Protein AF-A0A2G9NHM1-F1 (afdb_monomer_lite)

Radius of gyration: 34.68 Å; chains: 1; bounding box: 97×62×87 Å

Foldseek 3Di:
DKWKKKKADDPPDDDFADVLLLQVLQLLLADDHWLWDDDDRMIITIRDHQFFQNPFDTPQDAFPVRQKTKDKDWAQLCLVVLVVVLVVVVGDDPTRDSGNSVRSLCVVPNPCSLVVTQDQTMWMWMAGNVVRKIKTAAGQQQLFWKKWFAFPNRMIMITRDLLSQLVTPRQQAMETDAHQWMDIPNRIDHNDDQDPAADPDDLVRLLVQLLVLLLVLLLSQLPGPFQEEQAFQLALQSLVSVLSNVVRDVRYEYEYFADCPFQSNVNRVVSCVVVVHHYDYDYFDDLVQLLVCQLVLCVLLLALQLLLSSLLSRVLVRLVVCLVVPHAHYEYRPDLCLLLVQDPVLQVDPDQVSSLVSSVLCSNCCSNGVSSSQCRSNSSSNHHYDYSCSRVSNSSNSSSHGSCQQWDQDPNGIDGNNSVLVSCVVSDDPCRSVDRDDRSCSSNPADDPDPAPGSLCVVQLVVADPVRLVVCCVVPVLLCQPGSSSVSSVVSSVVSSSVSHVVNSPPRPVSPPCVPVCVLVVLLVVLLCLLLVQPFFPNVLCVDPVLSVLSSVLSSVCVSVVHAAEEEEEFAADFQEDDPLLVVVLVSVLVSQVSSCVSRVRYAYEYAYALVVCVLLVHDPNSSVNHVVVSCVSCVVSVHHYDYVVVLCVVVVHDLVVLQVDDDDCPQPCLVVLLVVLVPRRPDPDSVSSSSSSRSVLVSSQVSCCVVPPSHEYEDCDDPSCCSRNVNHRYTHTHDDDDVDSSDSHDDDD

pLDDT: mean 87.34, std 12.66, range [27.97, 98.69]

Secondary structure (DSSP, 8-state):
--EEEEEESS----TT--HHHHHHTTGGG-SEEEEEEEETTEEEEEEE---SSTTT--SSEE-TTS-EEEEEEE--TTHHHHHHHHHTTT---SS--TTHHHHHHHHHHGGGGGGG---SSEEEEEEETTTTEEEEEE-TT--S--EEEE-TTS-EEEESSHHHHHT-TT----EEPPTTEEEETTEEEE------SPP---HHHHHHHHHHHHHHHHHHHS-SSS-EEEE--SSHHHHHHHHHHHHH-S-EEEEEES-TTSHHHHHHHHHHHHTT--EEEEPPPPHHHHHHHHHHHHHHHT---HHHHHHHHHHHHHHHHHHHTT--EEE---SHHHHTT-SGGGGT--SHHHHHHHHHHHHHHGGGTHHHHHHHHHHTTT-EEE-GGG-HHHHHHHHHS-HHHHSEEETTEEESSHHHHHHHTTTS-HHHHTPPP--HHHHTT-----TTTSHHHHHHGGGS-HHHHHHHHHHTGGG---SHHHHHHHHHHHHTTGGG-GGGSS--GGG---TTHHHHHHHHHHHHHHHHTSTTB-HHHHTSHHHHHHHHHHHHHHHHTT--EEEEEEE---SSS--HHHHHHHHHHHHHHHHHHTT-S-EEEEEEE-HHHHHHTT--HHHHHHHHHHHHHHHHHTT-EEEEHHHHHHHTT--HHHHTT----TT-TTHHHHHHHHHHH--SS-HHHHHHHHHHHHHHHHHHHHHHSTT-EEEESS-GGGGGTSTTS-EEEB---STT----TT----

Sequence (750 aa):
MCGIGAIFGNKIEEKDFSIKRSLEVIEHRGYSRYEIKSVDNAVLGTNRLQIVDRQNAMQPVENEDSTIFAILNGEIFNHKEIKKSLTKKGHNFKTDSDTETLVHLWEEYGESMFNKLDSEMFAFVIYDTKKNKVVIARDPYGVKPLYYSQDELGNYHFASEIKQLSQFKAINDVKAFPPGHYMVNWKLKKYHHVPIKKTKDSKSQMVIRIRHLFDEAVKKRVDTDLPVGVFLSGGIDSTAILATAIKYHSKIVAISAGKPDAPDMVVSKRYCEENNIRLVTIEPPTESEMINLIPELVKITESYEPNMIRQSAVYYYLCRFAQENGLKVILCGEGPDELFAGYPEFRKALDDEEIESKISQFIQDLPRTQFQRVDRVSMNFTLEVRVPFFDTKLADYALTIPAKYKVKSVNGKKVTKWILREALKDRLPEYVYNRPKVVLSEGAGYKGNQSIGGLFYDILRKKVSDKEFEQLSVEFADWNLTNKEVAYYFKLFKKYLYTKARFNSIRPTSNSVSSLNDELESKVEILTDAIINFKFCDKKSTQKDEGLSDIKITLANAIKENSSLNFVGYWGVEKANIDEKDIFALSNLRDLKKGLQKIYPNVRVTLVLTDVHGQINKLDKDLIKNYYSTIKGLSYEYGFKTVFLSKLWKSDNIKMSDLKKRKIDLRDKRYSFLKRSSSKHYNGLNKNKGLEIYLAASEADNLVIERNYPNSLFLTYNSDSWSDFLPKLPKIFLWSVAVGSRVKPWHKVN

Structure (mmCIF, N/CA/C/O backbone):
data_AF-A0A2G9NHM1-F1
#
_entry.id   AF-A0A2G9NHM1-F1
#
loop_
_atom_site.group_PDB
_atom_site.id
_atom_site.type_symbol
_atom_site.label_atom_id
_atom_site.label_alt_id
_atom_site.label_comp_id
_atom_site.label_asym_id
_atom_site.label_entity_id
_atom_site.label_seq_id
_atom_site.pdbx_PDB_ins_code
_atom_site.Cartn_x
_atom_site.Cartn_y
_atom_site.Cartn_z
_atom_site.occupancy
_atom_site.B_iso_or_equiv
_atom_site.auth_seq_id
_atom_site.auth_comp_id
_atom_site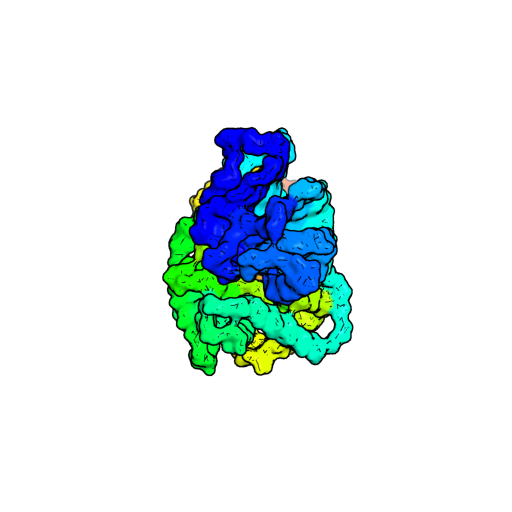.auth_asym_id
_atom_site.auth_atom_id
_atom_site.pdbx_PDB_model_num
ATOM 1 N N . MET A 1 1 ? -17.659 -0.973 7.121 1.00 75.44 1 MET A N 1
ATOM 2 C CA . MET A 1 1 ? -16.557 0.014 7.031 1.00 75.44 1 MET A CA 1
ATOM 3 C C . MET A 1 1 ? -17.037 1.439 7.192 1.00 75.44 1 MET A C 1
ATOM 5 O O . MET A 1 1 ? -17.896 1.856 6.449 1.00 75.44 1 MET A O 1
ATOM 9 N N . CYS A 1 2 ? -16.495 2.225 8.110 1.00 91.38 2 CYS A N 1
ATOM 10 C CA . CYS A 1 2 ? -17.101 3.510 8.471 1.00 91.38 2 CYS A CA 1
ATOM 11 C C . CYS A 1 2 ? -16.083 4.654 8.435 1.00 91.38 2 CYS A C 1
ATOM 13 O O . CYS A 1 2 ? -14.879 4.466 8.246 1.00 91.38 2 CYS A O 1
ATOM 15 N N . GLY A 1 3 ? -16.566 5.871 8.623 1.00 95.81 3 GLY A N 1
ATOM 16 C CA . GLY A 1 3 ? -15.746 7.006 9.011 1.00 95.81 3 GLY A CA 1
ATOM 17 C C . GLY A 1 3 ? -15.943 7.302 10.487 1.00 95.81 3 GLY A C 1
ATOM 18 O O . GLY A 1 3 ? -17.022 7.741 10.844 1.00 95.81 3 GLY A O 1
ATOM 19 N N . ILE A 1 4 ? -14.948 7.064 11.336 1.00 97.38 4 ILE A N 1
ATOM 20 C CA . ILE A 1 4 ? -15.034 7.338 12.779 1.00 97.38 4 ILE A CA 1
ATOM 21 C C . ILE A 1 4 ? -14.278 8.609 13.175 1.00 97.38 4 ILE A C 1
ATOM 23 O O . ILE A 1 4 ? -13.257 8.954 12.565 1.00 97.38 4 ILE A O 1
ATOM 27 N N . GLY A 1 5 ? -14.755 9.263 14.232 1.00 96.31 5 GLY A N 1
ATOM 28 C CA . GLY A 1 5 ? -14.038 10.307 14.954 1.00 96.31 5 GLY A CA 1
ATOM 29 C C . GLY A 1 5 ? -14.399 10.324 16.441 1.00 96.31 5 GLY A C 1
ATOM 30 O O . GLY A 1 5 ? -15.513 9.961 16.817 1.00 96.31 5 GLY A O 1
ATOM 31 N N . ALA A 1 6 ? -13.463 10.753 17.286 1.00 95.75 6 ALA A N 1
ATOM 32 C CA . ALA A 1 6 ? -13.709 10.921 18.717 1.00 95.75 6 ALA A CA 1
ATOM 33 C C . ALA A 1 6 ? -12.885 12.068 19.316 1.00 95.75 6 ALA A C 1
ATOM 35 O O . ALA A 1 6 ? -11.776 12.340 18.853 1.00 95.75 6 ALA A O 1
ATOM 36 N N . ILE A 1 7 ? -13.426 12.708 20.353 1.00 93.94 7 ILE A N 1
ATOM 37 C CA . ILE A 1 7 ? -12.792 13.778 21.132 1.00 93.94 7 ILE A CA 1
ATOM 38 C C . ILE A 1 7 ? -12.887 13.408 22.613 1.00 93.94 7 ILE A C 1
ATOM 40 O O . ILE A 1 7 ? -13.964 13.030 23.068 1.00 93.94 7 ILE A O 1
ATOM 44 N N . PHE A 1 8 ? -11.790 13.546 23.358 1.00 92.75 8 PHE A N 1
ATOM 45 C CA . PHE A 1 8 ? -11.736 13.319 24.806 1.00 92.75 8 PHE A CA 1
ATOM 46 C C . PHE A 1 8 ? -11.022 14.474 25.517 1.00 92.75 8 PHE A C 1
ATOM 48 O O . PHE A 1 8 ? -9.876 14.778 25.174 1.00 92.75 8 PHE A O 1
ATOM 55 N N . GLY A 1 9 ? -11.647 15.065 26.539 1.00 86.50 9 GLY A N 1
ATOM 56 C CA . GLY A 1 9 ? -11.013 16.067 27.405 1.00 86.50 9 GLY A CA 1
ATOM 57 C C . GLY A 1 9 ? -11.990 16.954 28.189 1.00 86.50 9 GLY A C 1
ATOM 58 O O . GLY A 1 9 ? -13.195 16.909 27.984 1.00 86.50 9 GLY A O 1
ATOM 59 N N . ASN A 1 10 ? -11.465 17.746 29.131 1.00 69.38 10 ASN A N 1
ATOM 60 C CA . ASN A 1 10 ? -12.256 18.445 30.163 1.00 69.38 10 ASN A CA 1
ATOM 61 C C . ASN A 1 10 ? -12.919 19.753 29.690 1.00 69.38 10 ASN A C 1
ATOM 63 O O . ASN A 1 10 ? -13.693 20.349 30.435 1.00 69.38 10 ASN A O 1
ATOM 67 N N . LYS A 1 11 ? -12.584 20.230 28.487 1.00 64.38 11 LYS A N 1
ATOM 68 C CA . LYS A 1 11 ? -13.153 21.429 27.860 1.00 64.38 11 LYS A CA 1
ATOM 69 C C . LYS A 1 11 ? -13.560 21.079 26.430 1.00 64.38 11 LYS A C 1
ATOM 71 O O . LYS A 1 11 ? -12.806 21.326 25.494 1.00 64.38 11 LYS A O 1
ATOM 76 N N . ILE A 1 12 ? -14.724 20.440 26.280 1.00 61.31 12 ILE A N 1
ATOM 77 C CA . ILE A 1 12 ? -15.317 20.153 24.957 1.00 61.31 12 ILE A CA 1
ATOM 78 C C . ILE A 1 12 ? -16.173 21.327 24.449 1.00 61.31 12 ILE A C 1
ATOM 80 O O . ILE A 1 12 ? -16.706 21.298 23.341 1.00 61.31 12 ILE A O 1
ATOM 84 N N . GLU A 1 13 ? -16.305 22.392 25.235 1.00 53.41 13 GLU A N 1
ATOM 85 C CA . GLU A 1 13 ? -16.777 23.657 24.691 1.00 53.41 13 GLU A CA 1
ATOM 86 C C . GLU A 1 13 ? -15.646 24.273 23.865 1.00 53.41 13 GLU A C 1
ATOM 88 O O . GLU A 1 13 ? -14.621 24.612 24.445 1.00 53.41 13 GLU A O 1
ATOM 93 N N . GLU A 1 14 ? -15.813 24.410 22.539 1.00 56.59 14 GLU A N 1
ATOM 94 C CA . GLU A 1 14 ? -15.555 25.682 21.839 1.00 56.59 14 GLU A CA 1
ATOM 95 C C . GLU A 1 14 ? -15.782 25.679 20.312 1.00 56.59 14 GLU A C 1
ATOM 97 O O . GLU A 1 14 ? -15.787 24.668 19.614 1.00 56.59 14 GLU A O 1
ATOM 102 N N . LYS A 1 15 ? -15.979 26.905 19.814 1.00 50.81 15 LYS A N 1
ATOM 103 C CA . LYS A 1 15 ? -16.595 27.353 18.554 1.00 50.81 15 LYS A CA 1
ATOM 104 C C . LYS A 1 15 ? -15.891 26.948 17.239 1.00 50.81 15 LYS A C 1
ATOM 106 O O . LYS A 1 15 ? -16.474 27.180 16.182 1.00 50.81 15 LYS A O 1
ATOM 111 N N . ASP A 1 16 ? -14.703 26.329 17.276 1.00 53.44 16 ASP A N 1
ATOM 112 C CA . ASP A 1 16 ? -13.854 26.096 16.085 1.00 53.44 16 ASP A CA 1
ATOM 113 C C . ASP A 1 16 ? -13.638 24.617 15.687 1.00 53.44 16 ASP A C 1
ATOM 115 O O . ASP A 1 16 ? -13.373 24.342 14.509 1.00 53.44 16 ASP A O 1
ATOM 119 N N . PHE A 1 17 ? -13.797 23.654 16.607 1.00 67.62 17 PHE A N 1
ATOM 120 C CA . PHE A 1 17 ? -13.692 22.210 16.336 1.00 67.62 17 PHE A CA 1
ATOM 121 C C . PHE A 1 17 ? -14.930 21.484 16.868 1.00 67.62 17 PHE A C 1
ATOM 123 O O . PHE A 1 17 ? -15.097 21.333 18.072 1.00 67.62 17 PHE A O 1
ATOM 130 N N . SER A 1 18 ? -15.786 20.981 15.975 1.00 79.44 18 SER A N 1
ATOM 131 C CA . SER A 1 18 ? -16.881 20.080 16.347 1.00 79.44 18 SER A CA 1
ATOM 132 C C . SER A 1 18 ? -16.664 18.707 15.723 1.00 79.44 18 SER A C 1
ATOM 134 O O . SER A 1 18 ? -16.221 18.598 14.573 1.00 79.44 18 SER A O 1
ATOM 136 N N . ILE A 1 19 ? -17.025 17.642 16.451 1.00 88.94 19 ILE A N 1
ATOM 137 C CA . ILE A 1 19 ? -17.002 16.279 15.897 1.00 88.94 19 ILE A CA 1
ATOM 138 C C . ILE A 1 19 ? -17.811 16.202 14.595 1.00 88.94 19 ILE A C 1
ATOM 140 O O . ILE A 1 19 ? -17.430 15.506 13.661 1.00 88.94 19 ILE A O 1
ATOM 144 N N . LYS A 1 20 ? -18.887 16.991 14.495 1.00 90.19 20 LYS A N 1
ATOM 145 C CA . LYS A 1 20 ? -19.725 17.092 13.305 1.00 90.19 20 LYS A CA 1
ATOM 146 C C . LYS A 1 20 ? -18.924 17.593 12.101 1.00 90.19 20 LYS A C 1
ATOM 148 O O . LYS A 1 20 ? -18.916 16.919 11.082 1.00 90.19 20 LYS A O 1
ATOM 153 N N . ARG A 1 21 ? -18.172 18.693 12.235 1.00 89.50 21 ARG A N 1
ATOM 154 C CA . ARG A 1 21 ? -17.308 19.225 11.163 1.00 89.50 21 ARG A CA 1
ATOM 155 C C . ARG A 1 21 ? -16.175 18.265 10.783 1.00 89.50 21 ARG A C 1
ATOM 157 O O . ARG A 1 21 ? -15.770 18.195 9.624 1.00 89.50 21 ARG A O 1
ATOM 164 N N . SER A 1 22 ? -15.665 17.510 11.757 1.00 92.06 22 SER A N 1
ATOM 165 C CA . SER A 1 22 ? -14.714 16.421 11.508 1.00 92.06 22 SER A CA 1
ATOM 166 C C . SER A 1 22 ? -15.342 15.305 10.665 1.00 92.06 22 SER A C 1
ATOM 168 O O . SER A 1 22 ? -14.723 14.829 9.720 1.00 92.06 22 SER A O 1
ATOM 170 N N . LEU A 1 23 ? -16.580 14.908 10.956 1.00 94.12 23 LEU A N 1
ATOM 171 C CA . LEU A 1 23 ? -17.301 13.902 10.175 1.00 94.12 23 LEU A CA 1
ATOM 172 C C . LEU A 1 23 ? -17.776 14.443 8.813 1.00 94.12 23 LEU A C 1
ATOM 174 O O . LEU A 1 23 ? -17.851 13.674 7.861 1.00 94.12 23 LEU A O 1
ATOM 178 N N . GLU A 1 24 ? -18.058 15.744 8.682 1.00 93.44 24 GLU A N 1
ATOM 179 C CA . GLU A 1 24 ? -18.535 16.366 7.431 1.00 93.44 24 GLU A CA 1
ATOM 180 C C . GLU A 1 24 ? -17.513 16.209 6.303 1.00 93.44 24 GLU A C 1
ATOM 182 O O . GLU A 1 24 ? -17.858 15.836 5.184 1.00 93.44 24 GLU A O 1
ATOM 187 N N . VAL A 1 25 ? -16.226 16.399 6.603 1.00 93.81 25 VAL A N 1
ATOM 188 C CA . VAL A 1 25 ? -15.154 16.274 5.598 1.00 93.81 25 VAL A CA 1
ATOM 189 C C . VAL A 1 25 ? -14.861 14.838 5.164 1.00 93.81 25 VAL A C 1
ATOM 191 O O . VAL A 1 25 ? -14.061 14.630 4.251 1.00 93.81 25 VAL A O 1
ATOM 194 N N . ILE A 1 26 ? -15.486 13.856 5.817 1.00 95.31 26 ILE A N 1
ATOM 195 C CA . ILE A 1 26 ? -15.399 12.438 5.472 1.00 95.31 26 ILE A CA 1
ATOM 196 C C . ILE A 1 26 ? -16.777 11.799 5.272 1.00 95.31 26 ILE A C 1
ATOM 198 O O . ILE A 1 26 ? -16.944 10.596 5.504 1.00 95.31 26 ILE A O 1
ATOM 202 N N . GLU A 1 27 ? -17.782 12.581 4.860 1.00 94.94 27 GLU A N 1
ATOM 203 C CA . GLU A 1 27 ? -19.129 12.061 4.578 1.00 94.94 27 GLU A CA 1
ATOM 204 C C . GLU A 1 27 ? -19.121 10.946 3.526 1.00 94.94 27 GLU A C 1
ATOM 206 O O . GLU A 1 27 ? -19.952 10.047 3.585 1.00 94.94 27 GLU A O 1
ATOM 211 N N . HIS A 1 28 ? -18.122 10.924 2.636 1.00 94.56 28 HIS A N 1
ATOM 212 C CA . HIS A 1 28 ? -17.931 9.866 1.642 1.00 94.56 28 HIS A CA 1
ATOM 213 C C . HIS A 1 28 ? -17.790 8.467 2.253 1.00 94.56 28 HIS A C 1
ATOM 215 O O . HIS A 1 28 ? -18.129 7.477 1.608 1.00 94.56 28 HIS A O 1
ATOM 221 N N . ARG A 1 29 ? -17.331 8.356 3.507 1.00 95.00 29 ARG A N 1
ATOM 222 C CA . ARG A 1 29 ? -17.060 7.064 4.154 1.00 95.00 29 ARG A CA 1
ATOM 223 C C . ARG A 1 29 ? -18.307 6.308 4.635 1.00 95.00 29 ARG A C 1
ATOM 225 O O . ARG A 1 29 ? -18.161 5.207 5.162 1.00 95.00 29 ARG A O 1
ATOM 232 N N . GLY A 1 30 ? -19.513 6.856 4.496 1.00 91.12 30 GLY A N 1
ATOM 233 C CA . GLY A 1 30 ? -20.738 6.194 4.949 1.00 91.12 30 GLY A CA 1
ATOM 234 C C . GLY A 1 30 ? -22.008 6.770 4.327 1.00 91.12 30 GLY A C 1
ATOM 235 O O . GLY A 1 30 ? -22.006 7.873 3.797 1.00 91.12 30 GLY A O 1
ATOM 236 N N . TYR A 1 31 ? -23.107 6.016 4.401 1.00 82.75 31 TYR A N 1
ATOM 237 C CA . TYR A 1 31 ? -24.423 6.481 3.942 1.00 82.75 31 TYR A CA 1
ATOM 238 C C . TYR A 1 31 ? -25.189 7.210 5.049 1.00 82.75 31 TYR A C 1
ATOM 240 O O . TYR A 1 31 ? -25.841 8.217 4.776 1.00 82.75 31 TYR A O 1
ATOM 248 N N . SER A 1 32 ? -25.097 6.727 6.295 1.00 76.12 32 SER A N 1
ATOM 249 C CA . SER A 1 32 ? -25.616 7.465 7.449 1.00 76.12 32 SER A CA 1
ATOM 250 C C . SER A 1 32 ? -24.705 8.652 7.731 1.00 76.12 32 SER A C 1
ATOM 252 O O . SER A 1 32 ? -23.492 8.478 7.884 1.00 76.12 32 SER A O 1
ATOM 254 N N . ARG A 1 33 ? -25.290 9.843 7.850 1.00 74.75 33 ARG A N 1
ATOM 255 C CA . ARG A 1 33 ? -24.560 11.068 8.180 1.00 74.75 33 ARG A CA 1
ATOM 256 C C . ARG A 1 33 ? -24.697 11.377 9.674 1.00 74.75 33 ARG A C 1
ATOM 258 O O . ARG A 1 33 ? -25.815 11.532 10.156 1.00 74.75 33 ARG A O 1
ATOM 265 N N . TYR A 1 34 ? -23.564 11.539 10.362 1.00 80.44 34 TYR A N 1
ATOM 266 C CA . TYR A 1 34 ? -23.467 12.132 11.708 1.00 80.44 34 TYR A CA 1
ATOM 267 C C . TYR A 1 34 ? -24.160 11.375 12.851 1.00 80.44 34 TYR A C 1
ATOM 269 O O . TYR A 1 34 ? -24.793 11.998 13.705 1.00 80.44 34 TYR A O 1
ATOM 277 N N . GLU A 1 35 ? -24.002 10.054 12.934 1.00 91.69 35 GLU A N 1
ATOM 278 C CA . GLU A 1 35 ? -24.384 9.329 14.153 1.00 91.69 35 GLU A CA 1
ATOM 279 C C . GLU A 1 35 ? -23.394 9.728 15.273 1.00 91.69 35 GLU A C 1
ATOM 281 O O . GLU A 1 35 ? -22.212 9.390 15.210 1.00 91.69 35 GLU A O 1
ATOM 286 N N . ILE A 1 36 ? -23.832 10.542 16.246 1.00 93.19 36 ILE A N 1
ATOM 287 C CA . ILE A 1 36 ? -22.980 11.171 17.277 1.00 93.19 36 ILE A CA 1
ATOM 288 C C . ILE A 1 36 ? -23.558 10.912 18.672 1.00 93.19 36 ILE A C 1
ATOM 290 O O . ILE A 1 36 ? -24.763 11.037 18.888 1.00 93.19 36 ILE A O 1
ATOM 294 N N . LYS A 1 37 ? -22.681 10.633 19.641 1.00 93.00 37 LYS A N 1
ATOM 295 C CA . LYS A 1 37 ? -23.011 10.558 21.068 1.00 93.00 37 LYS A CA 1
ATOM 296 C C . LYS A 1 37 ? -22.026 11.399 21.876 1.00 93.00 37 LYS A C 1
ATOM 298 O O . LYS A 1 37 ? -20.815 11.201 21.773 1.00 93.00 37 LYS A O 1
ATOM 303 N N . SER A 1 38 ? -22.560 12.290 22.704 1.00 92.31 38 SER A N 1
ATOM 304 C CA . SER A 1 38 ? -21.811 12.974 23.762 1.00 92.31 38 SER A CA 1
ATOM 305 C C . SER A 1 38 ? -22.083 12.281 25.093 1.00 92.31 38 SER A C 1
ATOM 307 O O . SER A 1 38 ? -23.241 11.993 25.406 1.00 92.31 38 SER A O 1
ATOM 309 N N . VAL A 1 39 ? -21.030 11.997 25.852 1.00 90.38 39 VAL A N 1
ATOM 310 C CA . VAL A 1 39 ? -21.106 11.356 27.169 1.00 90.38 39 VAL A CA 1
ATOM 311 C C . VAL A 1 39 ? -19.920 11.811 28.019 1.00 90.38 39 VAL A C 1
ATOM 313 O O . VAL A 1 39 ? -18.777 11.729 27.578 1.00 90.38 39 VAL A O 1
ATOM 316 N N . ASP A 1 40 ? -20.194 12.313 29.224 1.00 87.94 40 ASP A N 1
ATOM 317 C CA . ASP A 1 40 ? -19.205 12.921 30.122 1.00 87.94 40 ASP A CA 1
ATOM 318 C C . ASP A 1 40 ? -18.290 13.926 29.389 1.00 87.94 40 ASP A C 1
ATOM 320 O O . ASP A 1 40 ? -18.757 14.879 28.765 1.00 87.94 40 ASP A O 1
ATOM 324 N N . ASN A 1 41 ? -16.981 13.675 29.430 1.00 84.88 41 ASN A N 1
ATOM 325 C CA . ASN A 1 41 ? -15.931 14.462 28.792 1.00 84.88 41 ASN A CA 1
ATOM 326 C C . ASN A 1 41 ? -15.501 13.866 27.436 1.00 84.88 41 ASN A C 1
ATOM 328 O O . ASN A 1 41 ? -14.350 14.024 27.014 1.00 84.88 41 ASN A O 1
ATOM 332 N N . ALA A 1 42 ? -16.406 13.152 26.757 1.00 91.38 42 ALA A N 1
ATOM 333 C CA . ALA A 1 42 ? -16.160 12.508 25.475 1.00 91.38 42 ALA A CA 1
ATOM 334 C C . ALA A 1 42 ? -17.262 12.786 24.442 1.00 91.38 42 ALA A C 1
ATOM 336 O O . ALA A 1 42 ? -18.454 12.849 24.749 1.00 91.38 42 ALA A O 1
ATOM 337 N N . VAL A 1 43 ? -16.858 12.876 23.175 1.00 94.12 43 VAL A N 1
ATOM 338 C CA . VAL A 1 43 ? -17.777 12.884 22.034 1.00 94.12 43 VAL A CA 1
ATOM 339 C C . VAL A 1 43 ? -17.290 11.879 21.005 1.00 94.12 43 VAL A C 1
ATOM 341 O O . VAL A 1 43 ? -16.157 11.966 20.538 1.00 94.12 43 VAL A O 1
ATOM 344 N N . LEU A 1 44 ? -18.146 10.932 20.641 1.00 95.38 44 LEU A N 1
ATOM 345 C CA . LEU A 1 44 ? -17.872 9.885 19.662 1.00 95.38 44 LEU A CA 1
ATOM 346 C C . LEU A 1 44 ? -18.822 10.052 18.479 1.00 95.38 44 LEU A C 1
ATOM 348 O O . LEU A 1 44 ? -19.988 10.405 18.667 1.00 95.38 44 LEU A O 1
ATOM 352 N N . GLY A 1 45 ? -18.365 9.764 17.264 1.00 95.19 45 GLY A N 1
ATOM 353 C CA . GLY A 1 45 ? -19.267 9.768 16.123 1.00 95.19 45 GLY A CA 1
ATOM 354 C C . GLY A 1 45 ? -18.771 9.022 14.896 1.00 95.19 45 GLY A C 1
ATOM 355 O O . GLY A 1 45 ? -17.580 8.729 14.752 1.00 95.19 45 GLY A O 1
ATOM 356 N N . THR A 1 46 ? -19.726 8.709 14.021 1.00 95.88 46 THR A N 1
ATOM 357 C CA . THR A 1 46 ? -19.532 7.821 12.877 1.00 95.88 46 THR A CA 1
ATOM 358 C C . THR A 1 46 ? -20.335 8.273 11.650 1.00 95.88 46 THR A C 1
ATOM 360 O O . THR A 1 46 ? -21.500 8.650 11.753 1.00 95.88 46 THR A O 1
ATOM 363 N N . ASN A 1 47 ? -19.730 8.162 10.466 1.00 95.75 47 ASN A N 1
ATOM 364 C CA . ASN A 1 47 ? -20.424 8.038 9.183 1.00 95.75 47 ASN A CA 1
ATOM 365 C C . ASN A 1 47 ? -20.477 6.551 8.823 1.00 95.75 47 ASN A C 1
ATOM 367 O O . ASN A 1 47 ? -19.446 5.945 8.508 1.00 95.75 47 ASN A O 1
ATOM 371 N N . ARG A 1 48 ? -21.657 5.937 8.932 1.00 93.06 48 ARG A N 1
ATOM 372 C CA . ARG A 1 48 ? -21.809 4.476 8.881 1.00 93.06 48 ARG A CA 1
ATOM 373 C C . ARG A 1 48 ? -22.040 3.979 7.452 1.00 93.06 48 ARG A C 1
ATOM 375 O O . ARG A 1 48 ? -22.989 4.398 6.787 1.00 93.06 48 ARG A O 1
ATOM 382 N N . LEU A 1 49 ? -21.228 3.023 6.992 1.00 91.06 49 LEU A N 1
ATOM 383 C CA . LEU A 1 49 ? -21.591 2.145 5.872 1.00 91.06 49 LEU A CA 1
ATOM 384 C C . LEU A 1 49 ? -22.292 0.911 6.422 1.00 91.06 49 LEU A C 1
ATOM 386 O O . LEU A 1 49 ? -21.711 0.101 7.146 1.00 91.06 49 LEU A O 1
ATOM 390 N N . GLN A 1 50 ? -23.551 0.762 6.050 1.00 90.50 50 GLN A N 1
ATOM 391 C CA . GLN A 1 50 ? -24.403 -0.306 6.540 1.00 90.50 50 GLN A CA 1
ATOM 392 C C . GLN A 1 50 ? -24.107 -1.606 5.764 1.00 90.50 50 GLN A C 1
ATOM 394 O O . GLN A 1 50 ? -24.649 -1.810 4.671 1.00 90.50 50 GLN A O 1
ATOM 399 N N . ILE A 1 51 ? -23.241 -2.466 6.321 1.00 89.31 51 ILE A N 1
ATOM 400 C CA . ILE A 1 51 ? -22.915 -3.814 5.804 1.00 89.31 51 ILE A CA 1
ATOM 401 C C . ILE A 1 51 ? -23.572 -4.901 6.666 1.00 89.31 51 ILE A C 1
ATOM 403 O O . ILE A 1 51 ? -24.454 -5.609 6.174 1.00 89.31 51 ILE A O 1
ATOM 407 N N . VAL A 1 52 ? -23.177 -4.983 7.942 1.00 86.81 52 VAL A N 1
ATOM 408 C CA . VAL A 1 52 ? -23.713 -5.901 8.963 1.00 86.81 52 VAL A CA 1
ATOM 409 C C . VAL A 1 52 ? -24.847 -5.216 9.725 1.00 86.81 52 VAL A C 1
ATOM 411 O O . VAL A 1 52 ? -24.746 -4.023 10.019 1.00 86.81 52 VAL A O 1
ATOM 414 N N . ASP A 1 53 ? -25.931 -5.955 9.989 1.00 87.56 53 ASP A N 1
ATOM 415 C CA . ASP A 1 53 ? -27.169 -5.479 10.630 1.00 87.56 53 ASP A CA 1
ATOM 416 C C . ASP A 1 53 ? -27.612 -4.094 10.126 1.00 87.56 53 ASP A C 1
ATOM 418 O O . ASP A 1 53 ? -27.574 -3.067 10.813 1.00 87.56 53 ASP A O 1
ATOM 422 N N . ARG A 1 54 ? -27.933 -4.039 8.831 1.00 88.94 54 ARG A N 1
ATOM 423 C CA . ARG A 1 54 ? -28.084 -2.772 8.106 1.00 88.94 54 ARG A CA 1
ATOM 424 C C . ARG A 1 54 ? -29.195 -1.892 8.662 1.00 88.94 54 ARG A C 1
ATOM 426 O O . ARG A 1 54 ? -29.014 -0.681 8.701 1.00 88.94 54 ARG A O 1
ATOM 433 N N . GLN A 1 55 ? -30.298 -2.507 9.080 1.00 85.81 55 GLN A N 1
ATOM 434 C CA . GLN A 1 55 ? -31.517 -1.809 9.478 1.00 85.81 55 GLN A CA 1
ATOM 435 C C . GLN A 1 55 ? -31.480 -1.324 10.929 1.00 85.81 55 GLN A C 1
ATOM 437 O O . GLN A 1 55 ? -31.986 -0.238 11.190 1.00 85.81 55 GLN A O 1
ATOM 442 N N . ASN A 1 56 ? -30.880 -2.090 11.848 1.00 87.75 56 ASN A N 1
ATOM 443 C CA . ASN A 1 56 ? -31.059 -1.839 13.282 1.00 87.75 56 ASN A CA 1
ATOM 444 C C . ASN A 1 56 ? -29.825 -1.242 13.956 1.00 87.75 56 ASN A C 1
ATOM 446 O O . ASN A 1 56 ? -29.954 -0.495 14.924 1.00 87.75 56 ASN A O 1
ATOM 450 N N . ALA A 1 57 ? -28.623 -1.554 13.470 1.00 89.56 57 ALA A N 1
ATOM 451 C CA . ALA A 1 57 ? -27.418 -1.119 14.159 1.00 89.56 57 ALA A CA 1
ATOM 452 C C . ALA A 1 57 ? -27.125 0.377 13.958 1.00 89.56 57 ALA A C 1
ATOM 454 O O . ALA A 1 57 ? -27.299 0.933 12.874 1.00 89.56 57 ALA A O 1
ATOM 455 N N . MET A 1 58 ? -26.604 1.023 14.996 1.00 91.25 58 MET A N 1
ATOM 456 C CA . MET A 1 58 ? -26.109 2.402 14.964 1.00 91.25 58 MET A CA 1
ATOM 457 C C . MET A 1 58 ? -24.767 2.482 15.691 1.00 91.25 58 MET A C 1
ATOM 459 O O . MET A 1 58 ? -24.436 1.608 16.495 1.00 91.25 58 MET A O 1
ATOM 463 N N . GLN A 1 59 ? -23.975 3.510 15.390 1.00 93.31 59 GLN A N 1
ATOM 464 C CA . GLN A 1 59 ? -22.699 3.782 16.042 1.00 93.31 59 GLN A CA 1
ATOM 465 C C . GLN A 1 59 ? -22.579 5.272 16.386 1.00 93.31 59 GLN A C 1
ATOM 467 O O . GLN A 1 59 ? -22.611 6.085 15.471 1.00 93.31 59 GLN A O 1
ATOM 472 N N . PRO A 1 60 ? -22.334 5.672 17.645 1.00 95.31 60 PRO A N 1
ATOM 473 C CA . PRO A 1 60 ? -21.805 4.845 18.731 1.00 95.31 60 PRO A CA 1
ATOM 474 C C . PRO A 1 60 ? -22.806 3.833 19.299 1.00 95.31 60 PRO A C 1
ATOM 476 O O . PRO A 1 60 ? -23.955 4.178 19.557 1.00 95.31 60 PRO A O 1
ATOM 479 N N . VAL A 1 61 ? -22.358 2.588 19.474 1.00 96.25 61 VAL A N 1
ATOM 480 C CA . VAL A 1 61 ? -23.137 1.523 20.125 1.00 96.25 61 VAL A CA 1
ATOM 481 C C . VAL A 1 61 ? -22.850 1.528 21.620 1.00 96.25 61 VAL A C 1
ATOM 483 O O . VAL A 1 61 ? -21.759 1.920 22.028 1.00 96.25 61 VAL A O 1
ATOM 486 N N . GLU A 1 62 ? -23.811 1.089 22.421 1.00 96.62 62 GLU A N 1
ATOM 487 C CA . GLU A 1 62 ? -23.731 1.018 23.880 1.00 96.62 62 GLU A CA 1
ATOM 488 C C . GLU A 1 62 ? -23.960 -0.417 24.369 1.00 96.62 62 GLU A C 1
ATOM 490 O O . GLU A 1 62 ? -24.668 -1.178 23.708 1.00 96.62 62 GLU A O 1
ATOM 495 N N . ASN A 1 63 ? -23.388 -0.779 25.519 1.00 96.56 63 ASN A N 1
ATOM 496 C CA . ASN A 1 63 ? -23.742 -2.021 26.212 1.00 96.56 63 ASN A CA 1
ATOM 497 C C . ASN A 1 63 ? -25.149 -1.923 26.853 1.00 96.56 63 ASN A C 1
ATOM 499 O O . ASN A 1 63 ? -25.867 -0.925 26.704 1.00 96.56 63 ASN A O 1
ATOM 503 N N . GLU A 1 64 ? -25.583 -2.974 27.546 1.00 94.94 64 GLU A N 1
ATOM 504 C CA . GLU A 1 64 ? -26.940 -3.115 28.086 1.00 94.94 64 GLU A CA 1
ATOM 505 C C . GLU A 1 64 ? -27.323 -2.027 29.095 1.00 94.94 64 GLU A C 1
ATOM 507 O O . GLU A 1 64 ? -28.486 -1.628 29.137 1.00 94.94 64 GLU A O 1
ATOM 512 N N . ASP A 1 65 ? -26.357 -1.520 29.862 1.00 95.44 65 ASP A N 1
ATOM 513 C CA . ASP A 1 65 ? -26.563 -0.515 30.907 1.00 95.44 65 ASP A CA 1
ATOM 514 C C . ASP A 1 65 ? -26.038 0.883 30.541 1.00 95.44 65 ASP A C 1
ATOM 516 O O . ASP A 1 65 ? -25.957 1.763 31.400 1.00 95.44 65 ASP A O 1
ATOM 520 N N . SER A 1 66 ? -25.706 1.092 29.261 1.00 95.94 66 SER A N 1
ATOM 521 C CA . SER A 1 66 ? -25.259 2.374 28.704 1.00 95.94 66 SER A CA 1
ATOM 522 C C . SER A 1 66 ? -24.041 2.973 29.418 1.00 95.94 66 SER A C 1
ATOM 524 O O . SER A 1 66 ? -23.946 4.192 29.585 1.00 95.94 66 SER A O 1
ATOM 526 N N . THR A 1 67 ? -23.089 2.132 29.832 1.00 96.75 67 THR A N 1
ATOM 527 C CA . THR A 1 67 ? -21.841 2.576 30.478 1.00 96.75 67 THR A CA 1
ATOM 528 C C . THR A 1 67 ? -20.580 2.350 29.653 1.00 96.75 67 THR A C 1
ATOM 530 O O . THR A 1 67 ? -19.529 2.921 29.953 1.00 96.75 67 THR A O 1
ATOM 533 N N . ILE A 1 68 ? -20.670 1.572 28.577 1.00 97.81 68 ILE A N 1
ATOM 534 C CA . ILE A 1 68 ? -19.576 1.341 27.636 1.00 97.81 68 ILE A CA 1
ATOM 535 C C . ILE A 1 68 ? -20.068 1.675 26.233 1.00 97.81 68 ILE A C 1
ATOM 537 O O . ILE A 1 68 ? -21.073 1.135 25.781 1.00 97.81 68 ILE A O 1
ATOM 541 N N . PHE A 1 69 ? -19.333 2.538 25.534 1.00 97.88 69 PHE A N 1
ATOM 542 C CA . PHE A 1 69 ? -19.659 3.014 24.190 1.00 97.88 69 PHE A CA 1
ATOM 543 C C . PHE A 1 69 ? -18.568 2.628 23.200 1.00 97.88 69 PHE A C 1
ATOM 545 O O . PHE A 1 69 ? -17.392 2.734 23.542 1.00 97.88 69 PHE A O 1
ATOM 552 N N . ALA A 1 70 ? -18.919 2.247 21.970 1.00 98.06 70 ALA A N 1
ATOM 553 C CA . ALA A 1 70 ? -17.941 1.938 20.927 1.00 98.06 70 ALA A CA 1
ATOM 554 C C . ALA A 1 70 ? -18.301 2.498 19.544 1.00 98.06 70 ALA A C 1
ATOM 556 O O . ALA A 1 70 ? -19.465 2.538 19.143 1.00 98.06 70 ALA A O 1
ATOM 557 N N . ILE A 1 71 ? -17.269 2.868 18.786 1.00 97.81 71 ILE A N 1
ATOM 558 C CA . ILE A 1 71 ? -17.324 3.152 17.343 1.00 97.81 71 ILE A CA 1
ATOM 559 C C . ILE A 1 71 ? -16.264 2.320 16.623 1.00 97.81 71 ILE A C 1
ATOM 561 O O . ILE A 1 71 ? -15.158 2.147 17.133 1.00 97.81 71 ILE A O 1
ATOM 565 N N . LEU A 1 72 ? -16.585 1.831 15.428 1.00 97.81 72 LEU A N 1
ATOM 566 C CA . LEU A 1 72 ? -15.765 0.923 14.631 1.00 97.81 72 LEU A CA 1
ATOM 567 C C . LEU A 1 72 ? -15.779 1.338 13.158 1.00 97.81 72 LEU A C 1
ATOM 569 O O . LEU A 1 72 ? -16.810 1.344 12.485 1.00 97.81 72 LEU A O 1
ATOM 573 N N . ASN A 1 73 ? -14.589 1.588 12.623 1.00 97.56 73 ASN A N 1
ATOM 574 C CA . ASN A 1 73 ? -14.323 1.514 11.197 1.00 97.56 73 ASN A CA 1
ATOM 575 C C . ASN A 1 73 ? -13.667 0.167 10.890 1.00 97.56 73 ASN A C 1
ATOM 577 O O . ASN A 1 73 ? -12.462 0.010 11.080 1.00 97.56 73 ASN A O 1
ATOM 581 N N . GLY A 1 74 ? -14.442 -0.797 10.405 1.00 95.62 74 GLY A N 1
ATOM 582 C CA . GLY A 1 74 ? -13.905 -2.110 10.081 1.00 95.62 74 GLY A CA 1
ATOM 583 C C . GLY A 1 74 ? -14.963 -3.188 10.012 1.00 95.62 74 GLY A C 1
ATOM 584 O O . GLY A 1 74 ? -16.135 -2.875 9.804 1.00 95.62 74 GLY A O 1
ATOM 585 N N . GLU A 1 75 ? -14.499 -4.420 10.193 1.00 95.56 75 GLU A N 1
ATOM 586 C CA . GLU A 1 75 ? -15.322 -5.614 10.357 1.00 95.56 75 GLU A CA 1
ATOM 587 C C . GLU A 1 75 ? -14.667 -6.569 11.361 1.00 95.56 75 GLU A C 1
ATOM 589 O O . GLU A 1 75 ? -13.462 -6.817 11.273 1.00 95.56 75 GLU A O 1
ATOM 594 N N . ILE A 1 76 ? -15.432 -7.123 12.303 1.00 96.81 76 ILE A N 1
ATOM 595 C CA . ILE A 1 76 ? -14.970 -8.214 13.180 1.00 96.81 76 ILE A CA 1
ATOM 596 C C . ILE A 1 76 ? -15.528 -9.543 12.655 1.00 96.81 76 ILE A C 1
ATOM 598 O O . ILE A 1 76 ? -16.694 -9.867 12.875 1.00 96.81 76 ILE A O 1
ATOM 602 N N . PHE A 1 77 ? -14.714 -10.344 11.960 1.00 96.06 77 PHE A N 1
ATOM 603 C CA . PHE A 1 77 ? -15.219 -11.513 11.220 1.00 96.06 77 PHE A CA 1
ATOM 604 C C . PHE A 1 77 ? -15.775 -12.617 12.122 1.00 96.06 77 PHE A C 1
ATOM 606 O O . PHE A 1 77 ? -16.728 -13.293 11.746 1.00 96.06 77 PHE A O 1
ATOM 613 N N . ASN A 1 78 ? -15.233 -12.786 13.331 1.00 96.44 78 ASN A N 1
ATOM 614 C CA . ASN A 1 78 ? -15.728 -13.775 14.290 1.00 96.44 78 ASN A CA 1
ATOM 615 C C . ASN A 1 78 ? -16.808 -13.237 15.252 1.00 96.44 78 ASN A C 1
ATOM 617 O O . ASN A 1 78 ? -17.101 -13.892 16.253 1.00 96.44 78 ASN A O 1
ATOM 621 N N . HIS A 1 79 ? -17.437 -12.085 14.971 1.00 96.50 79 HIS A N 1
ATOM 622 C CA . HIS A 1 79 ? -18.443 -11.480 15.861 1.00 96.50 79 HIS A CA 1
ATOM 623 C C . HIS A 1 79 ? -19.592 -12.436 16.221 1.00 96.50 79 HIS A C 1
ATOM 625 O O . HIS A 1 79 ? -19.988 -12.492 17.382 1.00 96.50 79 HIS A O 1
ATOM 631 N N . LYS A 1 80 ? -20.080 -13.259 15.278 1.00 96.12 80 LYS A N 1
ATOM 632 C CA . LYS A 1 80 ? -21.146 -14.252 15.535 1.00 96.12 80 LYS A CA 1
ATOM 633 C C . LYS A 1 80 ? -20.739 -15.273 16.608 1.00 96.12 80 LYS A C 1
ATOM 635 O O . LYS A 1 80 ? -21.539 -15.627 17.476 1.00 96.12 80 LYS A O 1
ATOM 640 N N . GLU A 1 81 ? -19.489 -15.738 16.571 1.00 96.75 81 GLU A N 1
ATOM 641 C CA . GLU A 1 81 ? -18.946 -16.685 17.555 1.00 96.75 81 GLU A CA 1
ATOM 642 C C . GLU A 1 81 ? -18.780 -16.026 18.925 1.00 96.75 81 GLU A C 1
ATOM 644 O O . GLU A 1 81 ? -19.158 -16.603 19.950 1.00 96.75 81 GLU A O 1
ATOM 649 N N . ILE A 1 82 ? -18.259 -14.797 18.937 1.00 97.50 82 ILE A N 1
ATOM 650 C CA . ILE A 1 82 ? -18.061 -14.027 20.163 1.00 97.50 82 ILE A CA 1
ATOM 651 C C . ILE A 1 82 ? -19.408 -13.707 20.816 1.00 97.50 82 ILE A C 1
ATOM 653 O O . ILE A 1 82 ? -19.566 -13.976 22.006 1.00 97.50 82 ILE A O 1
ATOM 657 N N . LYS A 1 83 ? -20.393 -13.226 20.047 1.00 97.19 83 LYS A N 1
ATOM 658 C CA . LYS A 1 83 ? -21.763 -12.971 20.510 1.00 97.19 83 LYS A CA 1
ATOM 659 C C . LYS A 1 83 ? -22.347 -14.210 21.179 1.00 97.19 83 LYS A C 1
ATOM 661 O O . LYS A 1 83 ? -22.721 -14.154 22.345 1.00 97.19 83 LYS A O 1
ATOM 666 N N . LYS A 1 84 ? -22.305 -15.371 20.512 1.00 97.44 84 LYS A N 1
ATOM 667 C CA . LYS A 1 84 ? -22.771 -16.645 21.093 1.00 97.44 84 LYS A CA 1
ATOM 668 C C . LYS A 1 84 ? -22.072 -16.981 22.415 1.00 97.44 84 LYS A C 1
ATOM 670 O O . LYS A 1 84 ? -22.710 -17.503 23.328 1.00 97.44 84 LYS A O 1
ATOM 675 N N . SER A 1 85 ? -20.767 -16.724 22.524 1.00 97.56 85 SER A N 1
ATOM 676 C CA . SER A 1 85 ? -20.014 -16.963 23.759 1.00 97.56 85 SER A CA 1
ATOM 677 C C . SER A 1 85 ? -20.369 -15.980 24.876 1.00 97.56 85 SER A C 1
ATOM 679 O O . SER A 1 85 ? -20.397 -16.396 26.030 1.00 97.56 85 SER A O 1
ATOM 681 N N . LEU A 1 86 ? -20.584 -14.703 24.562 1.00 97.81 86 LEU A N 1
ATOM 682 C CA . LEU A 1 86 ? -20.892 -13.656 25.539 1.00 97.81 86 LEU A CA 1
ATOM 683 C C . LEU A 1 86 ? -22.345 -13.744 26.018 1.00 97.81 86 LEU A C 1
ATOM 685 O O . LEU A 1 86 ? -22.585 -13.653 27.217 1.00 97.81 86 LEU A O 1
ATOM 689 N N . THR A 1 87 ? -23.298 -14.069 25.142 1.00 97.50 87 THR A N 1
ATOM 690 C CA . THR A 1 87 ? -24.689 -14.333 25.549 1.00 97.50 87 THR A CA 1
ATOM 691 C C . THR A 1 87 ? -24.780 -15.484 26.551 1.00 97.50 87 THR A C 1
ATOM 693 O O . THR A 1 87 ? -25.498 -15.393 27.539 1.00 97.50 87 THR A O 1
ATOM 696 N N . LYS A 1 88 ? -23.980 -16.549 26.380 1.00 97.62 88 LYS A N 1
ATOM 697 C CA . LYS A 1 88 ? -23.890 -17.642 27.370 1.00 97.62 88 LYS A CA 1
ATOM 698 C C . LYS A 1 88 ? -23.342 -17.204 28.732 1.00 97.62 88 LYS A C 1
ATOM 700 O O . LYS A 1 88 ? -23.545 -17.914 29.710 1.00 97.62 88 LYS A O 1
ATOM 705 N N . LYS A 1 89 ? -22.626 -16.082 28.784 1.00 97.31 89 LYS A N 1
ATOM 706 C CA . LYS A 1 89 ? -22.097 -15.477 30.010 1.00 97.31 89 LYS A CA 1
ATOM 707 C C . LYS A 1 89 ? -23.036 -14.429 30.617 1.00 97.31 89 LYS A C 1
ATOM 709 O O . LYS A 1 89 ? -22.704 -13.878 31.656 1.00 97.31 89 LYS A O 1
ATOM 714 N N . GLY A 1 90 ? -24.196 -14.185 30.001 1.00 97.19 90 GLY A N 1
ATOM 715 C CA . GLY A 1 90 ? -25.222 -13.268 30.504 1.00 97.19 90 GLY A CA 1
ATOM 716 C C . GLY A 1 90 ? -25.279 -11.902 29.815 1.00 97.19 90 GLY A C 1
ATOM 717 O O . GLY A 1 90 ? -26.136 -11.108 30.182 1.00 97.19 90 GLY A O 1
ATOM 718 N N . HIS A 1 91 ? -24.426 -11.637 28.817 1.00 97.56 91 HIS A N 1
ATOM 719 C CA . HIS A 1 91 ? -24.436 -10.372 28.064 1.00 97.56 91 HIS A CA 1
ATOM 720 C C . HIS A 1 91 ? -25.648 -10.290 27.128 1.00 97.56 91 HIS A C 1
ATOM 722 O O . HIS A 1 91 ? -25.895 -11.216 26.341 1.00 97.56 91 HIS A O 1
ATOM 728 N N . ASN A 1 92 ? -26.369 -9.169 27.166 1.00 96.25 92 ASN A N 1
ATOM 729 C CA . ASN A 1 92 ? -27.587 -8.961 26.376 1.00 96.25 92 ASN A CA 1
ATOM 730 C C . ASN A 1 92 ? -27.329 -8.061 25.163 1.00 96.25 92 ASN A C 1
ATOM 732 O O . ASN A 1 92 ? -27.199 -6.851 25.304 1.00 96.25 92 ASN A O 1
ATOM 736 N N . PHE A 1 93 ? -27.339 -8.655 23.967 1.00 96.31 93 PHE A N 1
ATOM 737 C CA . PHE A 1 93 ? -27.156 -7.933 22.706 1.00 96.31 93 PHE A CA 1
ATOM 738 C C . PHE A 1 93 ? -28.485 -7.376 22.179 1.00 96.31 93 PHE A C 1
ATOM 740 O O . PHE A 1 93 ? -29.464 -8.117 22.054 1.00 96.31 93 PHE A O 1
ATOM 747 N N . LYS A 1 94 ? -28.492 -6.101 21.790 1.00 94.69 94 LYS A N 1
ATOM 748 C CA . LYS A 1 94 ? -29.593 -5.383 21.132 1.00 94.69 94 LYS A CA 1
ATOM 749 C C . LYS A 1 94 ? -29.605 -5.595 19.613 1.00 94.69 94 LYS A C 1
ATOM 751 O O . LYS A 1 94 ? -30.666 -5.526 18.999 1.00 94.69 94 LYS A O 1
ATOM 756 N N . THR A 1 95 ? -28.446 -5.837 19.004 1.00 93.56 95 THR A N 1
ATOM 757 C CA . THR A 1 95 ? -28.247 -5.883 17.546 1.00 93.56 95 THR A CA 1
ATOM 758 C C . THR A 1 95 ? -27.401 -7.095 17.131 1.00 93.56 95 THR A C 1
ATOM 760 O O . THR A 1 95 ? -26.796 -7.784 17.959 1.00 93.56 95 THR A O 1
ATOM 763 N N . ASP A 1 96 ? -27.353 -7.393 15.833 1.00 91.62 96 ASP A N 1
ATOM 764 C CA . ASP A 1 96 ? -26.413 -8.362 15.237 1.00 91.62 96 ASP A CA 1
ATOM 765 C C . ASP A 1 96 ? -25.125 -7.684 14.733 1.00 91.62 96 ASP A C 1
ATOM 767 O O . ASP A 1 96 ? -24.330 -8.291 14.016 1.00 91.62 96 ASP A O 1
ATOM 771 N N . SER A 1 97 ? -24.909 -6.421 15.114 1.00 91.69 97 SER A N 1
ATOM 772 C CA . SER A 1 97 ? -23.731 -5.640 14.753 1.00 91.69 97 SER A CA 1
ATOM 773 C C . SER A 1 97 ? -22.449 -6.250 15.308 1.00 91.69 97 SER A C 1
ATOM 775 O O . SER A 1 97 ? -22.336 -6.597 16.487 1.00 91.69 97 SER A O 1
ATOM 777 N N . ASP A 1 98 ? -21.418 -6.272 14.479 1.00 93.50 98 ASP A N 1
ATOM 778 C CA . ASP A 1 98 ? -20.068 -6.606 14.901 1.00 93.50 98 ASP A CA 1
ATOM 779 C C . ASP A 1 98 ? -19.472 -5.538 15.837 1.00 93.50 98 ASP A C 1
ATOM 781 O O . ASP A 1 98 ? -18.693 -5.874 16.729 1.00 93.50 98 ASP A O 1
ATOM 785 N N . THR A 1 99 ? -19.902 -4.276 15.736 1.00 95.69 99 THR A N 1
ATOM 786 C CA . THR A 1 99 ? -19.486 -3.212 16.667 1.00 95.69 99 THR A CA 1
ATOM 787 C C . THR A 1 99 ? -19.963 -3.462 18.097 1.00 95.69 99 THR A C 1
ATOM 789 O O . THR A 1 99 ? -19.214 -3.203 19.035 1.00 95.69 99 THR A O 1
ATOM 792 N N . GLU A 1 100 ? -21.179 -3.983 18.293 1.00 97.00 100 GLU A N 1
ATOM 793 C CA . GLU A 1 100 ? -21.720 -4.256 19.638 1.00 97.00 100 GLU A CA 1
ATOM 794 C C . GLU A 1 100 ? -20.910 -5.331 20.367 1.00 97.00 100 GLU A C 1
ATOM 796 O O . GLU A 1 100 ? -20.743 -5.315 21.583 1.00 97.00 100 GLU A O 1
ATOM 801 N N . THR A 1 101 ? -20.282 -6.225 19.607 1.00 96.75 101 THR A N 1
ATOM 802 C CA . THR A 1 101 ? -19.367 -7.215 20.174 1.00 96.75 101 THR A CA 1
ATOM 803 C C . THR A 1 101 ? -18.216 -6.555 20.944 1.00 96.75 101 THR A C 1
ATOM 805 O O . THR A 1 101 ? -17.727 -7.131 21.914 1.00 96.75 101 THR A O 1
ATOM 808 N N . LEU A 1 102 ? -17.790 -5.343 20.565 1.00 97.94 102 LEU A N 1
ATOM 809 C CA . LEU A 1 102 ? -16.682 -4.639 21.213 1.00 97.94 102 LEU A CA 1
ATOM 810 C C . LEU A 1 102 ? -17.013 -4.181 22.637 1.00 97.94 102 LEU A C 1
ATOM 812 O O . LEU A 1 102 ? -16.152 -4.308 23.509 1.00 97.94 102 LEU A O 1
ATOM 816 N N . VAL A 1 103 ? -18.229 -3.677 22.881 1.00 98.12 103 VAL A N 1
ATOM 817 C CA . VAL A 1 103 ? -18.606 -3.162 24.209 1.00 98.12 103 VAL A CA 1
ATOM 818 C C . VAL A 1 103 ? -18.662 -4.298 25.232 1.00 98.12 103 VAL A C 1
ATOM 820 O O . VAL A 1 103 ? -18.004 -4.210 26.268 1.00 98.12 103 VAL A O 1
ATOM 823 N N . HIS A 1 104 ? -19.292 -5.421 24.879 1.00 98.25 104 HIS A N 1
ATOM 824 C CA . HIS A 1 104 ? -19.385 -6.598 25.750 1.00 98.25 104 HIS A CA 1
ATOM 825 C C . HIS A 1 104 ? -18.049 -7.351 25.885 1.00 98.25 104 HIS A C 1
ATOM 827 O O . HIS A 1 104 ? -17.731 -7.900 26.940 1.00 98.25 104 HIS A O 1
ATOM 833 N N . LEU A 1 105 ? -17.208 -7.373 24.841 1.00 97.94 105 LEU A N 1
ATOM 834 C CA . LEU A 1 105 ? -15.854 -7.931 24.955 1.00 97.94 105 LEU A CA 1
ATOM 835 C C . LEU A 1 105 ? -15.002 -7.156 25.959 1.00 97.94 105 LEU A C 1
ATOM 837 O O . LEU A 1 105 ? -14.270 -7.773 26.736 1.00 97.94 105 LEU A O 1
ATOM 841 N N . TRP A 1 106 ? -15.052 -5.822 25.905 1.00 98.06 106 TRP A N 1
ATOM 842 C CA . TRP A 1 106 ? -14.315 -4.973 26.835 1.00 98.06 106 TRP A CA 1
ATOM 843 C C . TRP A 1 106 ? -14.847 -5.116 28.260 1.00 98.06 106 TRP A C 1
ATOM 845 O O . TRP A 1 106 ? -14.055 -5.228 29.198 1.00 98.06 106 TRP A O 1
ATOM 855 N N . GLU A 1 107 ? -16.169 -5.162 28.414 1.00 97.56 107 GLU A N 1
ATOM 856 C CA . GLU A 1 107 ? -16.837 -5.394 29.692 1.00 97.56 107 GLU A CA 1
ATOM 857 C C . GLU A 1 107 ? -16.354 -6.680 30.370 1.00 97.56 107 GLU A C 1
ATOM 859 O O . GLU A 1 107 ? -15.924 -6.650 31.523 1.00 97.56 107 GLU A O 1
ATOM 864 N N . GLU A 1 108 ? -16.349 -7.785 29.623 1.00 97.94 108 GLU A N 1
ATOM 865 C CA . GLU A 1 108 ? -16.007 -9.117 30.122 1.00 97.94 108 GLU A CA 1
ATOM 866 C C . GLU A 1 108 ? -14.499 -9.326 30.325 1.00 97.94 108 GLU A C 1
ATOM 868 O O . GLU A 1 108 ? -14.073 -9.944 31.300 1.00 97.94 108 GLU A O 1
ATOM 873 N N . TYR A 1 109 ? -13.668 -8.874 29.379 1.00 97.62 109 TYR A N 1
ATOM 874 C CA . TYR A 1 109 ? -12.258 -9.283 29.304 1.00 97.62 109 TYR A CA 1
ATOM 875 C C . TYR A 1 109 ? -11.252 -8.142 29.479 1.00 97.62 109 TYR A C 1
ATOM 877 O O . TYR A 1 109 ? -10.049 -8.409 29.597 1.00 97.62 109 TYR A O 1
ATOM 885 N N . GLY A 1 110 ? -11.696 -6.882 29.467 1.00 97.06 110 GLY A N 1
ATOM 886 C CA . GLY A 1 110 ? -10.808 -5.722 29.452 1.00 97.06 110 GLY A CA 1
ATOM 887 C C . GLY A 1 110 ? -9.746 -5.834 28.353 1.00 97.06 110 GLY A C 1
ATOM 888 O O . GLY A 1 110 ? -10.029 -6.214 27.219 1.00 97.06 110 GLY A O 1
ATOM 889 N N . GLU A 1 111 ? -8.482 -5.572 28.695 1.00 96.69 111 GLU A N 1
ATOM 890 C CA . GLU A 1 111 ? -7.362 -5.627 27.741 1.00 96.69 111 GLU A CA 1
ATOM 891 C C . GLU A 1 111 ? -7.136 -7.022 27.126 1.00 96.69 111 GLU A C 1
ATOM 893 O O . GLU A 1 111 ? -6.562 -7.130 26.047 1.00 96.69 111 GLU A O 1
ATOM 898 N N . SER A 1 112 ? -7.629 -8.104 27.741 1.00 97.12 112 SER A N 1
ATOM 899 C CA . SER A 1 112 ? -7.511 -9.446 27.148 1.00 97.12 112 SER A CA 1
ATOM 900 C C . SER A 1 112 ? -8.417 -9.645 25.924 1.00 97.12 112 SER A C 1
ATOM 902 O O . SER A 1 112 ? -8.304 -10.671 25.247 1.00 97.12 112 SER A O 1
ATOM 904 N N . MET A 1 113 ? -9.293 -8.679 25.604 1.00 97.31 113 MET A N 1
ATOM 905 C CA . MET A 1 113 ? -10.161 -8.732 24.424 1.00 97.31 113 MET A CA 1
ATOM 906 C C . MET A 1 113 ? -9.382 -8.847 23.108 1.00 97.31 113 MET A C 1
ATOM 908 O O . MET A 1 113 ? -9.847 -9.516 22.189 1.00 97.31 113 MET A O 1
ATOM 912 N N . PHE A 1 114 ? -8.183 -8.258 23.015 1.00 96.38 114 PHE A N 1
ATOM 913 C CA . PHE A 1 114 ? -7.395 -8.247 21.775 1.00 96.38 114 PHE A CA 1
ATOM 914 C C . PHE A 1 114 ? -6.978 -9.651 21.320 1.00 96.38 114 PHE A C 1
ATOM 916 O O . PHE A 1 114 ? -6.833 -9.887 20.127 1.00 96.38 114 PHE A O 1
ATOM 923 N N . ASN A 1 115 ? -6.884 -10.609 22.247 1.00 94.88 115 ASN A N 1
ATOM 924 C CA . ASN A 1 115 ? -6.587 -12.011 21.938 1.00 94.88 115 ASN A CA 1
ATOM 925 C C . ASN A 1 115 ? -7.784 -12.772 21.342 1.00 94.88 115 ASN A C 1
ATOM 927 O O . ASN A 1 115 ? -7.653 -13.942 20.988 1.00 94.88 115 ASN A O 1
ATOM 931 N N . LYS A 1 116 ? -8.969 -12.151 21.296 1.00 96.50 116 LYS A N 1
ATOM 932 C CA . LYS A 1 116 ? -10.224 -12.775 20.850 1.00 96.50 116 LYS A CA 1
ATOM 933 C C . LYS A 1 116 ? -10.713 -12.253 19.504 1.00 96.50 116 LYS A C 1
ATOM 935 O O . LYS A 1 116 ? -11.635 -12.841 18.947 1.00 96.50 116 LYS A O 1
ATOM 940 N N . LEU A 1 117 ? -10.126 -11.175 18.993 1.00 96.31 117 LEU A N 1
ATOM 941 C CA . LEU A 1 117 ? -10.524 -10.573 17.726 1.00 96.31 117 LEU A CA 1
ATOM 942 C C . LEU A 1 117 ? -9.918 -11.358 16.554 1.00 96.31 117 LEU A C 1
ATOM 944 O O . LEU A 1 117 ? -8.698 -11.470 16.451 1.00 96.31 117 LEU A O 1
ATOM 948 N N . ASP A 1 118 ? -10.760 -11.864 15.651 1.00 95.94 118 ASP A N 1
ATOM 949 C CA . ASP A 1 118 ? -10.337 -12.332 14.325 1.00 95.94 118 ASP A CA 1
ATOM 950 C C . ASP A 1 118 ? -10.700 -11.255 13.301 1.00 95.94 118 ASP A C 1
ATOM 952 O O . ASP A 1 118 ? -11.816 -11.203 12.778 1.00 95.94 118 ASP A O 1
ATOM 956 N N . SER A 1 119 ? -9.761 -10.340 13.073 1.00 94.94 119 SER A N 1
ATOM 957 C CA . SER A 1 119 ? -9.877 -9.332 12.029 1.00 94.94 119 SER A CA 1
ATOM 958 C C . SER A 1 119 ? -8.530 -8.725 11.678 1.00 94.94 119 SER A C 1
ATOM 960 O O . SER A 1 119 ? -7.724 -8.386 12.544 1.00 94.94 119 SER A O 1
ATOM 962 N N . GLU A 1 120 ? -8.317 -8.561 10.381 1.00 93.06 120 GLU A N 1
ATOM 963 C CA . GLU A 1 120 ? -7.231 -7.779 9.812 1.00 93.06 120 GLU A CA 1
ATOM 964 C C . GLU A 1 120 ? -7.648 -6.353 9.444 1.00 93.06 120 GLU A C 1
ATOM 966 O O . GLU A 1 120 ? -6.824 -5.614 8.928 1.00 93.06 120 GLU A O 1
ATOM 971 N N . MET A 1 121 ? -8.911 -5.959 9.643 1.00 95.31 121 MET A N 1
ATOM 972 C CA . MET A 1 121 ? -9.435 -4.684 9.152 1.00 95.31 121 MET A CA 1
ATOM 973 C C . MET A 1 121 ? -10.355 -3.994 10.158 1.00 95.31 121 MET A C 1
ATOM 975 O O . MET A 1 121 ? -11.566 -3.916 9.966 1.00 95.31 121 MET A O 1
ATOM 979 N N . PHE A 1 122 ? -9.765 -3.404 11.197 1.00 97.81 122 PHE A N 1
ATOM 980 C CA . PHE A 1 122 ? -10.464 -2.585 12.182 1.00 97.81 122 PHE A CA 1
ATOM 981 C C . PHE A 1 122 ? -9.645 -1.386 12.672 1.00 97.81 122 PHE A C 1
ATOM 983 O O . PHE A 1 122 ? -8.435 -1.443 12.882 1.00 97.81 122 PHE A O 1
ATOM 990 N N . ALA A 1 123 ? -10.355 -0.301 12.939 1.00 98.50 123 ALA A N 1
ATOM 991 C CA . ALA A 1 123 ? -9.943 0.778 13.814 1.00 98.50 123 ALA A CA 1
ATOM 992 C C . ALA A 1 123 ? -11.144 1.121 14.697 1.00 98.50 123 ALA A C 1
ATOM 994 O O . ALA A 1 123 ? -12.231 1.364 14.168 1.00 98.50 123 ALA A O 1
ATOM 995 N N . PHE A 1 124 ? -10.981 1.112 16.017 1.00 98.50 124 PHE A N 1
ATOM 996 C CA . PHE A 1 124 ? -12.090 1.380 16.931 1.00 98.50 124 PHE A CA 1
ATOM 997 C C . PHE A 1 124 ? -11.685 2.241 18.120 1.00 98.50 124 PHE A C 1
ATOM 999 O O . PHE A 1 124 ? -10.509 2.326 18.485 1.00 98.50 124 PHE A O 1
ATOM 1006 N N . VAL A 1 125 ? -12.699 2.845 18.735 1.00 98.19 125 VAL A N 1
ATOM 1007 C CA . VAL A 1 125 ? -12.611 3.561 20.009 1.00 98.19 125 VAL A CA 1
ATOM 1008 C C . VAL A 1 125 ? -13.693 3.015 20.935 1.00 98.19 125 VAL A C 1
ATOM 1010 O O . VAL A 1 125 ? -14.837 2.881 20.506 1.00 98.19 125 VAL A O 1
ATOM 1013 N N . ILE A 1 126 ? -13.328 2.717 22.182 1.00 98.19 126 ILE A N 1
ATOM 1014 C CA . ILE A 1 126 ? -14.238 2.356 23.271 1.00 98.19 126 ILE A CA 1
ATOM 1015 C C . ILE A 1 126 ? -14.073 3.374 24.400 1.00 98.19 126 ILE A C 1
ATOM 1017 O O . ILE A 1 126 ? -12.946 3.736 24.753 1.00 98.19 126 ILE A O 1
ATOM 1021 N N . TYR A 1 127 ? -15.188 3.806 24.980 1.00 97.31 127 TYR A N 1
ATOM 1022 C CA . TYR A 1 127 ? -15.214 4.606 26.197 1.00 97.31 127 TYR A CA 1
ATOM 1023 C C . TYR A 1 127 ? -16.025 3.897 27.282 1.00 97.31 127 TYR A C 1
ATOM 1025 O O . TYR A 1 127 ? -17.205 3.628 27.090 1.00 97.31 127 TYR A O 1
ATOM 1033 N N . ASP A 1 128 ? -15.373 3.583 28.398 1.00 97.12 128 ASP A N 1
ATOM 1034 C CA . ASP A 1 128 ? -15.963 2.979 29.598 1.00 97.12 128 ASP A CA 1
ATOM 1035 C C . ASP A 1 128 ? -16.102 4.078 30.657 1.00 97.12 128 ASP A C 1
ATOM 1037 O O . ASP A 1 128 ? -15.099 4.510 31.238 1.00 97.12 128 ASP A O 1
ATOM 1041 N N . THR A 1 129 ? -17.331 4.559 30.866 1.00 95.75 129 THR A N 1
ATOM 1042 C CA . THR A 1 129 ? -17.634 5.690 31.760 1.00 95.75 129 THR A CA 1
ATOM 1043 C C . THR A 1 129 ? -17.427 5.309 33.221 1.00 95.75 129 THR A C 1
ATOM 1045 O O . THR A 1 129 ? -16.825 6.064 33.982 1.00 95.75 129 THR A O 1
ATOM 1048 N N . LYS A 1 130 ? -17.809 4.083 33.605 1.00 93.75 130 LYS A N 1
ATOM 1049 C CA . LYS A 1 130 ? -17.640 3.554 34.969 1.00 93.75 130 LYS A CA 1
ATOM 1050 C C . LYS A 1 130 ? -16.183 3.553 35.414 1.00 93.75 130 LYS A C 1
ATOM 1052 O O . LYS A 1 130 ? -15.883 3.894 36.556 1.00 93.75 130 LYS A O 1
ATOM 1057 N N . LYS A 1 131 ? -15.271 3.138 34.532 1.00 93.44 131 LYS A N 1
ATOM 1058 C CA . LYS A 1 131 ? -13.829 3.080 34.832 1.00 9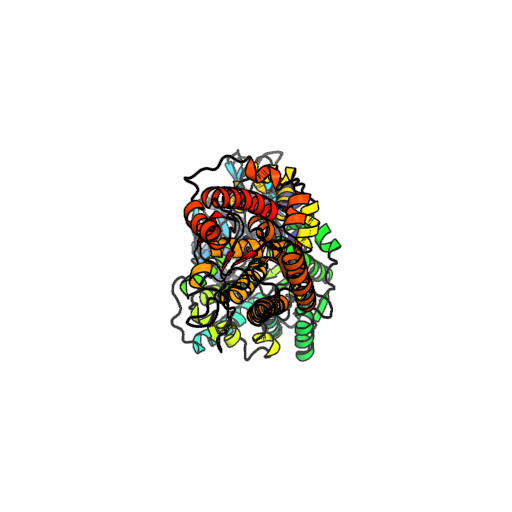3.44 131 LYS A CA 1
ATOM 1059 C C . LYS A 1 131 ? -13.078 4.332 34.380 1.00 93.44 131 LYS A C 1
ATOM 1061 O O . LYS A 1 131 ? -11.868 4.399 34.598 1.00 93.44 131 LYS A O 1
ATOM 1066 N N . ASN A 1 132 ? -13.765 5.272 33.727 1.00 92.00 132 ASN A N 1
ATOM 1067 C CA . ASN A 1 132 ? -13.191 6.401 33.001 1.00 92.00 132 ASN A CA 1
ATOM 1068 C C . ASN A 1 132 ? -11.994 5.976 32.126 1.00 92.00 132 ASN A C 1
ATOM 1070 O O . ASN A 1 132 ? -10.885 6.505 32.243 1.00 92.00 132 ASN A O 1
ATOM 1074 N N . LYS A 1 133 ? -12.198 4.939 31.302 1.00 94.56 133 LYS A N 1
ATOM 1075 C CA . LYS A 1 133 ? -11.157 4.372 30.435 1.00 94.56 133 LYS A CA 1
ATOM 1076 C C . LYS A 1 133 ? -11.459 4.634 28.973 1.00 94.56 133 LYS A C 1
ATOM 1078 O O . LYS A 1 133 ? -12.530 4.297 28.478 1.00 94.56 133 LYS A O 1
ATOM 1083 N N . VAL A 1 134 ? -10.455 5.154 28.278 1.00 96.00 134 VAL A N 1
ATOM 1084 C CA . VAL A 1 134 ? -10.462 5.290 26.821 1.00 96.00 134 VAL A CA 1
ATOM 1085 C C . VAL A 1 134 ? -9.591 4.193 26.233 1.00 96.00 134 VAL A C 1
ATOM 1087 O O . VAL A 1 134 ? -8.422 4.068 26.612 1.00 96.00 134 VAL A O 1
ATOM 1090 N N . VAL A 1 135 ? -10.157 3.418 25.311 1.00 98.00 135 VAL A N 1
ATOM 1091 C CA . VAL A 1 135 ? -9.460 2.358 24.582 1.00 98.00 135 VAL A CA 1
ATOM 1092 C C . VAL A 1 135 ? -9.505 2.671 23.098 1.00 98.00 135 VAL A C 1
ATOM 1094 O O . VAL A 1 135 ? -10.575 2.845 22.529 1.00 98.00 135 VAL A O 1
ATOM 1097 N N . ILE A 1 136 ? -8.347 2.721 22.454 1.00 98.38 136 ILE A N 1
ATOM 1098 C CA . ILE A 1 136 ? -8.234 2.935 21.009 1.00 98.38 136 ILE A CA 1
ATOM 1099 C C . ILE A 1 136 ? -7.418 1.796 20.429 1.00 98.38 136 ILE A C 1
ATOM 1101 O O . ILE A 1 136 ? -6.392 1.452 21.008 1.00 98.38 136 ILE A O 1
ATOM 1105 N N . ALA A 1 137 ? -7.815 1.221 19.301 1.00 98.44 137 ALA A N 1
ATOM 1106 C CA . ALA A 1 137 ? -7.045 0.144 18.690 1.00 98.44 137 ALA A CA 1
ATOM 1107 C C . ALA A 1 137 ? -7.088 0.172 17.168 1.00 98.44 137 ALA A C 1
ATOM 1109 O O . ALA A 1 137 ? -8.054 0.640 16.563 1.00 98.44 137 ALA A O 1
ATOM 1110 N N . ARG A 1 138 ? -6.027 -0.371 16.569 1.00 98.56 138 ARG A N 1
ATOM 1111 C CA . ARG A 1 138 ? -5.875 -0.538 15.124 1.00 98.56 138 ARG A CA 1
ATOM 1112 C C . ARG A 1 138 ? -5.447 -1.965 14.810 1.00 98.56 138 ARG A C 1
ATOM 1114 O O . ARG A 1 138 ? -4.686 -2.563 15.572 1.00 98.56 138 ARG A O 1
ATOM 1121 N N . ASP A 1 139 ? -5.931 -2.493 13.697 1.00 98.19 139 ASP A N 1
ATOM 1122 C CA . ASP A 1 139 ? -5.679 -3.856 13.236 1.00 98.19 139 ASP A CA 1
ATOM 1123 C C . ASP A 1 139 ? -4.183 -4.200 13.067 1.00 98.19 139 ASP A C 1
ATOM 1125 O O . ASP A 1 139 ? -3.344 -3.290 13.007 1.00 98.19 139 ASP A O 1
ATOM 1129 N N . PRO A 1 140 ? -3.827 -5.501 13.009 1.00 97.50 140 PRO A N 1
ATOM 1130 C CA . PRO A 1 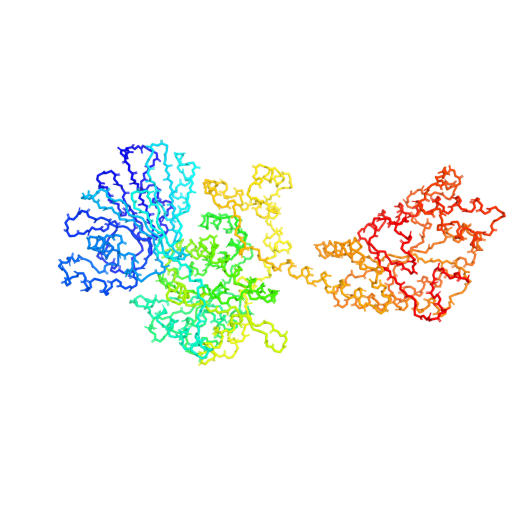140 ? -2.444 -5.982 13.019 1.00 97.50 140 PRO A CA 1
ATOM 1131 C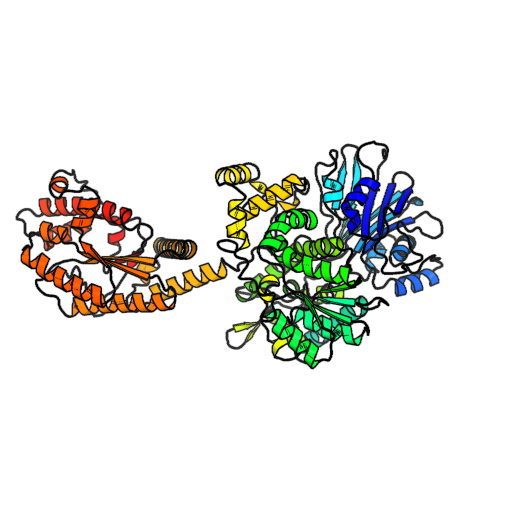 C . PRO A 1 140 ? -1.517 -5.354 11.973 1.00 97.50 140 PRO A C 1
ATOM 1133 O O . PRO A 1 140 ? -0.359 -5.065 12.278 1.00 97.50 140 PRO A O 1
ATOM 1136 N N . TYR A 1 141 ? -2.031 -5.120 10.762 1.00 96.94 141 TYR A N 1
ATOM 1137 C CA . TYR A 1 141 ? -1.241 -4.746 9.584 1.00 96.94 141 TYR A CA 1
ATOM 1138 C C . TYR A 1 141 ? -1.531 -3.330 9.070 1.00 96.94 141 TYR A C 1
ATOM 1140 O O . TYR A 1 141 ? -0.856 -2.852 8.162 1.00 96.94 141 TYR A O 1
ATOM 1148 N N . GLY A 1 142 ? -2.489 -2.624 9.669 1.00 96.94 142 GLY A N 1
ATOM 1149 C CA . GLY A 1 142 ? -2.860 -1.254 9.345 1.00 96.94 142 GLY A CA 1
ATOM 1150 C C . GLY A 1 142 ? -3.772 -1.125 8.129 1.00 96.94 142 GLY A C 1
ATOM 1151 O O . GLY A 1 142 ? -3.716 -0.085 7.467 1.00 96.94 142 GLY A O 1
ATOM 1152 N N . VAL A 1 143 ? -4.597 -2.138 7.838 1.00 97.56 143 VAL A N 1
ATOM 1153 C CA . VAL A 1 143 ? -5.555 -2.143 6.716 1.00 97.56 143 VAL A CA 1
ATOM 1154 C C . VAL A 1 143 ? -6.590 -1.030 6.867 1.00 97.56 143 VAL A C 1
ATOM 1156 O O . VAL A 1 143 ? -6.985 -0.400 5.881 1.00 97.56 143 VAL A O 1
ATOM 1159 N N . LYS A 1 144 ? -7.055 -0.771 8.093 1.00 97.88 144 LYS A N 1
ATOM 1160 C CA . LYS A 1 144 ? -7.879 0.399 8.401 1.00 97.88 144 LYS A CA 1
ATOM 1161 C C . LYS A 1 144 ? -7.001 1.551 8.855 1.00 97.88 144 LYS A C 1
ATOM 1163 O O . LYS A 1 144 ? -6.024 1.339 9.572 1.00 97.88 144 LYS A O 1
ATOM 1168 N N . PRO A 1 145 ? -7.318 2.786 8.453 1.00 97.81 145 PRO A N 1
ATOM 1169 C CA . PRO A 1 145 ? -6.591 3.957 8.903 1.00 97.81 145 PRO A CA 1
ATOM 1170 C C . PRO A 1 145 ? -7.049 4.411 10.291 1.00 97.81 145 PRO A C 1
ATOM 1172 O O . PRO A 1 145 ? -8.212 4.249 10.659 1.00 97.81 145 PRO A O 1
ATOM 1175 N N . LEU A 1 146 ? -6.129 5.023 11.034 1.00 98.50 146 LEU A N 1
ATOM 1176 C CA . LEU A 1 146 ? -6.432 5.714 12.279 1.00 98.50 146 LEU A CA 1
ATOM 1177 C C . LEU A 1 146 ? -5.330 6.735 12.573 1.00 98.50 146 LEU A C 1
ATOM 1179 O O . LEU A 1 146 ? -4.139 6.417 12.492 1.00 98.50 146 LEU A O 1
ATOM 1183 N N . TYR A 1 147 ? -5.731 7.951 12.917 1.00 98.38 147 TYR A N 1
ATOM 1184 C CA . TYR A 1 147 ? -4.861 9.074 13.245 1.00 98.38 147 TYR A CA 1
ATOM 1185 C C . TYR A 1 147 ? -5.322 9.728 14.532 1.00 98.38 147 TYR A C 1
ATOM 1187 O O . TYR A 1 147 ? -6.485 9.605 14.923 1.00 98.38 147 TYR A O 1
ATOM 1195 N N . TYR A 1 148 ? -4.403 10.436 15.173 1.00 97.25 148 TYR A N 1
ATOM 1196 C CA . TYR A 1 148 ? -4.705 11.181 16.377 1.00 97.25 148 TYR A CA 1
ATOM 1197 C C . TYR A 1 148 ? -3.874 12.457 16.497 1.00 97.25 148 TYR A C 1
ATOM 1199 O O . TYR A 1 148 ? -2.819 12.597 15.875 1.00 97.25 148 TYR A O 1
ATOM 1207 N N . SER A 1 149 ? -4.369 13.388 17.303 1.00 95.62 149 SER A N 1
ATOM 1208 C CA . SER A 1 149 ? -3.698 14.633 17.677 1.00 95.62 149 SER A CA 1
ATOM 1209 C C . SER A 1 149 ? -4.067 14.995 19.110 1.00 95.62 149 SER A C 1
ATOM 1211 O O . SER A 1 149 ? -5.117 14.585 19.602 1.00 95.62 149 SER A O 1
ATOM 1213 N N . GLN A 1 150 ? -3.226 15.795 19.754 1.00 92.25 150 GLN A N 1
ATOM 1214 C CA . GLN A 1 150 ? -3.602 16.544 20.947 1.00 92.25 150 GLN A CA 1
ATOM 1215 C C . GLN A 1 150 ? -3.687 18.025 20.564 1.00 92.25 150 GLN A C 1
ATOM 1217 O O . GLN A 1 150 ? -2.814 18.501 19.837 1.00 92.25 150 GLN A O 1
ATOM 1222 N N . ASP A 1 151 ? -4.756 18.716 20.955 1.00 88.25 151 ASP A N 1
ATOM 1223 C CA . ASP A 1 151 ? -4.877 20.163 20.733 1.00 88.25 151 ASP A CA 1
ATOM 1224 C C . ASP A 1 151 ? -4.174 20.976 21.836 1.00 88.25 151 ASP A C 1
ATOM 1226 O O . ASP A 1 151 ? -3.661 20.428 22.814 1.00 88.25 151 ASP A O 1
ATOM 1230 N N . GLU A 1 152 ? -4.145 22.299 21.676 1.00 83.50 152 GLU A N 1
ATOM 1231 C CA . GLU A 1 152 ? -3.514 23.233 22.622 1.00 83.50 152 GLU A CA 1
ATOM 1232 C C . GLU A 1 152 ? -4.185 23.253 24.010 1.00 83.50 152 GLU A C 1
ATOM 1234 O O . GLU A 1 152 ? -3.557 23.652 24.990 1.00 83.50 152 GLU A O 1
ATOM 1239 N N . LEU A 1 153 ? -5.437 22.788 24.116 1.00 83.31 153 LEU A N 1
ATOM 1240 C CA . LEU A 1 153 ? -6.181 22.668 25.375 1.00 83.31 153 LEU A CA 1
ATOM 1241 C C . LEU A 1 153 ? -5.937 21.323 26.078 1.00 83.31 153 LEU A C 1
ATOM 1243 O O . LEU A 1 153 ? -6.413 21.110 27.195 1.00 83.31 153 LEU A O 1
ATOM 1247 N N . GLY A 1 154 ? -5.184 20.421 25.445 1.00 87.38 154 GLY A N 1
ATOM 1248 C CA . GLY A 1 154 ? -4.869 19.095 25.957 1.00 87.38 154 GLY A CA 1
ATOM 1249 C C . GLY A 1 154 ? -5.907 18.025 25.620 1.00 87.38 154 GLY A C 1
ATOM 1250 O O . GLY A 1 154 ? -5.737 16.888 26.073 1.00 87.38 154 GLY A O 1
ATOM 1251 N N . ASN A 1 155 ? -6.936 18.339 24.823 1.00 89.69 155 ASN A N 1
ATOM 1252 C CA . ASN A 1 155 ? -7.917 17.351 24.381 1.00 89.69 155 ASN A CA 1
ATOM 1253 C C . ASN A 1 155 ? -7.298 16.428 23.326 1.00 89.69 155 ASN A C 1
ATOM 1255 O O . ASN A 1 155 ? -6.530 16.856 22.459 1.00 89.69 155 ASN A O 1
ATOM 1259 N N . TYR A 1 156 ? -7.674 15.155 23.370 1.00 93.12 156 TYR A N 1
ATOM 1260 C CA . TYR A 1 156 ? -7.256 14.161 22.392 1.00 93.12 156 TYR A CA 1
ATOM 1261 C C . TYR A 1 156 ? -8.313 13.974 21.315 1.00 93.12 156 TYR A C 1
ATOM 1263 O O . TYR A 1 156 ? -9.489 13.764 21.608 1.00 93.12 156 TYR A O 1
ATOM 1271 N N . HIS A 1 157 ? -7.857 13.971 20.068 1.00 94.44 157 HIS A N 1
ATOM 1272 C CA . HIS A 1 157 ? -8.677 13.833 18.873 1.00 94.44 157 HIS A CA 1
ATOM 1273 C C . HIS A 1 157 ? -8.274 12.580 18.115 1.00 94.44 157 HIS A C 1
ATOM 1275 O O . HIS A 1 157 ? -7.085 12.364 17.886 1.00 94.44 157 HIS A O 1
ATOM 1281 N N . PHE A 1 158 ? -9.252 11.793 17.678 1.00 96.88 158 PHE A N 1
ATOM 1282 C CA . PHE A 1 158 ? -9.064 10.593 16.865 1.00 96.88 158 PHE A CA 1
ATOM 1283 C C . PHE A 1 158 ? -9.876 10.677 15.583 1.00 96.88 158 PHE A C 1
ATOM 1285 O O . PHE A 1 158 ? -11.001 11.178 15.586 1.00 96.88 158 PHE A O 1
ATOM 1292 N N . ALA A 1 159 ? -9.312 10.169 14.491 1.00 97.56 159 ALA A N 1
ATOM 1293 C CA . ALA A 1 159 ? -9.899 10.278 13.164 1.00 97.56 159 ALA A CA 1
ATOM 1294 C C . ALA A 1 159 ? -9.496 9.120 12.249 1.00 97.56 159 ALA A C 1
ATOM 1296 O O . ALA A 1 159 ? -8.387 8.595 12.332 1.00 97.56 159 ALA A O 1
ATOM 1297 N N . SER A 1 160 ? -10.375 8.772 11.314 1.00 98.19 160 SER A N 1
ATOM 1298 C CA . SER A 1 160 ? -10.081 7.822 10.235 1.00 98.19 160 SER A CA 1
ATOM 1299 C C . SER A 1 160 ? -9.163 8.409 9.164 1.00 98.19 160 SER A C 1
ATOM 1301 O O . SER A 1 160 ? -8.410 7.667 8.547 1.00 98.19 160 SER A O 1
ATOM 1303 N N . GLU A 1 161 ? -9.208 9.719 8.916 1.00 98.25 161 GLU A N 1
ATOM 1304 C CA . GLU A 1 161 ? -8.455 10.372 7.835 1.00 98.25 161 GLU A CA 1
ATOM 1305 C C . GLU A 1 161 ? -7.735 11.641 8.321 1.00 98.25 161 GLU A C 1
ATOM 1307 O O . GLU A 1 161 ? -8.218 12.338 9.214 1.00 98.25 161 GLU A O 1
ATOM 1312 N N . ILE A 1 162 ? -6.587 11.973 7.717 1.00 97.94 162 ILE A N 1
ATOM 1313 C CA . ILE A 1 162 ? -5.776 13.148 8.093 1.00 97.94 162 ILE A CA 1
ATOM 1314 C C . ILE A 1 162 ? -6.589 14.437 7.939 1.00 97.94 162 ILE A C 1
ATOM 1316 O O . ILE A 1 162 ? -6.504 15.320 8.791 1.00 97.94 162 ILE A O 1
ATOM 1320 N N . LYS A 1 163 ? -7.410 14.532 6.886 1.00 96.19 163 LYS A N 1
ATOM 1321 C CA . LYS A 1 163 ? -8.242 15.700 6.565 1.00 96.19 163 LYS A CA 1
ATOM 1322 C C . LYS A 1 163 ? -9.233 16.075 7.661 1.00 96.19 163 LYS A C 1
ATOM 1324 O O . LYS A 1 163 ? -9.561 17.251 7.792 1.00 96.19 163 LYS A O 1
ATOM 1329 N N . GLN A 1 164 ? -9.657 15.102 8.471 1.00 95.69 164 GLN A N 1
ATOM 1330 C CA . GLN A 1 164 ? -10.483 15.369 9.643 1.00 95.69 164 GLN A CA 1
ATOM 1331 C C . GLN A 1 164 ? -9.739 16.255 10.632 1.00 95.69 164 GLN A C 1
ATOM 1333 O O . GLN A 1 164 ? -10.334 17.181 11.147 1.00 95.69 164 GLN A O 1
ATOM 1338 N N . LEU A 1 165 ? -8.447 16.014 10.862 1.00 95.25 165 LEU A N 1
ATOM 1339 C CA . LEU A 1 165 ? -7.647 16.732 11.855 1.00 95.25 165 LEU A CA 1
ATOM 1340 C C . LEU A 1 165 ? -6.952 17.969 11.261 1.00 95.25 165 LEU A C 1
ATOM 1342 O O . LEU A 1 165 ? -6.890 19.019 11.897 1.00 95.25 165 LEU A O 1
ATOM 1346 N N . SER A 1 166 ? -6.450 17.887 10.025 1.00 93.50 166 SER A N 1
ATOM 1347 C CA . SER A 1 166 ? -5.591 18.928 9.441 1.00 93.50 166 SER A CA 1
ATOM 1348 C C . SER A 1 166 ? -6.296 20.263 9.196 1.00 93.50 166 SER A C 1
ATOM 1350 O O . SER A 1 166 ? -5.649 21.315 9.241 1.00 93.50 166 SER A O 1
ATOM 1352 N N . GLN A 1 167 ? -7.612 20.239 8.965 1.00 87.81 167 GLN A N 1
ATOM 1353 C CA . GLN A 1 167 ? -8.417 21.433 8.691 1.00 87.81 167 GLN A CA 1
ATOM 1354 C C . GLN A 1 167 ? -8.519 22.399 9.882 1.00 87.81 167 GLN A C 1
ATOM 1356 O O . GLN A 1 167 ? -8.873 23.564 9.702 1.00 87.81 167 GLN A O 1
ATOM 1361 N N . PHE A 1 168 ? -8.216 21.935 11.094 1.00 87.94 168 PHE A N 1
ATOM 1362 C CA . PHE A 1 168 ? -8.429 22.702 12.313 1.00 87.94 168 PHE A CA 1
ATOM 1363 C C . PHE A 1 168 ? -7.181 23.463 12.740 1.00 87.94 168 PHE A C 1
ATOM 1365 O O . PHE A 1 168 ? -6.083 22.910 12.770 1.00 87.94 168 PHE A O 1
ATOM 1372 N N . LYS A 1 169 ? -7.344 24.746 13.082 1.00 86.62 169 LYS A N 1
ATOM 1373 C CA . LYS A 1 169 ? -6.226 25.627 13.460 1.00 86.62 169 LYS A CA 1
ATOM 1374 C C . LYS A 1 169 ? -5.525 25.172 14.740 1.00 86.62 169 LYS A C 1
ATOM 1376 O O . LYS A 1 169 ? -4.306 25.172 14.758 1.00 86.62 169 LYS A O 1
ATOM 1381 N N . ALA A 1 170 ? -6.284 24.702 15.731 1.00 85.81 170 ALA A N 1
ATOM 1382 C CA . ALA A 1 170 ? -5.764 24.217 17.015 1.00 85.81 170 ALA A CA 1
ATOM 1383 C C . ALA A 1 170 ? -4.952 22.906 16.923 1.00 85.81 170 ALA A C 1
ATOM 1385 O O . ALA A 1 170 ? -4.381 22.460 17.913 1.00 85.81 170 ALA A O 1
ATOM 1386 N N . ILE A 1 171 ? -4.912 22.264 15.748 1.00 89.88 171 ILE A N 1
ATOM 1387 C CA . ILE A 1 171 ? -4.119 21.058 15.499 1.00 89.88 171 ILE A CA 1
ATOM 1388 C C . ILE A 1 171 ? -2.881 21.439 14.697 1.00 89.88 171 ILE A C 1
ATOM 1390 O O . ILE A 1 171 ? -2.989 21.836 13.535 1.00 89.88 171 ILE A O 1
ATOM 1394 N N . ASN A 1 172 ? -1.709 21.257 15.303 1.00 89.69 172 ASN A N 1
ATOM 1395 C CA . ASN A 1 172 ? -0.415 21.562 14.690 1.00 89.69 172 ASN A CA 1
ATOM 1396 C C . ASN A 1 172 ? 0.357 20.308 14.240 1.00 89.69 172 ASN A C 1
ATOM 1398 O O . ASN A 1 172 ? 1.173 20.399 13.324 1.00 89.69 172 ASN A O 1
ATOM 1402 N N . ASP A 1 173 ? 0.072 19.142 14.828 1.00 95.06 173 ASP A N 1
ATOM 1403 C CA . ASP A 1 173 ? 0.730 17.868 14.519 1.00 95.06 173 ASP A CA 1
ATOM 1404 C C . ASP A 1 173 ? -0.292 16.727 14.462 1.00 95.06 173 ASP A C 1
ATOM 1406 O O . ASP A 1 173 ? -1.112 16.569 15.361 1.00 95.06 173 ASP A O 1
ATOM 1410 N N . VAL A 1 174 ? -0.242 15.920 13.405 1.00 97.38 174 VAL A N 1
ATOM 1411 C CA . VAL A 1 174 ? -1.093 14.738 13.232 1.00 97.38 174 VAL A CA 1
ATOM 1412 C C . VAL A 1 174 ? -0.214 13.499 13.251 1.00 97.38 174 VAL A C 1
ATOM 1414 O O . VAL A 1 174 ? 0.716 13.371 12.454 1.00 97.38 174 VAL A O 1
ATOM 1417 N N . LYS A 1 175 ? -0.557 12.541 14.113 1.00 97.06 175 LYS A N 1
ATOM 1418 C CA . LYS A 1 175 ? 0.172 11.282 14.283 1.00 97.06 175 LYS A CA 1
ATOM 1419 C C . LYS A 1 175 ? -0.627 10.120 13.711 1.00 97.06 175 LYS A C 1
ATOM 1421 O O . LYS A 1 175 ? -1.835 10.016 13.917 1.00 97.06 175 LYS A O 1
ATOM 1426 N N . ALA A 1 176 ? 0.048 9.217 13.006 1.00 97.25 176 ALA A N 1
ATOM 1427 C CA . ALA A 1 176 ? -0.536 7.937 12.622 1.00 97.25 176 ALA A CA 1
ATOM 1428 C C . ALA A 1 176 ? -0.594 7.014 13.843 1.00 97.25 176 ALA A C 1
ATOM 1430 O O . ALA A 1 176 ? 0.408 6.824 14.533 1.00 97.25 176 ALA A O 1
ATOM 1431 N N . PHE A 1 177 ? -1.753 6.413 14.100 1.00 98.12 177 PHE A N 1
ATOM 1432 C CA . PHE A 1 177 ? -1.865 5.380 15.119 1.00 98.12 177 PHE A CA 1
ATOM 1433 C C . PHE A 1 177 ? -1.219 4.087 14.585 1.00 98.12 177 PHE A C 1
ATOM 1435 O O . PHE A 1 177 ? -1.575 3.652 13.483 1.00 98.12 177 PHE A O 1
ATOM 1442 N N . PRO A 1 178 ? -0.266 3.461 15.295 1.00 97.25 178 PRO A N 1
ATOM 1443 C CA . PRO A 1 178 ? 0.520 2.371 14.726 1.00 97.25 178 PRO A CA 1
ATOM 1444 C C . PRO A 1 178 ? -0.283 1.059 14.585 1.00 97.25 178 PRO A C 1
ATOM 1446 O O . PRO A 1 178 ? -1.072 0.729 15.473 1.00 97.25 178 PRO A O 1
ATOM 1449 N N . PRO A 1 179 ? -0.079 0.281 13.503 1.00 97.38 179 PRO A N 1
ATOM 1450 C CA . PRO A 1 179 ? -0.674 -1.051 13.332 1.00 97.38 179 PRO A CA 1
ATOM 1451 C C . PRO A 1 179 ? -0.329 -2.018 14.464 1.00 97.38 179 PRO A C 1
ATOM 1453 O O . PRO A 1 179 ? 0.781 -1.963 14.993 1.00 97.38 179 PRO A O 1
ATOM 1456 N N . GLY A 1 180 ? -1.245 -2.914 14.829 1.00 97.62 180 GLY A N 1
ATOM 1457 C CA . GLY A 1 180 ? -1.006 -3.938 15.850 1.00 97.62 180 GLY A CA 1
ATOM 1458 C C . GLY A 1 180 ? -0.836 -3.381 17.264 1.00 97.62 180 GLY A C 1
ATOM 1459 O O . GLY A 1 180 ? -0.252 -4.042 18.128 1.00 97.62 180 GLY A O 1
ATOM 1460 N N . HIS A 1 181 ? -1.322 -2.160 17.502 1.00 98.31 181 HIS A N 1
ATOM 1461 C CA . HIS A 1 181 ? -1.309 -1.515 18.809 1.00 98.31 181 HIS A CA 1
ATOM 1462 C C . HIS A 1 181 ? -2.716 -1.181 19.294 1.00 98.31 181 HIS A C 1
ATOM 1464 O O . HIS A 1 181 ? -3.670 -1.049 18.524 1.00 98.31 181 HIS A O 1
ATOM 1470 N N . TYR A 1 182 ? -2.809 -1.005 20.602 1.00 98.44 182 TYR A N 1
ATOM 1471 C CA . TYR A 1 182 ? -3.930 -0.378 21.271 1.00 98.44 182 TYR A CA 1
ATOM 1472 C C . TYR A 1 182 ? -3.413 0.647 22.281 1.00 98.44 182 TYR A C 1
ATOM 1474 O O . TYR A 1 182 ? -2.247 0.629 22.671 1.00 98.44 182 TYR A O 1
ATOM 1482 N N . MET A 1 183 ? -4.263 1.574 22.690 1.00 97.75 183 MET A N 1
ATOM 1483 C CA . MET A 1 183 ? -3.971 2.604 23.671 1.00 97.75 183 MET A CA 1
ATOM 1484 C C . MET A 1 183 ? -5.016 2.515 24.771 1.00 97.75 183 MET A C 1
ATOM 1486 O O . MET A 1 183 ? -6.202 2.530 24.462 1.00 97.75 183 MET A O 1
ATOM 1490 N N . VAL A 1 184 ? -4.583 2.433 26.030 1.00 96.31 184 VAL A N 1
ATOM 1491 C CA . VAL A 1 184 ? -5.465 2.545 27.203 1.00 96.31 184 VAL A CA 1
ATOM 1492 C C . VAL A 1 184 ? -4.951 3.678 28.066 1.00 96.31 184 VAL A C 1
ATOM 1494 O O . VAL A 1 184 ? -3.782 3.663 28.457 1.00 96.31 184 VAL A O 1
ATOM 1497 N N . ASN A 1 185 ? -5.803 4.660 28.359 1.00 87.06 185 ASN A N 1
ATOM 1498 C CA . ASN A 1 185 ? -5.448 5.835 29.167 1.00 87.06 185 ASN A CA 1
ATOM 1499 C C . ASN A 1 185 ? -4.152 6.502 28.678 1.00 87.06 185 ASN A C 1
ATOM 1501 O O . ASN A 1 185 ? -3.208 6.701 29.446 1.00 87.06 185 ASN A O 1
ATOM 1505 N N . TRP A 1 186 ? -4.091 6.776 27.372 1.00 92.94 186 TRP A N 1
ATOM 1506 C CA . TRP A 1 186 ? -2.963 7.445 26.708 1.00 92.94 186 TRP A CA 1
ATOM 1507 C C . TRP A 1 186 ? -1.646 6.654 26.692 1.00 92.94 186 TRP A C 1
ATOM 1509 O O . TRP A 1 186 ? -0.628 7.146 26.209 1.00 92.94 186 TRP A O 1
ATOM 1519 N N . LYS A 1 187 ? -1.653 5.401 27.167 1.00 95.25 187 LYS A N 1
ATOM 1520 C CA . LYS A 1 187 ? -0.505 4.489 27.113 1.00 95.25 187 LYS A CA 1
ATOM 1521 C C . LYS A 1 187 ? -0.666 3.520 25.955 1.00 95.25 187 LYS A C 1
ATOM 1523 O O . LYS A 1 187 ? -1.557 2.672 25.962 1.00 95.25 187 LYS A O 1
ATOM 1528 N N . LEU A 1 188 ? 0.213 3.650 24.972 1.00 97.50 188 LEU A N 1
ATOM 1529 C CA . LEU A 1 188 ? 0.263 2.782 23.805 1.00 97.50 188 LEU A CA 1
ATOM 1530 C C . LEU A 1 188 ? 0.909 1.432 24.161 1.00 97.50 188 LEU A C 1
ATOM 1532 O O . LEU A 1 188 ? 1.962 1.386 24.796 1.00 97.50 188 LEU A O 1
ATOM 1536 N N . LYS A 1 189 ? 0.293 0.335 23.725 1.00 97.56 189 LYS A N 1
ATOM 1537 C CA . LYS A 1 189 ? 0.745 -1.045 23.918 1.00 97.56 189 LYS A CA 1
ATOM 1538 C C . LYS A 1 189 ? 0.628 -1.808 22.602 1.00 97.56 189 LYS A C 1
ATOM 1540 O O . LYS A 1 189 ? -0.330 -1.633 21.853 1.00 97.56 189 LYS A O 1
ATOM 1545 N N . LYS A 1 190 ? 1.602 -2.666 22.311 1.00 97.50 190 LYS A N 1
ATOM 1546 C CA . LYS A 1 190 ? 1.562 -3.572 21.158 1.00 97.50 190 LYS A CA 1
ATOM 1547 C C . LYS A 1 190 ? 0.829 -4.856 21.558 1.00 97.50 190 LYS A C 1
ATOM 1549 O O . LYS A 1 190 ? 1.133 -5.408 22.611 1.00 97.50 190 LYS A O 1
ATOM 1554 N N . TYR A 1 191 ? -0.120 -5.315 20.741 1.00 96.88 191 TYR A N 1
ATOM 1555 C CA . TYR A 1 191 ? -0.803 -6.607 20.936 1.00 96.88 191 TYR A CA 1
ATOM 1556 C C . TYR A 1 191 ? -0.469 -7.628 19.846 1.00 96.88 191 TYR A C 1
ATOM 1558 O O . TYR A 1 191 ? -0.621 -8.825 20.068 1.00 96.88 191 TYR A O 1
ATOM 1566 N N . HIS A 1 192 ? 0.004 -7.173 18.683 1.00 96.44 192 HIS A N 1
ATOM 1567 C CA . HIS A 1 192 ? 0.387 -8.044 17.582 1.00 96.44 192 HIS A CA 1
ATOM 1568 C C . HIS A 1 192 ? 1.868 -7.875 17.231 1.00 96.44 192 HIS A C 1
ATOM 1570 O O . HIS A 1 192 ? 2.379 -6.760 17.093 1.00 96.44 192 HIS A O 1
ATOM 1576 N N . HIS A 1 193 ? 2.556 -9.002 17.064 1.00 93.38 193 HIS A N 1
ATOM 1577 C CA . HIS A 1 193 ? 3.957 -9.058 16.673 1.00 93.38 193 HIS A CA 1
ATOM 1578 C C . HIS A 1 193 ? 4.086 -9.837 15.371 1.00 93.38 193 HIS A C 1
ATOM 1580 O O . HIS A 1 193 ? 3.704 -11.003 15.314 1.00 93.38 193 HIS A O 1
ATOM 1586 N N . VAL A 1 194 ? 4.694 -9.205 14.365 1.00 89.50 194 VAL A N 1
ATOM 1587 C CA . VAL A 1 194 ? 5.039 -9.875 13.110 1.00 89.50 194 VAL A CA 1
ATOM 1588 C C . VAL A 1 194 ? 5.916 -11.102 13.415 1.00 89.50 194 VAL A C 1
ATOM 1590 O O . VAL A 1 194 ? 6.926 -10.956 14.115 1.00 89.50 194 VAL A O 1
ATOM 1593 N N . PRO A 1 195 ? 5.567 -12.306 12.923 1.00 91.31 195 PRO A N 1
ATOM 1594 C CA . PRO A 1 195 ? 6.323 -13.516 13.224 1.00 91.31 195 PRO A CA 1
ATOM 1595 C C . PRO A 1 195 ? 7.767 -13.463 12.711 1.00 91.31 195 PRO A C 1
ATOM 1597 O O . PRO A 1 195 ? 8.012 -13.290 11.521 1.00 91.31 195 PRO A O 1
ATOM 1600 N N . ILE A 1 196 ? 8.731 -13.686 13.608 1.00 86.25 196 ILE A N 1
ATOM 1601 C CA . ILE A 1 196 ? 10.168 -13.729 13.270 1.00 86.25 196 ILE A CA 1
ATOM 1602 C C . ILE A 1 196 ? 10.629 -15.172 13.007 1.00 86.25 196 ILE A C 1
ATOM 1604 O O . ILE A 1 196 ? 11.494 -15.438 12.172 1.00 86.25 196 ILE A O 1
ATOM 1608 N N . LYS A 1 197 ? 10.044 -16.142 13.721 1.00 93.31 197 LYS A N 1
ATOM 1609 C CA . LYS A 1 197 ? 10.459 -17.545 13.655 1.00 93.31 197 LYS A CA 1
ATOM 1610 C C . LYS A 1 197 ? 9.960 -18.197 12.369 1.00 93.31 197 LYS A C 1
ATOM 1612 O O . LYS A 1 197 ? 8.757 -18.291 12.139 1.00 93.31 197 LYS A O 1
ATOM 1617 N N . LYS A 1 198 ? 10.893 -18.715 11.569 1.00 96.50 198 LYS A N 1
ATOM 1618 C CA . LYS A 1 198 ? 10.566 -19.418 10.328 1.00 96.50 198 LYS A CA 1
ATOM 1619 C C . LYS A 1 198 ? 9.903 -20.771 10.592 1.00 96.50 198 LYS A C 1
ATOM 1621 O O . LYS A 1 198 ? 10.252 -21.475 11.544 1.00 96.50 198 LYS A O 1
ATOM 1626 N N . THR A 1 199 ? 8.939 -21.128 9.745 1.00 96.81 199 THR A N 1
ATOM 1627 C CA . THR A 1 199 ? 8.252 -22.421 9.808 1.00 96.81 199 THR A CA 1
ATOM 1628 C C . THR A 1 199 ? 9.204 -23.568 9.460 1.00 96.81 199 THR A C 1
ATOM 1630 O O . THR A 1 199 ? 10.114 -23.418 8.642 1.00 96.81 199 THR A O 1
ATOM 1633 N N . LYS A 1 200 ? 8.982 -24.724 10.093 1.00 96.81 200 LYS A N 1
ATOM 1634 C CA . LYS A 1 200 ? 9.687 -25.986 9.811 1.00 96.81 200 LYS A CA 1
ATOM 1635 C C . LYS A 1 200 ? 8.917 -26.892 8.846 1.00 96.81 200 LYS A C 1
ATOM 1637 O O . LYS A 1 200 ? 9.367 -28.002 8.579 1.00 96.81 200 LYS A O 1
ATOM 1642 N N . ASP A 1 201 ? 7.768 -26.434 8.352 1.00 98.12 201 ASP A N 1
ATOM 1643 C CA . ASP A 1 201 ? 6.941 -27.188 7.414 1.00 98.12 201 ASP A CA 1
ATOM 1644 C C . ASP A 1 201 ? 7.753 -27.557 6.159 1.00 98.12 201 ASP A C 1
ATOM 1646 O O . ASP A 1 201 ? 8.537 -26.764 5.639 1.00 98.12 201 ASP A O 1
ATOM 1650 N N . SER A 1 202 ? 7.569 -28.771 5.647 1.00 98.19 202 SER A N 1
ATOM 1651 C CA . SER A 1 202 ? 8.072 -29.160 4.326 1.00 98.19 202 SER A CA 1
ATOM 1652 C C . SER A 1 202 ? 7.354 -28.382 3.216 1.00 98.19 202 SER A C 1
ATOM 1654 O O . SER A 1 202 ? 6.255 -27.867 3.421 1.00 98.19 202 SER A O 1
ATOM 1656 N N . LYS A 1 203 ? 7.910 -28.352 1.994 1.00 97.62 203 LYS A N 1
ATOM 1657 C CA . LYS A 1 203 ? 7.257 -27.712 0.831 1.00 97.62 203 LYS A CA 1
ATOM 1658 C C . LYS A 1 203 ? 5.790 -28.152 0.672 1.00 97.62 203 LYS A C 1
ATOM 1660 O O . LYS A 1 203 ? 4.920 -27.313 0.457 1.00 97.62 203 LYS A O 1
ATOM 1665 N N . SER A 1 204 ? 5.513 -29.453 0.772 1.00 98.00 204 SER A N 1
ATOM 1666 C CA . SER A 1 204 ? 4.159 -29.997 0.610 1.00 98.00 204 SER A CA 1
ATOM 1667 C C . SER A 1 204 ? 3.217 -29.523 1.718 1.00 98.00 204 SER A C 1
ATOM 1669 O O . SER A 1 204 ? 2.090 -29.128 1.433 1.00 98.00 204 SER A O 1
ATOM 1671 N N . GLN A 1 205 ? 3.694 -29.482 2.967 1.00 98.56 205 GLN A N 1
ATOM 1672 C CA . GLN A 1 205 ? 2.933 -28.930 4.092 1.00 98.56 205 GLN A CA 1
ATOM 1673 C C . GLN A 1 205 ? 2.677 -27.429 3.918 1.00 98.56 205 GLN A C 1
ATOM 1675 O O . GLN A 1 205 ? 1.550 -26.992 4.134 1.00 98.56 205 GLN A O 1
ATOM 1680 N N . MET A 1 206 ? 3.667 -26.656 3.450 1.00 98.62 206 MET A N 1
ATOM 1681 C CA . MET A 1 206 ? 3.487 -25.232 3.140 1.00 98.62 206 MET A CA 1
ATOM 1682 C C . MET A 1 206 ? 2.395 -25.018 2.093 1.00 98.62 206 MET A C 1
ATOM 1684 O O . MET A 1 206 ? 1.510 -24.194 2.291 1.00 98.62 206 MET A O 1
ATOM 1688 N N . VAL A 1 207 ? 2.417 -25.789 1.002 1.00 98.50 207 VAL A N 1
ATOM 1689 C CA . VAL A 1 207 ? 1.392 -25.729 -0.051 1.00 98.50 207 VAL A CA 1
ATOM 1690 C C . VAL A 1 207 ? -0.005 -26.011 0.507 1.00 98.50 207 VAL A C 1
ATOM 1692 O O . VAL A 1 207 ? -0.928 -25.239 0.251 1.00 98.50 207 VAL A O 1
ATOM 1695 N N . ILE A 1 208 ? -0.164 -27.084 1.287 1.00 98.38 208 ILE A N 1
ATOM 1696 C CA . ILE A 1 208 ? -1.452 -27.456 1.896 1.00 98.38 208 ILE A CA 1
ATOM 1697 C C . ILE A 1 208 ? -1.933 -26.359 2.851 1.00 98.38 208 ILE A C 1
ATOM 1699 O O . ILE A 1 208 ? -3.099 -25.967 2.814 1.00 98.38 208 ILE A O 1
ATOM 1703 N N . ARG A 1 209 ? -1.031 -25.828 3.679 1.00 98.56 209 ARG A N 1
ATOM 1704 C CA . ARG A 1 209 ? -1.367 -24.829 4.691 1.00 98.56 209 ARG A CA 1
ATOM 1705 C C . ARG A 1 209 ? -1.710 -23.472 4.089 1.00 98.56 209 ARG A C 1
ATOM 1707 O O . ARG A 1 209 ? -2.693 -22.879 4.516 1.00 98.56 209 ARG A O 1
ATOM 1714 N N . ILE A 1 210 ? -0.978 -23.015 3.068 1.00 98.62 210 ILE A N 1
ATOM 1715 C CA . ILE A 1 210 ? -1.329 -21.803 2.307 1.00 98.62 210 ILE A CA 1
ATOM 1716 C C . ILE A 1 210 ? -2.727 -21.952 1.710 1.00 98.62 210 ILE A C 1
ATOM 1718 O O . ILE A 1 210 ? -3.545 -21.056 1.878 1.00 98.62 210 ILE A O 1
ATOM 1722 N N . ARG A 1 211 ? -3.017 -23.083 1.050 1.00 98.19 211 ARG A N 1
ATOM 1723 C CA . ARG A 1 211 ? -4.334 -23.356 0.450 1.00 98.19 211 ARG A CA 1
ATOM 1724 C C . ARG A 1 211 ? -5.453 -23.269 1.482 1.00 98.19 211 ARG A C 1
ATOM 1726 O O . ARG A 1 211 ? -6.419 -22.554 1.257 1.00 98.19 211 ARG A O 1
ATOM 1733 N N . HIS A 1 212 ? -5.295 -23.965 2.605 1.00 98.50 212 HIS A N 1
ATOM 1734 C CA . HIS A 1 212 ? -6.296 -23.986 3.665 1.00 98.50 212 HIS A CA 1
ATOM 1735 C C . HIS A 1 212 ? -6.535 -22.593 4.263 1.00 98.50 212 HIS A C 1
ATOM 1737 O O . HIS A 1 212 ? -7.674 -22.145 4.326 1.00 98.50 212 HIS A O 1
ATOM 1743 N N . LEU A 1 213 ? -5.467 -21.886 4.645 1.00 98.69 213 LEU A N 1
ATOM 1744 C CA . LEU A 1 213 ? -5.579 -20.545 5.224 1.00 98.69 213 LEU A CA 1
ATOM 1745 C C . LEU A 1 213 ? -6.153 -19.532 4.225 1.00 98.69 213 LEU A C 1
ATOM 1747 O O . LEU A 1 213 ? -6.919 -18.660 4.616 1.00 98.69 213 LEU A O 1
ATOM 1751 N N . PHE A 1 214 ? -5.820 -19.660 2.939 1.00 98.56 214 PHE A N 1
ATOM 1752 C CA . PHE A 1 214 ? -6.392 -18.833 1.880 1.00 98.56 214 PHE A CA 1
ATOM 1753 C C . PHE A 1 214 ? -7.885 -19.095 1.664 1.00 98.56 214 PHE A C 1
ATOM 1755 O O . PHE A 1 214 ? -8.648 -18.140 1.523 1.00 98.56 214 PHE A O 1
ATOM 1762 N N . ASP A 1 215 ? -8.317 -20.357 1.688 1.00 98.56 215 ASP A N 1
ATOM 1763 C CA . ASP A 1 215 ? -9.734 -20.705 1.559 1.00 98.56 215 ASP A CA 1
ATOM 1764 C C . ASP A 1 215 ? -10.548 -20.137 2.733 1.00 98.56 215 ASP A C 1
ATOM 1766 O O . ASP A 1 215 ? -11.562 -19.477 2.507 1.00 98.56 215 ASP A O 1
ATOM 1770 N N . GLU A 1 216 ? -10.069 -20.300 3.972 1.00 98.50 216 GLU A N 1
ATOM 1771 C CA . GLU A 1 216 ? -10.719 -19.735 5.165 1.00 98.50 216 GLU A CA 1
ATOM 1772 C C . GLU A 1 216 ? -10.750 -18.199 5.129 1.00 98.50 216 GLU A C 1
ATOM 1774 O O . GLU A 1 216 ? -11.777 -17.581 5.426 1.00 98.50 216 GLU A O 1
ATOM 1779 N N . ALA A 1 217 ? -9.656 -17.575 4.684 1.00 98.44 217 ALA A N 1
ATOM 1780 C CA . ALA A 1 217 ? -9.569 -16.133 4.512 1.00 98.44 217 ALA A CA 1
ATOM 1781 C C . ALA A 1 217 ? -10.602 -15.600 3.504 1.00 98.44 217 ALA A C 1
ATOM 1783 O O . ALA A 1 217 ? -11.276 -14.599 3.763 1.00 98.44 217 ALA A O 1
ATOM 1784 N N . VAL A 1 218 ? -10.750 -16.239 2.344 1.00 98.56 218 VAL A N 1
ATOM 1785 C CA . VAL A 1 218 ? -11.742 -15.808 1.349 1.00 98.56 218 VAL A CA 1
ATOM 1786 C C . VAL A 1 218 ? -13.157 -16.080 1.855 1.00 98.56 218 VAL A C 1
ATOM 1788 O O . VAL A 1 218 ? -13.997 -15.184 1.790 1.00 98.56 218 VAL A O 1
ATOM 1791 N N . LYS A 1 219 ? -13.409 -17.268 2.417 1.00 98.25 219 LYS A N 1
ATOM 1792 C CA . LYS A 1 219 ? -14.719 -17.687 2.931 1.00 98.25 219 LYS A CA 1
ATOM 1793 C C . LYS A 1 219 ? -15.286 -16.692 3.944 1.00 98.25 219 LYS A C 1
ATOM 1795 O O . LYS A 1 219 ? -16.413 -16.241 3.768 1.00 98.25 219 LYS A O 1
ATOM 1800 N N . LYS A 1 220 ? -14.503 -16.280 4.951 1.00 96.12 220 LYS A N 1
ATOM 1801 C CA . LYS A 1 220 ? -14.977 -15.320 5.968 1.00 96.12 220 LYS A CA 1
ATOM 1802 C C . LYS A 1 220 ? -15.306 -13.936 5.391 1.00 96.12 220 LYS A C 1
ATOM 1804 O O . LYS A 1 220 ? -16.164 -13.237 5.909 1.00 96.12 220 LYS A O 1
ATOM 1809 N N . ARG A 1 221 ? -14.658 -13.544 4.288 1.00 97.06 221 ARG A N 1
ATOM 1810 C CA . ARG A 1 221 ? -14.849 -12.238 3.627 1.00 97.06 221 ARG A CA 1
ATOM 1811 C C . ARG A 1 221 ? -15.967 -12.218 2.603 1.00 97.06 221 ARG A C 1
ATOM 1813 O O . ARG A 1 221 ? -16.273 -11.145 2.090 1.00 97.06 221 ARG A O 1
ATOM 1820 N N . VAL A 1 222 ? -16.562 -13.362 2.301 1.00 97.31 222 VAL A N 1
ATOM 1821 C CA . VAL A 1 222 ? -17.759 -13.441 1.461 1.00 97.31 222 VAL A CA 1
ATOM 1822 C C . VAL A 1 222 ? -18.983 -13.922 2.243 1.00 97.31 222 VAL A C 1
ATOM 1824 O O . VAL A 1 222 ? -20.035 -14.091 1.640 1.00 97.31 222 VAL A O 1
ATOM 1827 N N . ASP A 1 223 ? -18.874 -14.083 3.572 1.00 94.88 223 ASP A N 1
ATOM 1828 C CA . ASP A 1 223 ? -20.005 -14.350 4.476 1.00 94.88 223 ASP A CA 1
ATOM 1829 C C . ASP A 1 223 ? -20.876 -13.093 4.641 1.00 94.88 223 ASP A C 1
ATOM 1831 O O . ASP A 1 223 ? -20.849 -12.390 5.651 1.00 94.88 223 ASP A O 1
ATOM 1835 N N . THR A 1 224 ? -21.615 -12.765 3.585 1.00 93.44 224 THR A N 1
ATOM 1836 C CA . THR A 1 224 ? -22.566 -11.659 3.527 1.00 93.44 224 THR A CA 1
ATOM 1837 C C . THR A 1 224 ? -23.699 -12.004 2.567 1.00 93.44 224 THR A C 1
ATOM 1839 O O . THR A 1 224 ? -23.535 -12.766 1.616 1.00 93.44 224 THR A O 1
ATOM 1842 N N . ASP A 1 225 ? -24.871 -11.424 2.790 1.00 93.44 225 ASP A N 1
ATOM 1843 C CA . ASP A 1 225 ? -26.025 -11.558 1.902 1.00 93.44 225 ASP A CA 1
ATOM 1844 C C . ASP A 1 225 ? -25.995 -10.579 0.708 1.00 93.44 225 ASP A C 1
ATOM 1846 O O . ASP A 1 225 ? -26.781 -10.714 -0.240 1.00 93.44 225 ASP A O 1
ATOM 1850 N N . LEU A 1 226 ? -25.072 -9.611 0.732 1.00 95.00 226 LEU A N 1
ATOM 1851 C CA . LEU A 1 226 ? -24.855 -8.627 -0.327 1.00 95.00 226 LEU A CA 1
ATOM 1852 C C . LEU A 1 226 ? -24.143 -9.244 -1.541 1.00 95.00 226 LEU A C 1
ATOM 1854 O O . LEU A 1 226 ? -23.315 -10.139 -1.377 1.00 95.00 226 LEU A O 1
ATOM 1858 N N . PRO A 1 227 ? -24.382 -8.751 -2.769 1.00 96.06 227 PRO A N 1
ATOM 1859 C CA . PRO A 1 227 ? -23.499 -9.040 -3.893 1.00 96.06 227 PRO A CA 1
ATOM 1860 C C . PRO A 1 227 ? -22.064 -8.596 -3.589 1.00 96.06 227 PRO A C 1
ATOM 1862 O O . PRO A 1 227 ? -21.847 -7.530 -3.006 1.00 96.06 227 PRO A O 1
ATOM 1865 N N . VAL A 1 228 ? -21.092 -9.401 -4.013 1.00 97.56 228 VAL A N 1
ATOM 1866 C CA . VAL A 1 228 ? -19.670 -9.145 -3.773 1.00 97.56 228 VAL A CA 1
ATOM 1867 C C . VAL A 1 228 ? -18.946 -8.992 -5.104 1.00 97.56 228 VAL A C 1
ATOM 1869 O O . VAL A 1 228 ? -19.009 -9.863 -5.975 1.00 97.56 228 VAL A O 1
ATOM 1872 N N . GLY A 1 229 ? -18.237 -7.878 -5.263 1.00 97.75 229 GLY A N 1
ATOM 1873 C CA . GLY A 1 229 ? -17.357 -7.673 -6.408 1.00 97.75 229 GLY A CA 1
ATOM 1874 C C . GLY A 1 229 ? -15.963 -8.253 -6.177 1.00 97.75 229 GLY A C 1
ATOM 1875 O O . GLY A 1 229 ? -15.481 -8.325 -5.048 1.00 97.75 229 GLY A O 1
ATOM 1876 N N . VAL A 1 230 ? -15.275 -8.616 -7.255 1.00 98.25 230 VAL A N 1
ATOM 1877 C CA . VAL A 1 230 ? -13.843 -8.939 -7.238 1.00 98.25 230 VAL A CA 1
ATOM 1878 C C . VAL A 1 230 ? -13.144 -8.088 -8.286 1.00 98.25 230 VAL A C 1
ATOM 1880 O O . VAL A 1 230 ? -13.430 -8.216 -9.477 1.00 98.25 230 VAL A O 1
ATOM 1883 N N . PHE A 1 231 ? -12.209 -7.235 -7.862 1.00 97.31 231 PHE A N 1
ATOM 1884 C CA . PHE A 1 231 ? -11.338 -6.533 -8.805 1.00 97.31 231 PHE A CA 1
ATOM 1885 C C . PHE A 1 231 ? -10.347 -7.527 -9.418 1.00 97.31 231 PHE A C 1
ATOM 1887 O O . PHE A 1 231 ? -9.450 -8.034 -8.739 1.00 97.31 231 PHE A O 1
ATOM 1894 N N . LEU A 1 232 ? -10.531 -7.810 -10.707 1.00 96.44 232 LEU A N 1
ATOM 1895 C CA . LEU A 1 232 ? -9.821 -8.829 -11.466 1.00 96.44 232 LEU A CA 1
ATOM 1896 C C . LEU A 1 232 ? -8.833 -8.180 -12.442 1.00 96.44 232 LEU A C 1
ATOM 1898 O O . LEU A 1 232 ? -9.207 -7.342 -13.259 1.00 96.44 232 LEU A O 1
ATOM 1902 N N . SER A 1 233 ? -7.577 -8.614 -12.388 1.00 91.88 233 SER A N 1
ATOM 1903 C CA . SER A 1 233 ? -6.494 -8.166 -13.281 1.00 91.88 233 SER A CA 1
ATOM 1904 C C . SER A 1 233 ? -5.944 -9.291 -14.167 1.00 91.88 233 SER A C 1
ATOM 1906 O O . SER A 1 233 ? -4.933 -9.124 -14.843 1.00 91.88 233 SER A O 1
ATOM 1908 N N . GLY A 1 234 ? -6.505 -10.500 -14.071 1.00 90.75 234 GLY A N 1
ATOM 1909 C CA . GLY A 1 234 ? -5.943 -11.701 -14.694 1.00 90.75 234 GLY A CA 1
ATOM 1910 C C . GLY A 1 234 ? -4.574 -12.112 -14.127 1.00 90.75 234 GLY A C 1
ATOM 1911 O O . GLY A 1 234 ? -3.911 -13.005 -14.648 1.00 90.75 234 GLY A O 1
ATOM 1912 N N . GLY A 1 235 ? -4.081 -11.442 -13.081 1.00 93.75 235 GLY A N 1
ATOM 1913 C CA . GLY A 1 235 ? -2.921 -11.890 -12.314 1.00 93.75 235 GLY A CA 1
ATOM 1914 C C . GLY A 1 235 ? -3.280 -13.077 -11.421 1.00 93.75 235 GLY A C 1
ATOM 1915 O O . GLY A 1 235 ? -4.451 -13.293 -11.104 1.00 93.75 235 GLY A O 1
ATOM 1916 N N . ILE A 1 236 ? -2.269 -13.825 -10.971 1.00 95.94 236 ILE A N 1
ATOM 1917 C CA . ILE A 1 236 ? -2.473 -14.971 -10.072 1.00 95.94 236 ILE A CA 1
ATOM 1918 C C . ILE A 1 236 ? -3.251 -14.590 -8.804 1.00 95.94 236 ILE A C 1
ATOM 1920 O O . ILE A 1 236 ? -4.119 -15.341 -8.376 1.00 95.94 236 ILE A O 1
ATOM 1924 N N . ASP A 1 237 ? -2.990 -13.406 -8.251 1.00 96.25 237 ASP A N 1
ATOM 1925 C CA . ASP A 1 237 ? -3.535 -12.960 -6.967 1.00 96.25 237 ASP A CA 1
ATOM 1926 C C . ASP A 1 237 ? -5.059 -12.763 -7.018 1.00 96.25 237 ASP A C 1
ATOM 1928 O O . ASP A 1 237 ? -5.813 -13.400 -6.283 1.00 96.25 237 ASP A O 1
ATOM 1932 N N . SER A 1 238 ? -5.526 -11.899 -7.923 1.00 96.88 238 SER A N 1
ATOM 1933 C CA . SER A 1 238 ? -6.946 -11.571 -8.078 1.00 96.88 238 SER A CA 1
ATOM 1934 C C . SER A 1 238 ? -7.748 -12.740 -8.655 1.00 96.88 238 SER A C 1
ATOM 1936 O O . SER A 1 238 ? -8.881 -12.974 -8.237 1.00 96.88 238 SER A O 1
ATOM 1938 N N . THR A 1 239 ? -7.146 -13.529 -9.550 1.00 97.81 239 THR A N 1
ATOM 1939 C CA . THR A 1 239 ? -7.799 -14.715 -10.121 1.00 97.81 239 THR A CA 1
ATOM 1940 C C . THR A 1 239 ? -7.971 -15.817 -9.074 1.00 97.81 239 THR A C 1
ATOM 1942 O O . THR A 1 239 ? -9.028 -16.438 -9.023 1.00 97.81 239 THR A O 1
ATOM 1945 N N . ALA A 1 240 ? -6.992 -16.027 -8.181 1.00 97.88 240 ALA A N 1
ATOM 1946 C CA . ALA A 1 240 ? -7.122 -16.971 -7.066 1.00 97.88 240 ALA A CA 1
ATOM 1947 C C . ALA A 1 240 ? -8.267 -16.597 -6.119 1.00 97.88 240 ALA A C 1
ATOM 1949 O O . ALA A 1 240 ? -9.017 -17.471 -5.675 1.00 97.88 240 ALA A O 1
ATOM 1950 N N . ILE A 1 241 ? -8.408 -15.300 -5.827 1.00 98.50 241 ILE A N 1
ATOM 1951 C CA . ILE A 1 241 ? -9.512 -14.782 -5.016 1.00 98.50 241 ILE A CA 1
ATOM 1952 C C . ILE A 1 241 ? -10.837 -15.075 -5.705 1.00 98.50 241 ILE A C 1
ATOM 1954 O O . ILE A 1 241 ? -11.710 -15.665 -5.077 1.00 98.50 241 ILE A O 1
ATOM 1958 N N . LEU A 1 242 ? -10.975 -14.728 -6.988 1.00 98.38 242 LEU A N 1
ATOM 1959 C CA . LEU A 1 242 ? -12.199 -14.979 -7.746 1.00 98.38 242 LEU A CA 1
ATOM 1960 C C . LEU A 1 242 ? -12.561 -16.470 -7.758 1.00 98.38 242 LEU A C 1
ATOM 1962 O O . LEU A 1 242 ? -13.678 -16.830 -7.394 1.00 98.38 242 LEU A O 1
ATOM 1966 N N . ALA A 1 243 ? -11.600 -17.332 -8.101 1.00 97.56 243 ALA A N 1
ATOM 1967 C CA . ALA A 1 243 ? -11.764 -18.787 -8.161 1.00 97.56 243 ALA A CA 1
ATOM 1968 C C . ALA A 1 243 ? -12.228 -19.405 -6.834 1.00 97.56 243 ALA A C 1
ATOM 1970 O O . ALA A 1 243 ? -12.874 -20.452 -6.813 1.00 97.56 243 ALA A O 1
ATOM 1971 N N . THR A 1 244 ? -11.865 -18.777 -5.717 1.00 98.19 244 THR A N 1
ATOM 1972 C CA . THR A 1 244 ? -12.211 -19.249 -4.374 1.00 98.19 244 THR A CA 1
ATOM 1973 C C . THR A 1 244 ? -13.528 -18.640 -3.905 1.00 98.19 244 THR A C 1
ATOM 1975 O O . THR A 1 244 ? -14.367 -19.352 -3.364 1.00 98.19 244 THR A O 1
ATOM 1978 N N . ALA A 1 245 ? -13.759 -17.354 -4.171 1.00 98.25 245 ALA A N 1
ATOM 1979 C CA . ALA A 1 245 ? -14.957 -16.632 -3.757 1.00 98.25 245 ALA A CA 1
ATOM 1980 C C . ALA A 1 245 ? -16.238 -17.244 -4.344 1.00 98.25 245 ALA A C 1
ATOM 1982 O O . ALA A 1 245 ? -17.209 -17.428 -3.615 1.00 98.25 245 ALA A O 1
ATOM 1983 N N . ILE A 1 246 ? -16.216 -17.657 -5.618 1.00 96.94 246 ILE A N 1
ATOM 1984 C CA . ILE A 1 246 ? -17.371 -18.292 -6.286 1.00 96.94 246 ILE A CA 1
ATOM 1985 C C . ILE A 1 246 ? -17.798 -19.627 -5.656 1.00 96.94 246 ILE A C 1
ATOM 1987 O O . ILE A 1 246 ? -18.914 -20.081 -5.884 1.00 96.94 246 ILE A O 1
ATOM 1991 N N . LYS A 1 247 ? -16.929 -20.269 -4.862 1.00 96.62 247 LYS A N 1
ATOM 1992 C CA . LYS A 1 247 ? -17.262 -21.515 -4.152 1.00 96.62 247 LYS A CA 1
ATOM 1993 C C . LYS A 1 247 ? -18.096 -21.267 -2.901 1.00 96.62 247 LYS A C 1
ATOM 1995 O O . LYS A 1 247 ? -18.799 -22.166 -2.454 1.00 96.62 247 LYS A O 1
ATOM 2000 N N . TYR A 1 248 ? -17.967 -20.078 -2.319 1.00 97.62 248 TYR A N 1
ATOM 2001 C CA . TYR A 1 248 ? -18.544 -19.739 -1.020 1.00 97.62 248 TYR A CA 1
ATOM 2002 C C . TYR A 1 248 ? -19.630 -18.671 -1.112 1.00 97.62 248 TYR A C 1
ATOM 2004 O O . TYR A 1 248 ? -20.346 -18.468 -0.138 1.00 97.62 248 TYR A O 1
ATOM 2012 N N . HIS A 1 249 ? -19.783 -18.016 -2.267 1.00 97.31 249 HIS A N 1
ATOM 2013 C CA . HIS A 1 249 ? -20.826 -17.024 -2.481 1.00 97.31 249 HIS A CA 1
ATOM 2014 C C . HIS A 1 249 ? -21.385 -17.066 -3.899 1.00 97.31 249 HIS A C 1
ATOM 2016 O O . HIS A 1 249 ? -20.644 -17.061 -4.879 1.00 97.31 249 HIS A O 1
ATOM 2022 N N . SER A 1 250 ? -22.712 -17.072 -4.008 1.00 95.00 250 SER A N 1
ATOM 2023 C CA . SER A 1 250 ? -23.421 -17.227 -5.283 1.00 95.00 250 SER A CA 1
ATOM 2024 C C . SER A 1 250 ? -23.569 -15.923 -6.069 1.00 95.00 250 SER A C 1
ATOM 2026 O O . SER A 1 250 ? -23.837 -15.956 -7.268 1.00 95.00 250 SER A O 1
ATOM 2028 N N . LYS A 1 251 ? -23.390 -14.763 -5.421 1.00 95.38 251 LYS A N 1
ATOM 2029 C CA . LYS A 1 251 ? -23.588 -13.430 -6.020 1.00 95.38 251 LYS A CA 1
ATOM 2030 C C . LYS A 1 251 ? -22.259 -12.705 -6.247 1.00 95.38 251 LYS A C 1
ATOM 2032 O O . LYS A 1 251 ? -22.050 -11.606 -5.732 1.00 95.38 251 LYS A O 1
ATOM 2037 N N . ILE A 1 252 ? -21.364 -13.334 -7.009 1.00 96.44 252 ILE A N 1
ATOM 2038 C CA . ILE A 1 252 ? -20.045 -12.785 -7.348 1.00 96.44 252 ILE A CA 1
ATOM 2039 C C . ILE A 1 252 ? -20.066 -12.089 -8.711 1.00 96.44 252 ILE A C 1
ATOM 2041 O O . ILE A 1 252 ? -20.602 -12.619 -9.684 1.00 96.44 252 ILE A O 1
ATOM 2045 N N . VAL A 1 253 ? -19.433 -10.916 -8.791 1.00 94.69 253 VAL A N 1
ATOM 2046 C CA . VAL A 1 253 ? -19.205 -10.184 -10.047 1.00 94.69 253 VAL A CA 1
ATOM 2047 C C . VAL A 1 253 ? -17.721 -9.858 -10.185 1.00 94.69 253 VAL A C 1
ATOM 2049 O O . VAL A 1 253 ? -17.146 -9.198 -9.321 1.00 94.69 253 VAL A O 1
ATOM 2052 N N . ALA A 1 254 ? -17.087 -10.294 -11.274 1.00 96.94 254 ALA A N 1
ATOM 2053 C CA . ALA A 1 254 ? -15.719 -9.895 -11.590 1.00 96.94 254 ALA A CA 1
ATOM 2054 C C . ALA A 1 254 ? -15.719 -8.537 -12.305 1.00 96.94 254 ALA A C 1
ATOM 2056 O O . ALA A 1 254 ? -16.549 -8.300 -13.183 1.00 96.94 254 ALA A O 1
ATOM 2057 N N . ILE A 1 255 ? -14.789 -7.650 -11.948 1.00 95.69 255 ILE A N 1
ATOM 2058 C CA . ILE A 1 255 ? -14.665 -6.311 -12.539 1.00 95.69 255 ILE A CA 1
ATOM 2059 C C . ILE A 1 255 ? -13.222 -6.092 -12.980 1.00 95.69 255 ILE A C 1
ATOM 2061 O O . ILE A 1 255 ? -12.306 -6.196 -12.163 1.00 95.69 255 ILE A O 1
ATOM 2065 N N . SER A 1 256 ? -13.017 -5.744 -14.247 1.00 93.50 256 SER A N 1
ATOM 2066 C CA . SER A 1 256 ? -11.700 -5.416 -14.803 1.00 93.50 256 SER A CA 1
ATOM 2067 C C . SER A 1 256 ? -11.712 -4.060 -15.497 1.00 93.50 256 SER A C 1
ATOM 2069 O O . SER A 1 256 ? -12.703 -3.685 -16.118 1.00 93.50 256 SER A O 1
ATOM 2071 N N . ALA A 1 257 ? -10.589 -3.346 -15.419 1.00 88.69 257 ALA A N 1
ATOM 2072 C CA . ALA A 1 257 ? -10.370 -2.081 -16.111 1.00 88.69 257 ALA A CA 1
ATOM 2073 C C . ALA A 1 257 ? -9.229 -2.212 -17.109 1.00 88.69 257 ALA A C 1
ATOM 2075 O O . ALA A 1 257 ? -8.139 -2.657 -16.744 1.00 88.69 257 ALA A O 1
ATOM 2076 N N . GLY A 1 258 ? -9.458 -1.777 -18.342 1.00 85.81 258 GLY A N 1
ATOM 2077 C CA . GLY A 1 258 ? -8.405 -1.729 -19.344 1.00 85.81 258 GLY A CA 1
ATOM 2078 C C . GLY A 1 258 ? -8.928 -1.691 -20.767 1.00 85.81 258 GLY A C 1
ATOM 2079 O O . GLY A 1 258 ? -10.093 -1.985 -21.033 1.00 85.81 258 GLY A O 1
ATOM 2080 N N . LYS A 1 259 ? -8.045 -1.324 -21.697 1.00 84.81 259 LYS A N 1
ATOM 2081 C CA . LYS A 1 259 ? -8.361 -1.345 -23.130 1.00 84.81 259 LYS A CA 1
ATOM 2082 C C . LYS A 1 259 ? -8.668 -2.783 -23.570 1.00 84.81 259 LYS A C 1
ATOM 2084 O O . LYS A 1 259 ? -8.125 -3.713 -22.972 1.00 84.81 259 LYS A O 1
ATOM 2089 N N . PRO A 1 260 ? -9.501 -3.004 -24.601 1.00 83.56 260 PRO A N 1
ATOM 2090 C CA . PRO A 1 260 ? -9.885 -4.351 -25.026 1.00 83.56 260 PRO A CA 1
ATOM 2091 C C . PRO A 1 260 ? -8.715 -5.316 -25.277 1.00 83.56 260 PRO A C 1
ATOM 2093 O O . PRO A 1 260 ? -8.867 -6.510 -25.022 1.00 83.56 260 PRO A O 1
ATOM 2096 N N . ASP A 1 261 ? -7.575 -4.796 -25.735 1.00 85.69 261 ASP A N 1
ATOM 2097 C CA . ASP A 1 261 ? -6.325 -5.496 -26.053 1.00 85.69 261 ASP A CA 1
ATOM 2098 C C . ASP A 1 261 ? -5.278 -5.453 -24.922 1.00 85.69 261 ASP A C 1
ATOM 2100 O O . ASP A 1 261 ? -4.175 -5.983 -25.066 1.00 85.69 261 ASP A O 1
ATOM 2104 N N . ALA A 1 262 ? -5.602 -4.829 -23.787 1.00 87.44 262 ALA A N 1
ATOM 2105 C CA . ALA A 1 262 ? -4.664 -4.663 -22.690 1.00 87.44 262 ALA A CA 1
ATOM 2106 C C . ALA A 1 262 ? -4.306 -6.013 -22.032 1.00 87.44 262 ALA A C 1
ATOM 2108 O O . ALA A 1 262 ? -5.162 -6.903 -21.936 1.00 87.44 262 ALA A O 1
ATOM 2109 N N . PRO A 1 263 ? -3.069 -6.177 -21.516 1.00 86.44 263 PRO A N 1
ATOM 2110 C CA . PRO A 1 263 ? -2.595 -7.459 -20.995 1.00 86.44 263 PRO A CA 1
ATOM 2111 C C . PRO A 1 263 ? -3.464 -8.067 -19.890 1.00 86.44 263 PRO A C 1
ATOM 2113 O O . PRO A 1 263 ? -3.549 -9.293 -19.805 1.00 86.44 263 PRO A O 1
ATOM 2116 N N . ASP A 1 264 ? -4.065 -7.249 -19.020 1.00 90.12 264 ASP A N 1
ATOM 2117 C CA . ASP A 1 264 ? -4.966 -7.741 -17.969 1.00 90.12 264 ASP A CA 1
ATOM 2118 C C . ASP A 1 264 ? -6.323 -8.147 -18.554 1.00 90.12 264 ASP A C 1
ATOM 2120 O O . ASP A 1 264 ? -6.863 -9.190 -18.191 1.00 90.12 264 ASP A O 1
ATOM 2124 N N . MET A 1 265 ? -6.846 -7.378 -19.514 1.00 92.00 265 MET A N 1
ATOM 2125 C CA . MET A 1 265 ? -8.156 -7.624 -20.121 1.00 92.00 265 MET A CA 1
ATOM 2126 C C . MET A 1 265 ? -8.215 -8.935 -20.893 1.00 92.00 265 MET A C 1
ATOM 2128 O O . MET A 1 265 ? -9.194 -9.667 -20.758 1.00 92.00 265 MET A O 1
ATOM 2132 N N . VAL A 1 266 ? -7.168 -9.254 -21.658 1.00 92.56 266 VAL A N 1
ATOM 2133 C CA . VAL A 1 266 ? -7.081 -10.514 -22.413 1.00 92.56 266 VAL A CA 1
ATOM 2134 C C . VAL A 1 266 ? -7.201 -11.719 -21.476 1.00 92.56 266 VAL A C 1
ATOM 2136 O O . VAL A 1 266 ? -7.955 -12.652 -21.748 1.00 92.56 266 VAL A O 1
ATOM 2139 N N . VAL A 1 267 ? -6.490 -11.691 -20.346 1.00 94.69 267 VAL A N 1
ATOM 2140 C CA . VAL A 1 267 ? -6.460 -12.811 -19.396 1.00 94.69 267 VAL A CA 1
ATOM 2141 C C . VAL A 1 267 ? -7.741 -12.879 -18.566 1.00 94.69 267 VAL A C 1
ATOM 2143 O O . VAL A 1 267 ? -8.291 -13.965 -18.399 1.00 94.69 267 VAL A O 1
ATOM 2146 N N . SER A 1 268 ? -8.243 -11.739 -18.083 1.00 95.81 268 SER A N 1
ATOM 2147 C CA . SER A 1 268 ? -9.500 -11.668 -17.329 1.00 95.81 268 SER A CA 1
ATOM 2148 C C . SER A 1 268 ? -10.692 -12.173 -18.141 1.00 95.81 268 SER A C 1
ATOM 2150 O O . SER A 1 268 ? -11.461 -12.986 -17.633 1.00 95.81 268 SER A O 1
ATOM 2152 N N . LYS A 1 269 ? -10.834 -11.730 -19.401 1.00 95.81 269 LYS A N 1
ATOM 2153 C CA . LYS A 1 269 ? -11.916 -12.179 -20.296 1.00 95.81 269 LYS A CA 1
ATOM 2154 C C . LYS A 1 269 ? -11.857 -13.680 -20.514 1.00 95.81 269 LYS A C 1
ATOM 2156 O O . LYS A 1 269 ? -12.822 -14.368 -20.200 1.00 95.81 269 LYS A O 1
ATOM 2161 N N . ARG A 1 270 ? -10.688 -14.181 -20.928 1.00 96.44 270 ARG A N 1
ATOM 2162 C CA . ARG A 1 270 ? -10.464 -15.611 -21.140 1.00 96.44 270 ARG A CA 1
ATOM 2163 C C . ARG A 1 270 ? -10.837 -16.438 -19.908 1.00 96.44 270 ARG A C 1
ATOM 2165 O O . ARG A 1 270 ? -11.588 -17.397 -20.025 1.00 96.44 270 ARG A O 1
ATOM 2172 N N . TYR A 1 271 ? -10.339 -16.061 -18.729 1.00 97.25 271 TYR A N 1
ATOM 2173 C CA . TYR A 1 271 ? -10.600 -16.817 -17.504 1.00 97.25 271 TYR A CA 1
ATOM 2174 C C . TYR A 1 271 ? -12.088 -16.830 -17.136 1.00 97.25 271 TYR A C 1
ATOM 2176 O O . TYR A 1 271 ? -12.624 -17.874 -16.765 1.00 97.25 271 TYR A O 1
ATOM 2184 N N . CYS A 1 272 ? -12.765 -15.686 -17.237 1.00 97.06 272 CYS A N 1
ATOM 2185 C CA . CYS A 1 272 ? -14.188 -15.592 -16.933 1.00 97.06 272 CYS A CA 1
ATOM 2186 C C . CYS A 1 272 ? -15.059 -16.360 -17.938 1.00 97.06 272 CYS A C 1
ATOM 2188 O O . CYS A 1 272 ? -15.990 -17.036 -17.507 1.00 97.06 272 CYS A O 1
ATOM 2190 N N . GLU A 1 273 ? -14.736 -16.315 -19.232 1.00 96.19 273 GLU A N 1
ATOM 2191 C CA . GLU A 1 273 ? -15.414 -17.087 -20.284 1.00 96.19 273 GLU A CA 1
ATOM 2192 C C . GLU A 1 273 ? -15.253 -18.599 -20.069 1.00 96.19 273 GLU A C 1
ATOM 2194 O O . GLU A 1 273 ? -16.248 -19.318 -20.033 1.00 96.19 273 GLU A O 1
ATOM 2199 N N . GLU A 1 274 ? -14.025 -19.077 -19.826 1.00 96.56 274 GLU A N 1
ATOM 2200 C CA . GLU A 1 274 ? -13.731 -20.498 -19.565 1.00 96.56 274 GLU A CA 1
ATOM 2201 C C . GLU A 1 274 ? -14.478 -21.053 -18.334 1.00 96.56 274 GLU A C 1
ATOM 2203 O O . GLU A 1 274 ? -14.727 -22.255 -18.255 1.00 96.56 274 GLU A O 1
ATOM 2208 N N . ASN A 1 275 ? -14.842 -20.194 -17.374 1.00 94.69 275 ASN A N 1
ATOM 2209 C CA . ASN A 1 275 ? -15.456 -20.590 -16.102 1.00 94.69 275 ASN A CA 1
ATOM 2210 C C . ASN A 1 275 ? -16.914 -20.119 -15.936 1.00 94.69 275 ASN A C 1
ATOM 2212 O O . ASN A 1 275 ? -17.464 -20.248 -14.843 1.00 94.69 275 ASN A O 1
ATOM 2216 N N . ASN A 1 276 ? -17.548 -19.576 -16.984 1.00 94.12 276 ASN A N 1
ATOM 2217 C CA . ASN A 1 276 ? -18.913 -19.023 -16.943 1.00 94.12 276 ASN A CA 1
ATOM 2218 C C . ASN A 1 276 ? -19.134 -17.987 -15.821 1.00 94.12 276 ASN A C 1
ATOM 2220 O O . ASN A 1 276 ? -20.175 -17.959 -15.163 1.00 94.12 276 ASN A O 1
ATOM 2224 N N . ILE A 1 277 ? -18.142 -17.128 -15.585 1.00 94.44 277 ILE A N 1
ATOM 2225 C CA . ILE A 1 277 ? -18.195 -16.080 -14.563 1.00 94.44 277 ILE A CA 1
ATOM 2226 C C . ILE A 1 277 ? -18.588 -14.762 -15.223 1.00 94.44 277 ILE A C 1
ATOM 2228 O O . ILE A 1 277 ? -17.987 -14.347 -16.213 1.00 94.44 277 ILE A O 1
ATOM 2232 N N . ARG A 1 278 ? -19.548 -14.044 -14.632 1.00 92.88 278 ARG A N 1
ATOM 2233 C CA . ARG A 1 278 ? -19.902 -12.695 -15.084 1.00 92.88 278 ARG A CA 1
ATOM 2234 C C . ARG A 1 278 ? -18.716 -11.745 -14.897 1.00 92.88 278 ARG A C 1
ATOM 2236 O O . ARG A 1 278 ? -18.365 -11.400 -13.766 1.00 92.88 278 ARG A O 1
ATOM 2243 N N . LEU A 1 279 ? -18.158 -11.290 -16.014 1.00 94.50 279 LEU A N 1
ATOM 2244 C CA . LEU A 1 279 ? -17.159 -10.231 -16.072 1.00 94.50 279 LEU A CA 1
ATOM 2245 C C . LEU A 1 279 ? -17.805 -8.925 -16.517 1.00 94.50 279 LEU A C 1
ATOM 2247 O O . LEU A 1 279 ? -18.517 -8.877 -17.517 1.00 94.50 279 LEU A O 1
ATOM 2251 N N . VAL A 1 280 ? -17.505 -7.857 -15.792 1.00 93.62 280 VAL A N 1
ATOM 2252 C CA . VAL A 1 280 ? -17.831 -6.495 -16.184 1.00 93.62 280 VAL A CA 1
ATOM 2253 C C . VAL A 1 280 ? -16.540 -5.758 -16.495 1.00 93.62 280 VAL A C 1
ATOM 2255 O O . VAL A 1 280 ? -15.596 -5.753 -15.704 1.00 93.62 280 VAL A O 1
ATOM 2258 N N . THR A 1 281 ? -16.483 -5.165 -17.679 1.00 91.12 281 THR A N 1
ATOM 2259 C CA . THR A 1 281 ? -15.292 -4.483 -18.177 1.00 91.12 281 THR A CA 1
ATOM 2260 C C . THR A 1 281 ? -15.544 -2.989 -18.219 1.00 91.12 281 THR A C 1
ATOM 2262 O O . THR A 1 281 ? -16.554 -2.569 -18.780 1.00 91.12 281 THR A O 1
ATOM 2265 N N . ILE A 1 282 ? -14.626 -2.200 -17.670 1.00 89.06 282 ILE A N 1
ATOM 2266 C CA . ILE A 1 282 ? -14.687 -0.742 -17.759 1.00 89.06 282 ILE A CA 1
ATOM 2267 C C . ILE A 1 282 ? -13.642 -0.228 -18.739 1.00 89.06 282 ILE A C 1
ATOM 2269 O O . ILE A 1 282 ? -12.488 -0.674 -18.730 1.00 89.06 282 ILE A O 1
ATOM 2273 N N . GLU A 1 283 ? -14.053 0.726 -19.571 1.00 79.69 283 GLU A N 1
ATOM 2274 C CA . GLU A 1 283 ? -13.110 1.460 -20.400 1.00 79.69 283 GLU A CA 1
ATOM 2275 C C . GLU A 1 283 ? -12.207 2.313 -19.503 1.00 79.69 283 GLU A C 1
ATOM 2277 O O . GLU A 1 283 ? -12.679 2.951 -18.555 1.00 79.69 283 GLU A O 1
ATOM 2282 N N . PRO A 1 284 ? -10.891 2.289 -19.743 1.00 72.50 284 PRO A N 1
ATOM 2283 C CA . PRO A 1 284 ? -9.951 2.981 -18.889 1.00 72.50 284 PRO A CA 1
ATOM 2284 C C . PRO A 1 284 ? -9.972 4.484 -19.244 1.00 72.50 284 PRO A C 1
ATOM 2286 O O . PRO A 1 284 ? -10.150 4.827 -20.416 1.00 72.50 284 PRO A O 1
ATOM 2289 N N . PRO A 1 285 ? -9.790 5.401 -18.274 1.00 79.06 285 PRO A N 1
ATOM 2290 C CA . PRO A 1 285 ? -9.827 6.840 -18.541 1.00 79.06 285 PRO A CA 1
ATOM 2291 C C . PRO A 1 285 ? -8.807 7.281 -19.599 1.00 79.06 285 PRO A C 1
ATOM 2293 O O . PRO A 1 285 ? -7.731 6.706 -19.765 1.00 79.06 285 PRO A O 1
ATOM 2296 N N . THR A 1 286 ? -9.077 8.368 -20.298 1.00 82.19 286 THR A N 1
ATOM 2297 C CA . THR A 1 286 ? -8.062 9.008 -21.132 1.00 82.19 286 THR A CA 1
ATOM 2298 C C . THR A 1 286 ? -6.907 9.535 -20.277 1.00 82.19 286 THR A C 1
ATOM 2300 O O . THR A 1 286 ? -7.027 9.819 -19.082 1.00 82.19 286 THR A O 1
ATOM 2303 N N . GLU A 1 287 ? -5.753 9.705 -20.910 1.00 77.94 287 GLU A N 1
ATOM 2304 C CA . GLU A 1 287 ? -4.566 10.289 -20.285 1.00 77.94 287 GLU A CA 1
ATOM 2305 C C . GLU A 1 287 ? -4.847 11.678 -19.689 1.00 77.94 287 GLU A C 1
ATOM 2307 O O . GLU A 1 287 ? -4.427 11.985 -18.572 1.00 77.94 287 GLU A O 1
ATOM 2312 N N . SER A 1 288 ? -5.624 12.500 -20.398 1.00 82.19 288 SER A N 1
ATOM 2313 C CA . SER A 1 288 ? -6.044 13.822 -19.931 1.00 82.19 288 SER A CA 1
ATOM 2314 C C . SER A 1 288 ? -6.988 13.752 -18.730 1.00 82.19 288 SER A C 1
ATOM 2316 O O . SER A 1 288 ? -6.821 14.528 -17.789 1.00 82.19 288 SER A O 1
ATOM 2318 N N . GLU A 1 289 ? -7.939 12.815 -18.714 1.00 86.12 289 GLU A N 1
ATOM 2319 C CA . GLU A 1 289 ? -8.832 12.605 -17.566 1.00 86.12 289 GLU A CA 1
ATOM 2320 C C . GLU A 1 289 ? -8.061 12.180 -16.316 1.00 86.12 289 GLU A C 1
ATOM 2322 O O . GLU A 1 289 ? -8.306 12.718 -15.236 1.00 86.12 289 GLU A O 1
ATOM 2327 N N . MET A 1 290 ? -7.086 11.275 -16.451 1.00 83.12 290 MET A N 1
ATOM 2328 C CA . MET A 1 290 ? -6.232 10.880 -15.326 1.00 83.12 290 MET A CA 1
ATOM 2329 C C . MET A 1 290 ? -5.455 12.066 -14.751 1.00 83.12 290 MET A C 1
ATOM 2331 O O . MET A 1 290 ? -5.340 12.200 -13.535 1.00 83.12 290 MET A O 1
ATOM 2335 N N . ILE A 1 291 ? -4.936 12.945 -15.611 1.00 83.12 291 ILE A N 1
ATOM 2336 C CA . ILE A 1 291 ? -4.153 14.110 -15.183 1.00 83.12 291 ILE A CA 1
ATOM 2337 C C . ILE A 1 291 ? -5.034 15.160 -14.509 1.00 83.12 291 ILE A C 1
ATOM 2339 O O . ILE A 1 291 ? -4.644 15.724 -13.487 1.00 83.12 291 ILE A O 1
ATOM 2343 N N . ASN A 1 292 ? -6.230 15.401 -15.042 1.00 88.69 292 ASN A N 1
ATOM 2344 C CA . ASN A 1 292 ? -7.187 16.334 -14.448 1.00 88.69 292 ASN A CA 1
ATOM 2345 C C . ASN A 1 292 ? -7.693 15.858 -13.078 1.00 88.69 292 ASN A C 1
ATOM 2347 O O . ASN A 1 292 ? -8.060 16.685 -12.246 1.00 88.69 292 ASN A O 1
ATOM 2351 N N . LEU A 1 293 ? -7.663 14.548 -12.820 1.00 91.38 293 LEU A N 1
ATOM 2352 C CA . LEU A 1 293 ? -8.081 13.950 -11.553 1.00 91.38 293 LEU A CA 1
ATOM 2353 C C . LEU A 1 293 ? -7.040 14.109 -10.429 1.00 91.38 293 LEU A C 1
ATOM 2355 O O . LEU A 1 293 ? -7.387 14.007 -9.255 1.00 91.38 293 LEU A O 1
ATOM 2359 N N . ILE A 1 294 ? -5.773 14.393 -10.748 1.00 91.75 294 ILE A N 1
ATOM 2360 C CA . ILE A 1 294 ? -4.665 14.423 -9.776 1.00 91.75 294 ILE A CA 1
ATOM 2361 C C . ILE A 1 294 ? -4.917 15.301 -8.541 1.00 91.75 294 ILE A C 1
ATOM 2363 O O . ILE A 1 294 ? -4.650 14.816 -7.440 1.00 91.75 294 ILE A O 1
ATOM 2367 N N . PRO A 1 295 ? -5.405 16.556 -8.652 1.00 94.88 295 PRO A N 1
ATOM 2368 C CA . PRO A 1 295 ? -5.705 17.367 -7.473 1.00 94.88 295 PRO A CA 1
ATOM 2369 C C . PRO A 1 295 ? -6.663 16.672 -6.506 1.00 94.88 295 PRO A C 1
ATOM 2371 O O . PRO A 1 295 ? -6.435 16.688 -5.295 1.00 94.88 295 PRO A O 1
ATOM 2374 N N . GLU A 1 296 ? -7.679 15.998 -7.045 1.00 96.12 296 GLU A N 1
ATOM 2375 C CA . GLU A 1 296 ? -8.627 15.234 -6.242 1.00 96.12 296 GLU A CA 1
ATOM 2376 C C . GLU A 1 296 ? -7.988 13.954 -5.696 1.00 96.12 296 GLU A C 1
ATOM 2378 O O . GLU A 1 296 ? -8.199 13.628 -4.534 1.00 96.12 296 GLU A O 1
ATOM 2383 N N . LEU A 1 297 ? -7.121 13.267 -6.451 1.00 95.94 297 LEU A N 1
ATOM 2384 C CA . LEU A 1 297 ? -6.397 12.097 -5.930 1.00 95.94 297 LEU A CA 1
ATOM 2385 C C . LEU A 1 297 ? -5.480 12.456 -4.761 1.00 95.94 297 LEU A C 1
ATOM 2387 O O . LEU A 1 297 ? -5.436 11.703 -3.794 1.00 95.94 297 LEU A O 1
ATOM 2391 N N . VAL A 1 298 ? -4.773 13.588 -4.802 1.00 96.81 298 VAL A N 1
ATOM 2392 C CA . VAL A 1 298 ? -3.937 14.041 -3.672 1.00 96.81 298 VAL A CA 1
ATOM 2393 C C . VAL A 1 298 ? -4.799 14.298 -2.432 1.00 96.81 298 VAL A C 1
ATOM 2395 O O . VAL A 1 298 ? -4.421 13.911 -1.326 1.00 96.81 298 VAL A O 1
ATOM 2398 N N . LYS A 1 299 ? -5.983 14.897 -2.612 1.00 97.38 299 LYS A N 1
ATOM 2399 C CA . LYS A 1 299 ? -6.960 15.132 -1.540 1.00 97.38 299 LYS A CA 1
ATOM 2400 C C . LYS A 1 299 ? -7.545 13.830 -0.977 1.00 97.38 299 LYS A C 1
ATOM 2402 O O . LYS A 1 299 ? -7.612 13.658 0.238 1.00 97.38 299 LYS A O 1
ATOM 2407 N N . ILE A 1 300 ? -7.956 12.907 -1.846 1.00 97.75 300 ILE A N 1
ATOM 2408 C CA . ILE A 1 300 ? -8.533 11.610 -1.469 1.00 97.75 300 ILE A CA 1
ATOM 2409 C C . ILE A 1 300 ? -7.487 10.774 -0.739 1.00 97.75 300 ILE A C 1
ATOM 2411 O O . ILE A 1 300 ? -7.714 10.347 0.391 1.00 97.75 300 ILE A O 1
ATOM 2415 N N . THR A 1 301 ? -6.336 10.562 -1.380 1.00 96.94 301 THR A N 1
ATOM 2416 C CA . THR A 1 301 ? -5.285 9.658 -0.899 1.00 96.94 301 THR A CA 1
ATOM 2417 C C . THR A 1 301 ? -4.501 10.220 0.273 1.00 96.94 301 THR A C 1
ATOM 2419 O O . THR A 1 301 ? -3.886 9.439 0.989 1.00 96.94 301 THR A O 1
ATOM 2422 N N . GLU A 1 302 ? -4.534 11.537 0.497 1.00 97.12 302 GLU A N 1
ATOM 2423 C CA . GLU A 1 302 ? -3.785 12.216 1.559 1.00 97.12 302 GLU A CA 1
ATOM 2424 C C . GLU A 1 302 ? -2.284 11.930 1.467 1.00 97.12 302 GLU A C 1
ATOM 2426 O O . GLU A 1 302 ? -1.634 11.565 2.449 1.00 97.12 302 GLU A O 1
ATOM 2431 N N . SER A 1 303 ? -1.732 12.041 0.258 1.00 94.38 303 SER A N 1
ATOM 2432 C CA . SER A 1 303 ? -0.322 11.772 -0.007 1.00 94.38 303 SER A CA 1
ATOM 2433 C C . SER A 1 303 ? 0.186 12.514 -1.229 1.00 94.38 303 SER A C 1
ATOM 2435 O O . SER A 1 303 ? -0.578 12.929 -2.097 1.00 94.38 303 SER A O 1
ATOM 2437 N N . TYR A 1 304 ? 1.505 12.643 -1.285 1.00 92.44 304 TYR A N 1
ATOM 2438 C CA . TYR A 1 304 ? 2.247 13.189 -2.409 1.00 92.44 304 TYR A CA 1
ATOM 2439 C C . TYR A 1 304 ? 3.135 12.132 -3.096 1.00 92.44 304 TYR A C 1
ATOM 2441 O O . TYR A 1 304 ? 3.946 12.471 -3.957 1.00 92.44 304 TYR A O 1
ATOM 2449 N N . GLU A 1 305 ? 2.982 10.850 -2.739 1.00 88.94 305 GLU A N 1
ATOM 2450 C CA . GLU A 1 305 ? 3.765 9.750 -3.302 1.00 88.94 305 GLU A CA 1
ATOM 2451 C C . GLU A 1 305 ? 3.330 9.412 -4.742 1.00 88.94 305 GLU A C 1
ATOM 2453 O O . GLU A 1 305 ? 2.192 8.971 -4.950 1.00 88.94 305 GLU A O 1
ATOM 2458 N N . PRO A 1 306 ? 4.219 9.545 -5.752 1.00 84.31 306 PRO A N 1
ATOM 2459 C CA . PRO A 1 306 ? 3.835 9.420 -7.157 1.00 84.31 306 PRO A CA 1
ATOM 2460 C C . PRO A 1 306 ? 3.181 8.096 -7.524 1.00 84.31 306 PRO A C 1
ATOM 2462 O O . PRO A 1 306 ? 2.154 8.082 -8.198 1.00 84.31 306 PRO A O 1
ATOM 2465 N N . ASN A 1 307 ? 3.741 6.974 -7.072 1.00 80.88 307 ASN A N 1
ATOM 2466 C CA . ASN A 1 307 ? 3.190 5.665 -7.412 1.00 80.88 307 ASN A CA 1
ATOM 2467 C C . ASN A 1 307 ? 1.798 5.479 -6.834 1.00 80.88 307 ASN A C 1
ATOM 2469 O O . ASN A 1 307 ? 0.914 4.991 -7.533 1.00 80.88 307 ASN A O 1
ATOM 2473 N N . MET A 1 308 ? 1.567 5.954 -5.613 1.00 86.62 308 MET A N 1
ATOM 2474 C CA . MET A 1 308 ? 0.241 5.880 -5.032 1.00 86.62 308 MET A CA 1
ATOM 2475 C C . MET A 1 308 ? -0.766 6.711 -5.832 1.00 86.62 308 MET A C 1
ATOM 2477 O O . MET A 1 308 ? -1.825 6.191 -6.184 1.00 86.62 308 MET A O 1
ATOM 2481 N N . ILE A 1 309 ? -0.430 7.954 -6.187 1.00 88.38 309 ILE A N 1
ATOM 2482 C CA . ILE A 1 309 ? -1.317 8.843 -6.958 1.00 88.38 309 ILE A CA 1
ATOM 2483 C C . ILE A 1 309 ? -1.608 8.257 -8.343 1.00 88.38 309 ILE A C 1
ATOM 2485 O O . ILE A 1 309 ? -2.769 8.137 -8.732 1.00 88.38 309 ILE A O 1
ATOM 2489 N N . ARG A 1 310 ? -0.578 7.809 -9.068 1.00 83.44 310 ARG A N 1
ATOM 2490 C CA . ARG A 1 310 ? -0.727 7.243 -10.417 1.00 83.44 310 ARG A CA 1
ATOM 2491 C C . ARG A 1 310 ? -1.579 5.971 -10.421 1.00 83.44 310 ARG A C 1
ATOM 2493 O O . ARG A 1 310 ? -2.484 5.853 -11.241 1.00 83.44 310 ARG A O 1
ATOM 2500 N N . GLN A 1 311 ? -1.348 5.032 -9.494 1.00 84.31 311 GLN A N 1
ATOM 2501 C CA . GLN A 1 311 ? -2.192 3.828 -9.397 1.00 84.31 311 GLN A CA 1
ATOM 2502 C C . GLN A 1 311 ? -3.619 4.155 -8.942 1.00 84.31 311 GLN A C 1
ATOM 2504 O O . GLN A 1 311 ? -4.564 3.465 -9.327 1.00 84.31 311 GLN A O 1
ATOM 2509 N N . SER A 1 312 ? -3.792 5.212 -8.142 1.00 90.56 312 SER A N 1
ATOM 2510 C CA . SER A 1 312 ? -5.116 5.669 -7.713 1.00 90.56 312 SER A CA 1
ATOM 2511 C C . SER A 1 312 ? -5.965 6.162 -8.876 1.00 90.56 312 SER A C 1
ATOM 2513 O O . SER A 1 312 ? -7.179 6.041 -8.795 1.00 90.56 312 SER A O 1
ATOM 2515 N N . ALA A 1 313 ? -5.363 6.651 -9.967 1.00 87.69 313 ALA A N 1
ATOM 2516 C CA . ALA A 1 313 ? -6.113 7.120 -11.128 1.00 87.69 313 ALA A CA 1
ATOM 2517 C C . ALA A 1 313 ? -6.962 6.003 -11.746 1.00 87.69 313 ALA A C 1
ATOM 2519 O O . ALA A 1 313 ? -8.161 6.179 -11.887 1.00 87.69 313 ALA A O 1
ATOM 2520 N N . VAL A 1 314 ? -6.387 4.830 -12.033 1.00 86.44 314 VAL A N 1
ATOM 2521 C CA . VAL A 1 314 ? -7.151 3.681 -12.566 1.00 86.44 314 VAL A CA 1
ATOM 2522 C C . VAL A 1 314 ? -8.084 3.101 -11.502 1.00 86.44 314 VAL A C 1
ATOM 2524 O O . VAL A 1 314 ? -9.244 2.792 -11.771 1.00 86.44 314 VAL A O 1
ATOM 2527 N N . TYR A 1 315 ? -7.590 2.991 -10.268 1.00 92.31 315 TYR A N 1
ATOM 2528 C CA . TYR A 1 315 ? -8.350 2.424 -9.158 1.00 92.31 315 TYR A CA 1
ATOM 2529 C C . TYR A 1 315 ? -9.600 3.252 -8.798 1.00 92.31 315 TYR A C 1
ATOM 2531 O O . TYR A 1 315 ? -10.619 2.686 -8.409 1.00 92.31 315 TYR A O 1
ATOM 2539 N N . TYR A 1 316 ? -9.556 4.572 -8.997 1.00 94.25 316 TYR A N 1
ATOM 2540 C CA . TYR A 1 316 ? -10.690 5.480 -8.825 1.00 94.25 316 TYR A CA 1
ATOM 2541 C C . TYR A 1 316 ? -11.861 5.102 -9.733 1.00 94.25 316 TYR A C 1
ATOM 2543 O O . TYR A 1 316 ? -12.984 4.999 -9.252 1.00 94.25 316 TYR A O 1
ATOM 2551 N N . TYR A 1 317 ? -11.615 4.822 -11.017 1.00 91.38 317 TYR A N 1
ATOM 2552 C CA . TYR A 1 317 ? -12.682 4.447 -11.953 1.00 91.38 317 TYR A CA 1
ATOM 2553 C C . TYR A 1 317 ? -13.246 3.052 -11.669 1.00 91.38 317 TYR A C 1
ATOM 2555 O O . TYR A 1 317 ? -14.453 2.858 -11.794 1.00 91.38 317 TYR A O 1
ATOM 2563 N N . LEU A 1 318 ? -12.411 2.107 -11.215 1.00 93.12 318 LEU A N 1
ATOM 2564 C CA . LEU A 1 318 ? -12.880 0.805 -10.722 1.00 93.12 318 LEU A CA 1
ATOM 2565 C C . LEU A 1 318 ? -13.850 0.962 -9.546 1.00 93.12 318 LEU A C 1
ATOM 2567 O O . LEU A 1 318 ? -14.914 0.343 -9.532 1.00 93.12 318 LEU A O 1
ATOM 2571 N N . CYS A 1 319 ? -13.493 1.804 -8.574 1.00 95.69 319 CYS A N 1
ATOM 2572 C CA . CYS A 1 319 ? -14.335 2.062 -7.409 1.00 95.69 319 CYS A CA 1
ATOM 2573 C C . CYS A 1 319 ? -15.607 2.830 -7.790 1.00 95.69 319 CYS A C 1
ATOM 2575 O O . CYS A 1 319 ? -16.694 2.430 -7.385 1.00 95.69 319 CYS A O 1
ATOM 2577 N N . ARG A 1 320 ? -15.501 3.870 -8.625 1.00 94.38 320 ARG A N 1
ATOM 2578 C CA . ARG A 1 320 ? -16.662 4.617 -9.125 1.00 94.38 320 ARG A CA 1
ATOM 2579 C C . ARG A 1 320 ? -17.674 3.685 -9.780 1.00 94.38 320 ARG A C 1
ATOM 2581 O O . ARG A 1 320 ? -18.832 3.663 -9.389 1.00 94.38 320 ARG A O 1
ATOM 2588 N N . PHE A 1 321 ? -17.204 2.857 -10.707 1.00 93.25 321 PHE A N 1
ATOM 2589 C CA . PHE A 1 321 ? -18.057 1.919 -11.418 1.00 93.25 321 PHE A CA 1
ATOM 2590 C C . PHE A 1 321 ? -18.737 0.920 -10.474 1.00 93.25 321 PHE A C 1
ATOM 2592 O O . PHE A 1 321 ? -19.933 0.661 -10.595 1.00 93.25 321 PHE A O 1
ATOM 2599 N N . ALA A 1 322 ? -17.990 0.352 -9.523 1.00 94.69 322 ALA A N 1
ATOM 2600 C CA . ALA A 1 322 ? -18.549 -0.585 -8.555 1.00 94.69 322 ALA A CA 1
ATOM 2601 C C . ALA A 1 322 ? -19.675 0.055 -7.720 1.00 94.69 322 ALA A C 1
ATOM 2603 O O . ALA A 1 322 ? -20.718 -0.574 -7.530 1.00 94.69 322 ALA A O 1
ATOM 2604 N N . GLN A 1 323 ? -19.500 1.306 -7.285 1.00 94.12 323 GLN A N 1
ATOM 2605 C CA . GLN A 1 323 ? -20.520 2.057 -6.551 1.00 94.12 323 GLN A CA 1
ATOM 2606 C C . GLN A 1 323 ? -21.738 2.395 -7.422 1.00 94.12 323 GLN A C 1
ATOM 2608 O O . GLN A 1 323 ? -22.865 2.171 -6.983 1.00 94.12 323 GLN A O 1
ATOM 2613 N N . GLU A 1 324 ? -21.533 2.856 -8.660 1.00 93.12 324 GLU A N 1
ATOM 2614 C CA . GLU A 1 324 ? -22.609 3.167 -9.619 1.00 93.12 324 GLU A CA 1
ATOM 2615 C C . GLU A 1 324 ? -23.469 1.931 -9.943 1.00 93.12 324 GLU A C 1
ATOM 2617 O O . GLU A 1 324 ? -24.648 2.051 -10.264 1.00 93.12 324 GLU A O 1
ATOM 2622 N N . ASN A 1 325 ? -22.900 0.729 -9.796 1.00 91.12 325 ASN A N 1
ATOM 2623 C CA . ASN A 1 325 ? -23.585 -0.553 -9.981 1.00 91.12 325 ASN A CA 1
ATOM 2624 C C . ASN A 1 325 ? -24.101 -1.171 -8.665 1.00 91.12 325 ASN A C 1
ATOM 2626 O O . ASN A 1 325 ? -24.473 -2.345 -8.631 1.00 91.12 325 ASN A O 1
ATOM 2630 N N . GLY A 1 326 ? -24.133 -0.397 -7.576 1.00 92.06 326 GLY A N 1
ATOM 2631 C CA . GLY A 1 326 ? -24.761 -0.782 -6.311 1.00 92.06 326 GLY A CA 1
ATOM 2632 C C . GLY A 1 326 ? -23.988 -1.807 -5.476 1.00 92.06 326 GLY A C 1
ATOM 2633 O O . GLY A 1 326 ? -24.552 -2.370 -4.533 1.00 92.06 326 GLY A O 1
ATOM 2634 N N . LEU A 1 327 ? -22.714 -2.066 -5.788 1.00 94.62 327 LEU A N 1
ATOM 2635 C CA . LEU A 1 327 ? -21.866 -2.897 -4.934 1.00 94.62 327 LEU A CA 1
ATOM 2636 C C . LEU A 1 327 ? -21.470 -2.124 -3.676 1.00 94.62 327 LEU A C 1
ATOM 2638 O O . LEU A 1 327 ? -21.316 -0.909 -3.699 1.00 94.62 327 LEU A O 1
ATOM 2642 N N . LYS A 1 328 ? -21.285 -2.854 -2.575 1.00 94.81 328 LYS A N 1
ATOM 2643 C CA . LYS A 1 328 ? -20.788 -2.300 -1.303 1.00 94.81 328 LYS A CA 1
ATOM 2644 C C . LYS A 1 328 ? -19.557 -3.027 -0.780 1.00 94.81 328 LYS A C 1
ATOM 2646 O O . LYS A 1 328 ? -18.758 -2.416 -0.083 1.00 94.81 328 LYS A O 1
ATOM 2651 N N . VAL A 1 329 ? -19.411 -4.309 -1.118 1.00 97.06 329 VAL A N 1
ATOM 2652 C CA . VAL A 1 329 ? -18.310 -5.173 -0.681 1.00 97.06 329 VAL A CA 1
ATOM 2653 C C . VAL A 1 329 ? -17.533 -5.643 -1.900 1.00 97.06 329 VAL A C 1
ATOM 2655 O O . VAL A 1 329 ? -18.109 -6.201 -2.837 1.00 97.06 329 VAL A O 1
ATOM 2658 N N . ILE A 1 330 ? -16.222 -5.427 -1.880 1.00 98.06 330 ILE A N 1
ATOM 2659 C CA . ILE A 1 330 ? -15.303 -5.801 -2.952 1.00 98.06 330 ILE A CA 1
ATOM 2660 C C . ILE A 1 330 ? -14.116 -6.559 -2.356 1.00 98.06 330 ILE A C 1
ATOM 2662 O O . ILE A 1 330 ? -13.583 -6.161 -1.326 1.00 98.06 330 ILE A O 1
ATOM 2666 N N . LEU A 1 331 ? -13.643 -7.615 -3.014 1.00 98.44 331 LEU A N 1
ATOM 2667 C CA . LEU A 1 331 ? -12.351 -8.235 -2.709 1.00 98.44 331 LEU A CA 1
ATOM 2668 C C . LEU A 1 331 ? -11.307 -7.768 -3.728 1.00 98.44 331 LEU A C 1
ATOM 2670 O O . LEU A 1 331 ? -11.591 -7.659 -4.925 1.00 98.44 331 LEU A O 1
ATOM 2674 N N . CYS A 1 332 ? -10.078 -7.528 -3.272 1.00 95.94 332 CYS A N 1
ATOM 2675 C CA . CYS A 1 332 ? -8.950 -7.206 -4.147 1.00 95.94 332 CYS A CA 1
ATOM 2676 C C . CYS A 1 332 ? -7.727 -8.095 -3.878 1.00 95.94 332 CYS A C 1
ATOM 2678 O O . CYS A 1 332 ? -7.547 -8.637 -2.789 1.00 95.94 332 CYS A O 1
ATOM 2680 N N . GLY A 1 333 ? -6.878 -8.244 -4.899 1.00 94.06 333 GLY A N 1
ATOM 2681 C CA . GLY A 1 333 ? -5.667 -9.077 -4.876 1.00 94.06 333 GLY A CA 1
ATOM 2682 C C . GLY A 1 333 ? -4.426 -8.409 -4.286 1.00 94.06 333 GLY A C 1
ATOM 2683 O O . GLY A 1 333 ? -3.324 -8.722 -4.725 1.00 94.06 333 GLY A O 1
ATOM 2684 N N . GLU A 1 334 ? -4.584 -7.472 -3.352 1.00 93.12 334 GLU A N 1
ATOM 2685 C CA . GLU A 1 334 ? -3.456 -6.793 -2.703 1.00 93.12 334 GLU A CA 1
ATOM 2686 C C . GLU A 1 334 ? -2.825 -7.681 -1.627 1.00 93.12 334 GLU A C 1
ATOM 2688 O O . GLU A 1 334 ? -3.518 -8.428 -0.932 1.00 93.12 334 GLU A O 1
ATOM 2693 N N . GLY A 1 335 ? -1.504 -7.580 -1.484 1.00 92.69 335 GLY A N 1
ATOM 2694 C CA . GLY A 1 335 ? -0.738 -8.217 -0.418 1.00 92.69 335 GLY A CA 1
ATOM 2695 C C . GLY A 1 335 ? 0.173 -9.387 -0.787 1.00 92.69 335 GLY A C 1
ATOM 2696 O O . GLY A 1 335 ? 1.227 -9.526 -0.164 1.00 92.69 335 GLY A O 1
ATOM 2697 N N . PRO A 1 336 ? -0.122 -10.226 -1.797 1.00 95.62 336 PRO A N 1
ATOM 2698 C CA . PRO A 1 336 ? 0.802 -11.284 -2.187 1.00 95.62 336 PRO A CA 1
ATOM 2699 C C . PRO A 1 336 ? 2.181 -10.806 -2.626 1.00 95.62 336 PRO A C 1
ATOM 2701 O O . PRO A 1 336 ? 3.146 -11.560 -2.507 1.00 95.62 336 PRO A O 1
ATOM 2704 N N . ASP A 1 337 ? 2.287 -9.601 -3.191 1.00 93.81 337 ASP A N 1
ATOM 2705 C CA . ASP A 1 337 ? 3.574 -9.057 -3.623 1.00 93.81 337 ASP A CA 1
ATOM 2706 C C . ASP A 1 337 ? 4.495 -8.776 -2.425 1.00 93.81 337 ASP A C 1
ATOM 2708 O O . ASP A 1 337 ? 5.680 -9.107 -2.485 1.00 93.81 337 ASP A O 1
ATOM 2712 N N . GLU A 1 338 ? 3.938 -8.295 -1.314 1.00 94.12 338 GLU A N 1
ATOM 2713 C CA . GLU A 1 338 ? 4.628 -8.056 -0.047 1.00 94.12 338 GLU A CA 1
ATOM 2714 C C . GLU A 1 338 ? 4.873 -9.354 0.732 1.00 94.12 338 GLU A C 1
ATOM 2716 O O . GLU A 1 338 ? 5.979 -9.598 1.208 1.00 94.12 338 GLU A O 1
ATOM 2721 N N . LEU A 1 339 ? 3.866 -10.226 0.834 1.00 96.69 339 LEU A N 1
ATOM 2722 C CA . LEU A 1 339 ? 3.938 -11.445 1.650 1.00 96.69 339 LEU A CA 1
ATOM 2723 C C . LEU A 1 339 ? 4.802 -12.543 1.011 1.00 96.69 339 LEU A C 1
ATOM 2725 O O . LEU A 1 339 ? 5.519 -13.265 1.714 1.00 96.69 339 LEU A O 1
ATOM 2729 N N . PHE A 1 340 ? 4.755 -12.673 -0.319 1.00 96.94 340 PHE A N 1
ATOM 2730 C CA . PHE A 1 340 ? 5.384 -13.761 -1.080 1.00 96.94 340 PHE A CA 1
ATOM 2731 C C . PHE A 1 340 ? 6.445 -13.276 -2.080 1.00 96.94 340 PHE A C 1
ATOM 2733 O O . PHE A 1 340 ? 6.783 -14.009 -3.011 1.00 96.94 340 PHE A O 1
ATOM 2740 N N . ALA A 1 341 ? 6.997 -12.075 -1.878 1.00 94.31 341 ALA A N 1
ATOM 2741 C CA . ALA A 1 341 ? 8.081 -11.512 -2.685 1.00 94.31 341 ALA A CA 1
ATOM 2742 C C . ALA A 1 341 ? 7.754 -11.462 -4.190 1.00 94.31 341 ALA A C 1
ATOM 2744 O O . ALA A 1 341 ? 8.456 -12.049 -5.013 1.00 94.31 341 ALA A O 1
ATOM 2745 N N . GLY A 1 342 ? 6.639 -10.824 -4.548 1.00 91.38 342 GLY A N 1
ATOM 2746 C CA . GLY A 1 342 ? 6.110 -10.788 -5.917 1.00 91.38 342 GLY A CA 1
ATOM 2747 C C . GLY A 1 342 ? 6.674 -9.701 -6.822 1.00 91.38 342 GLY A C 1
ATOM 2748 O O . GLY A 1 342 ? 6.692 -9.891 -8.045 1.00 91.38 342 GLY A O 1
ATOM 2749 N N . TYR A 1 343 ? 7.168 -8.614 -6.229 1.00 86.75 343 TYR A N 1
ATOM 2750 C CA . TYR A 1 343 ? 7.716 -7.475 -6.954 1.00 86.75 343 TYR A CA 1
ATOM 2751 C C . TYR A 1 343 ? 8.992 -7.819 -7.757 1.00 86.75 343 TYR A C 1
ATOM 2753 O O . TYR A 1 343 ? 9.752 -8.712 -7.363 1.00 86.75 343 TYR A O 1
ATOM 2761 N N . PRO A 1 344 ? 9.249 -7.152 -8.902 1.00 79.75 344 PRO A N 1
ATOM 2762 C CA . PRO A 1 344 ? 10.424 -7.415 -9.738 1.00 79.75 344 PRO A CA 1
ATOM 2763 C C . PRO A 1 344 ? 11.771 -7.285 -9.013 1.00 79.75 344 PRO A C 1
ATOM 2765 O O . PRO A 1 344 ? 12.687 -8.054 -9.311 1.00 79.75 344 PRO A O 1
ATOM 2768 N N . GLU A 1 345 ? 11.887 -6.385 -8.035 1.00 75.12 345 GLU A N 1
ATOM 2769 C CA . GLU A 1 345 ? 13.106 -6.114 -7.260 1.00 75.12 345 GLU A CA 1
ATOM 2770 C C . GLU A 1 345 ? 13.584 -7.344 -6.474 1.00 75.12 345 GLU A C 1
ATOM 2772 O O . GLU A 1 345 ? 14.780 -7.511 -6.233 1.00 75.12 345 GLU A O 1
ATOM 2777 N N . PHE A 1 346 ? 12.678 -8.262 -6.125 1.00 83.81 346 PHE A N 1
ATOM 2778 C CA . PHE A 1 346 ? 13.033 -9.522 -5.470 1.00 83.81 346 PHE A CA 1
ATOM 2779 C C . PHE A 1 346 ? 13.773 -10.495 -6.393 1.00 83.81 346 PHE A C 1
ATOM 2781 O O . PHE A 1 346 ? 14.491 -11.371 -5.917 1.00 83.81 346 PHE A O 1
ATOM 2788 N N . ARG A 1 347 ? 13.670 -10.334 -7.721 1.00 77.81 347 ARG A N 1
ATOM 2789 C CA . ARG A 1 347 ? 14.511 -11.092 -8.664 1.00 77.81 347 ARG A CA 1
ATOM 2790 C C . ARG A 1 347 ? 15.968 -10.637 -8.617 1.00 77.81 347 ARG A C 1
ATOM 2792 O O . ARG A 1 347 ? 16.843 -11.405 -8.997 1.00 77.81 347 ARG A O 1
ATOM 2799 N N . LYS A 1 348 ? 16.229 -9.409 -8.168 1.00 67.12 348 LYS A N 1
ATOM 2800 C CA . LYS A 1 348 ? 17.579 -8.841 -8.086 1.00 67.12 348 LYS A CA 1
ATOM 2801 C C . LYS A 1 348 ? 18.273 -9.145 -6.764 1.00 67.12 348 LYS A C 1
ATOM 2803 O O . LYS A 1 348 ? 19.495 -9.166 -6.746 1.00 67.12 348 LYS A O 1
ATOM 2808 N N . ALA A 1 349 ? 17.502 -9.411 -5.707 1.00 65.88 349 ALA A N 1
ATOM 2809 C CA . ALA A 1 349 ? 18.034 -9.673 -4.373 1.00 65.88 349 ALA A CA 1
ATOM 2810 C C . ALA A 1 349 ? 19.092 -10.784 -4.396 1.00 65.88 349 ALA A C 1
ATOM 2812 O O . ALA A 1 349 ? 18.876 -11.825 -5.027 1.00 65.88 349 ALA A O 1
ATOM 2813 N N . LEU A 1 350 ? 20.236 -10.538 -3.766 1.00 61.06 350 LEU A N 1
ATOM 2814 C CA . LEU A 1 350 ? 21.434 -11.371 -3.847 1.00 61.06 350 LEU A CA 1
ATOM 2815 C C . LEU A 1 350 ? 21.288 -12.652 -3.023 1.00 61.06 350 LEU A C 1
ATOM 2817 O O . LEU A 1 350 ? 21.710 -13.717 -3.479 1.00 61.06 350 LEU A O 1
ATOM 2821 N N . ASP A 1 351 ? 20.615 -12.562 -1.877 1.00 80.81 351 ASP A N 1
ATOM 2822 C CA . ASP A 1 351 ? 20.431 -13.655 -0.928 1.00 80.81 351 ASP A CA 1
ATOM 2823 C C . ASP A 1 351 ? 19.061 -13.617 -0.221 1.00 80.81 351 ASP A C 1
ATOM 2825 O O . ASP A 1 351 ? 18.211 -12.754 -0.465 1.00 80.81 351 ASP A O 1
ATOM 2829 N N . ASP A 1 352 ? 18.831 -14.617 0.632 1.00 88.44 352 ASP A N 1
ATOM 2830 C CA . ASP A 1 352 ? 17.609 -14.757 1.423 1.00 88.44 352 ASP A CA 1
ATOM 2831 C C . ASP A 1 352 ? 17.451 -13.623 2.456 1.00 88.44 352 ASP A C 1
ATOM 2833 O O . ASP A 1 352 ? 16.323 -13.218 2.729 1.00 88.44 352 ASP A O 1
ATOM 2837 N N . GLU A 1 353 ? 18.540 -13.083 3.014 1.00 87.50 353 GLU A N 1
ATOM 2838 C CA . GLU A 1 353 ? 18.492 -12.024 4.033 1.00 87.50 353 GLU A CA 1
ATOM 2839 C C . GLU A 1 353 ? 17.993 -10.703 3.437 1.00 87.50 353 GLU A C 1
ATOM 2841 O O . GLU A 1 353 ? 17.108 -10.056 4.005 1.00 87.50 353 GLU A O 1
ATOM 2846 N N . GLU A 1 354 ? 18.469 -10.346 2.243 1.00 85.69 354 GLU A N 1
ATOM 2847 C CA . GLU A 1 354 ? 18.003 -9.172 1.509 1.00 85.69 354 GLU A CA 1
ATOM 2848 C C . GLU A 1 354 ? 16.508 -9.283 1.160 1.00 85.69 354 GLU A C 1
ATOM 2850 O O . GLU A 1 354 ? 15.765 -8.305 1.275 1.00 85.69 354 GLU A O 1
ATOM 2855 N N . ILE A 1 355 ? 16.037 -10.477 0.774 1.00 88.62 355 ILE A N 1
ATOM 2856 C CA . ILE A 1 355 ? 14.611 -10.726 0.508 1.00 88.62 355 ILE A CA 1
ATOM 2857 C C . ILE A 1 355 ? 13.784 -10.507 1.779 1.00 88.62 355 ILE A C 1
ATOM 2859 O O . ILE A 1 355 ? 12.770 -9.811 1.732 1.00 88.62 355 ILE A O 1
ATOM 2863 N N . GLU A 1 356 ? 14.193 -11.080 2.912 1.00 90.88 356 GLU A N 1
ATOM 2864 C CA . GLU A 1 356 ? 13.466 -10.956 4.184 1.00 90.88 356 GLU A CA 1
ATOM 2865 C C . GLU A 1 356 ? 13.460 -9.516 4.718 1.00 90.88 356 GLU A C 1
ATOM 2867 O O . GLU A 1 356 ? 12.429 -9.033 5.201 1.00 90.88 356 GLU A O 1
ATOM 2872 N N . SER A 1 357 ? 14.584 -8.808 4.590 1.00 88.50 357 SER A N 1
ATOM 2873 C CA . SER A 1 357 ? 14.701 -7.393 4.951 1.00 88.50 357 SER A CA 1
ATOM 2874 C C . SER A 1 357 ? 13.747 -6.532 4.120 1.00 88.50 357 SER A C 1
ATOM 2876 O O . SER A 1 357 ? 12.941 -5.781 4.674 1.00 88.50 357 SER A O 1
ATOM 2878 N N . LYS A 1 358 ? 13.731 -6.725 2.793 1.00 88.94 358 LYS A N 1
ATOM 2879 C CA . LYS A 1 358 ? 12.802 -6.024 1.896 1.00 88.94 358 LYS A CA 1
ATOM 2880 C C . LYS A 1 358 ? 11.346 -6.335 2.218 1.00 88.94 358 LYS A C 1
ATOM 2882 O O . LYS A 1 358 ? 10.556 -5.404 2.319 1.00 88.94 358 LYS A O 1
ATOM 2887 N N . ILE A 1 359 ? 10.980 -7.605 2.420 1.00 92.06 359 ILE A N 1
ATOM 2888 C CA . ILE A 1 359 ? 9.618 -7.983 2.846 1.00 92.06 359 ILE A CA 1
ATOM 2889 C C . ILE A 1 359 ? 9.239 -7.219 4.115 1.00 92.06 359 ILE A C 1
ATOM 2891 O O . ILE A 1 359 ? 8.183 -6.595 4.159 1.00 92.06 359 ILE A O 1
ATOM 2895 N N . SER A 1 360 ? 10.111 -7.213 5.124 1.00 91.12 360 SER A N 1
ATOM 2896 C CA . SER A 1 360 ? 9.861 -6.505 6.385 1.00 91.12 360 SER A CA 1
ATOM 2897 C C . SER A 1 360 ? 9.625 -5.009 6.162 1.00 91.12 360 SER A C 1
ATOM 2899 O O . SER A 1 360 ? 8.724 -4.433 6.769 1.00 91.12 360 SER A O 1
ATOM 2901 N N . GLN A 1 361 ? 10.384 -4.395 5.255 1.00 89.19 361 GLN A N 1
ATOM 2902 C CA . GLN A 1 361 ? 10.232 -2.991 4.879 1.00 89.19 361 GLN A CA 1
ATOM 2903 C C . GLN A 1 361 ? 8.903 -2.718 4.156 1.00 89.19 361 GLN A C 1
ATOM 2905 O O . GLN A 1 361 ? 8.177 -1.797 4.527 1.00 89.19 361 GLN A O 1
ATOM 2910 N N . PHE A 1 362 ? 8.529 -3.566 3.191 1.00 90.69 362 PHE A N 1
ATOM 2911 C CA . PHE A 1 362 ? 7.232 -3.493 2.516 1.00 90.69 362 PHE A CA 1
ATOM 2912 C C . PHE A 1 362 ? 6.075 -3.588 3.516 1.00 90.69 362 PHE A C 1
ATOM 2914 O O . PHE A 1 362 ? 5.169 -2.758 3.470 1.00 90.69 362 PHE A O 1
ATOM 2921 N N . ILE A 1 363 ? 6.127 -4.535 4.461 1.00 92.94 363 ILE A N 1
ATOM 2922 C CA . ILE A 1 363 ? 5.095 -4.696 5.497 1.00 92.94 363 ILE A CA 1
ATOM 2923 C C . ILE A 1 363 ? 4.971 -3.446 6.379 1.00 92.94 363 ILE A C 1
ATOM 2925 O O . ILE A 1 363 ? 3.857 -3.046 6.714 1.00 92.94 363 ILE A O 1
ATOM 2929 N N . GLN A 1 364 ? 6.085 -2.800 6.733 1.00 91.62 364 GLN A N 1
ATOM 2930 C CA . GLN A 1 364 ? 6.068 -1.559 7.520 1.00 91.62 364 GLN A CA 1
ATOM 2931 C C . GLN A 1 364 ? 5.481 -0.368 6.749 1.00 91.62 364 GLN A C 1
ATOM 2933 O O . GLN A 1 364 ? 4.845 0.501 7.347 1.00 91.62 364 GLN A O 1
ATOM 2938 N N . ASP A 1 365 ? 5.677 -0.327 5.431 1.00 91.62 365 ASP A N 1
ATOM 2939 C CA . ASP A 1 365 ? 5.225 0.774 4.581 1.00 91.62 365 ASP A CA 1
ATOM 2940 C C . ASP A 1 365 ? 3.772 0.637 4.100 1.00 91.62 365 ASP A C 1
ATOM 2942 O O . ASP A 1 365 ? 3.136 1.656 3.820 1.00 91.62 365 ASP A O 1
ATOM 2946 N N . LEU A 1 366 ? 3.220 -0.582 4.051 1.00 92.31 366 LEU A N 1
ATOM 2947 C CA . LEU A 1 366 ? 1.853 -0.880 3.590 1.00 92.31 366 LEU A CA 1
ATOM 2948 C C . LEU A 1 366 ? 0.755 0.072 4.105 1.00 92.31 366 LEU A C 1
ATOM 2950 O O . LEU A 1 366 ? -0.048 0.534 3.282 1.00 92.31 366 LEU A O 1
ATOM 2954 N N . PRO A 1 367 ? 0.705 0.427 5.410 1.00 94.19 367 PRO A N 1
ATOM 2955 C CA . PRO A 1 367 ? -0.301 1.346 5.945 1.00 94.19 367 PRO A CA 1
ATOM 2956 C C . PRO A 1 367 ? -0.271 2.750 5.333 1.00 94.19 367 PRO A C 1
ATOM 2958 O O . PRO A 1 367 ? -1.246 3.483 5.488 1.00 94.19 367 PRO A O 1
ATOM 2961 N N . ARG A 1 368 ? 0.847 3.140 4.702 1.00 91.38 368 ARG A N 1
ATOM 2962 C CA . ARG A 1 368 ? 1.084 4.455 4.077 1.00 91.38 368 ARG A CA 1
ATOM 2963 C C . ARG A 1 368 ? 1.232 4.380 2.553 1.00 91.38 368 ARG A C 1
ATOM 2965 O O . ARG A 1 368 ? 1.517 5.386 1.906 1.00 91.38 368 ARG A O 1
ATOM 2972 N N . THR A 1 369 ? 1.062 3.190 1.977 1.00 90.50 369 THR A N 1
ATOM 2973 C CA . THR A 1 369 ? 1.113 2.953 0.532 1.00 90.50 369 THR A CA 1
ATOM 2974 C C . THR A 1 369 ? -0.151 2.234 0.071 1.00 90.50 369 THR A C 1
ATOM 2976 O O . THR A 1 369 ? -1.198 2.861 -0.091 1.00 90.50 369 THR A O 1
ATOM 2979 N N . GLN A 1 370 ? -0.104 0.918 -0.122 1.00 90.88 370 GLN A N 1
ATOM 2980 C CA . GLN A 1 370 ? -1.185 0.166 -0.753 1.00 90.88 370 GLN A CA 1
ATOM 2981 C C . GLN A 1 370 ? -2.472 0.193 0.070 1.00 90.88 370 GLN A C 1
ATOM 2983 O O . GLN A 1 370 ? -3.531 0.442 -0.502 1.00 90.88 370 GLN A O 1
ATOM 2988 N N . PHE A 1 371 ? -2.415 0.022 1.395 1.00 95.94 371 PHE A N 1
ATOM 2989 C CA . PHE A 1 371 ? -3.630 0.074 2.215 1.00 95.94 371 PHE A CA 1
ATOM 2990 C C . PHE A 1 371 ? -4.223 1.472 2.293 1.00 95.94 371 PHE A C 1
ATOM 2992 O O . PHE A 1 371 ? -5.443 1.607 2.253 1.00 95.94 371 PHE A O 1
ATOM 2999 N N . GLN A 1 372 ? -3.386 2.512 2.323 1.00 96.12 372 GLN A N 1
ATOM 3000 C CA . GLN A 1 372 ? -3.874 3.886 2.260 1.00 96.12 372 GLN A CA 1
ATOM 3001 C C . GLN A 1 372 ? -4.594 4.145 0.933 1.00 96.12 372 GLN A C 1
ATOM 3003 O O . GLN A 1 372 ? -5.709 4.656 0.945 1.00 96.12 372 GLN A O 1
ATOM 3008 N N . ARG A 1 373 ? -4.025 3.723 -0.203 1.00 95.50 373 ARG A N 1
ATOM 3009 C CA . ARG A 1 373 ? -4.695 3.810 -1.510 1.00 95.50 373 ARG A CA 1
ATOM 3010 C C . ARG A 1 373 ? -6.014 3.051 -1.533 1.00 95.50 373 ARG A C 1
ATOM 3012 O O . ARG A 1 373 ? -7.032 3.618 -1.920 1.00 95.50 373 ARG A O 1
ATOM 3019 N N . VAL A 1 374 ? -5.974 1.771 -1.165 1.00 96.31 374 VAL A N 1
ATOM 3020 C CA . VAL A 1 374 ? -7.133 0.875 -1.199 1.00 96.31 374 VAL A CA 1
ATOM 3021 C C . VAL A 1 374 ? -8.252 1.461 -0.359 1.00 96.31 374 VAL A C 1
ATOM 3023 O O . VAL A 1 374 ? -9.345 1.654 -0.878 1.00 96.31 374 VAL A O 1
ATOM 3026 N N . ASP A 1 375 ? -7.977 1.814 0.896 1.00 97.88 375 ASP A N 1
ATOM 3027 C CA . ASP A 1 375 ? -8.980 2.369 1.798 1.00 97.88 375 ASP A CA 1
ATOM 3028 C C . ASP A 1 375 ? -9.483 3.737 1.326 1.00 97.88 375 ASP A C 1
ATOM 3030 O O . ASP A 1 375 ? -10.685 3.903 1.160 1.00 97.88 375 ASP A O 1
ATOM 3034 N N . ARG A 1 376 ? -8.601 4.711 1.065 1.00 97.69 376 ARG A N 1
ATOM 3035 C CA . ARG A 1 376 ? -9.030 6.083 0.742 1.00 97.69 376 ARG A CA 1
ATOM 3036 C C . ARG A 1 376 ? -9.830 6.167 -0.541 1.00 97.69 376 ARG A C 1
ATOM 3038 O O . ARG A 1 376 ? -10.861 6.830 -0.578 1.00 97.69 376 ARG A O 1
ATOM 3045 N N . VAL A 1 377 ? -9.352 5.515 -1.595 1.00 97.69 377 VAL A N 1
ATOM 3046 C CA . VAL A 1 377 ? -9.991 5.621 -2.907 1.00 97.69 377 VAL A CA 1
ATOM 3047 C C . VAL A 1 377 ? -11.300 4.841 -2.929 1.00 97.69 377 VAL A C 1
ATOM 3049 O O . VAL A 1 377 ? -12.278 5.352 -3.462 1.00 97.69 377 VAL A O 1
ATOM 3052 N N . SER A 1 378 ? -11.363 3.653 -2.318 1.00 97.81 378 SER A N 1
ATOM 3053 C CA . SER A 1 378 ? -12.622 2.897 -2.255 1.00 97.81 378 SER A CA 1
ATOM 3054 C C . SER A 1 378 ? -13.657 3.568 -1.359 1.00 97.81 378 SER A C 1
ATOM 3056 O O . SER A 1 378 ? -14.813 3.715 -1.755 1.00 97.81 378 SER A O 1
ATOM 3058 N N . MET A 1 379 ? -13.241 4.073 -0.198 1.00 97.25 379 MET A N 1
ATOM 3059 C CA . MET A 1 379 ? -14.146 4.747 0.726 1.00 97.25 379 MET A CA 1
ATOM 3060 C C . MET A 1 379 ? -14.603 6.108 0.213 1.00 97.25 379 MET A C 1
ATOM 3062 O O . MET A 1 379 ? -15.679 6.535 0.604 1.00 97.25 379 MET A O 1
ATOM 3066 N N . ASN A 1 380 ? -13.880 6.759 -0.707 1.00 97.19 380 ASN A N 1
ATOM 3067 C CA . ASN A 1 380 ? -14.405 7.918 -1.442 1.00 97.19 380 ASN A CA 1
ATOM 3068 C C . ASN A 1 380 ? -15.706 7.594 -2.203 1.00 97.19 380 ASN A C 1
ATOM 3070 O O . ASN A 1 380 ? -16.512 8.480 -2.462 1.00 97.19 380 ASN A O 1
ATOM 3074 N N . PHE A 1 381 ? -15.911 6.322 -2.543 1.00 96.81 381 PHE A N 1
ATOM 3075 C CA . PHE A 1 381 ? -17.129 5.802 -3.159 1.00 96.81 381 PHE A CA 1
ATOM 3076 C C . PHE A 1 381 ? -17.954 4.948 -2.197 1.00 96.81 381 PHE A C 1
ATOM 3078 O O . PHE A 1 381 ? -18.779 4.152 -2.634 1.00 96.81 381 PHE A O 1
ATOM 3085 N N . THR A 1 382 ? -17.735 5.079 -0.887 1.00 96.06 382 THR A N 1
ATOM 3086 C CA . THR A 1 382 ? -18.497 4.331 0.120 1.00 96.06 382 THR A CA 1
ATOM 3087 C C . THR A 1 382 ? -18.420 2.805 -0.102 1.00 96.06 382 THR A C 1
ATOM 3089 O O . THR A 1 382 ? -19.381 2.074 0.140 1.00 96.06 382 THR A O 1
ATOM 3092 N N . LEU A 1 383 ? -17.270 2.309 -0.581 1.00 96.44 383 LEU A N 1
ATOM 3093 C CA . LEU A 1 383 ? -17.026 0.890 -0.843 1.00 96.44 383 LEU A CA 1
ATOM 3094 C C . LEU A 1 383 ? -16.112 0.268 0.206 1.00 96.44 383 LEU A C 1
ATOM 3096 O O . LEU A 1 383 ? -14.992 0.719 0.436 1.00 96.44 383 LEU A O 1
ATOM 3100 N N . GLU A 1 384 ? -16.553 -0.851 0.766 1.00 96.25 384 GLU A N 1
ATOM 3101 C CA . GLU A 1 384 ? -15.723 -1.712 1.590 1.00 96.25 384 GLU A CA 1
ATOM 3102 C C . GLU A 1 384 ? -14.886 -2.644 0.715 1.00 96.25 384 GLU A C 1
ATOM 3104 O O . GLU A 1 384 ? -15.375 -3.651 0.201 1.00 96.25 384 GLU A O 1
ATOM 3109 N N . VAL A 1 385 ? -13.598 -2.330 0.570 1.00 97.50 385 VAL A N 1
ATOM 3110 C CA . VAL A 1 385 ? -12.635 -3.250 -0.045 1.00 97.50 385 VAL A CA 1
ATOM 3111 C C . VAL A 1 385 ? -11.950 -4.097 1.028 1.00 97.50 385 VAL A C 1
ATOM 3113 O O . VAL A 1 385 ? -11.341 -3.571 1.963 1.00 97.50 385 VAL A O 1
ATOM 3116 N N . ARG A 1 386 ? -12.026 -5.418 0.856 1.00 97.94 386 ARG A N 1
ATOM 3117 C CA . ARG A 1 386 ? -11.434 -6.454 1.709 1.00 97.94 386 ARG A CA 1
ATOM 3118 C C . ARG A 1 386 ? -10.186 -7.040 1.036 1.00 97.94 386 ARG A C 1
ATOM 3120 O O . ARG A 1 386 ? -10.154 -7.215 -0.184 1.00 97.94 386 ARG A O 1
ATOM 3127 N N . VAL A 1 387 ? -9.174 -7.386 1.837 1.00 97.38 387 VAL A N 1
ATOM 3128 C CA . VAL A 1 387 ? -7.859 -7.890 1.384 1.00 97.38 387 VAL A CA 1
ATOM 3129 C C . VAL A 1 387 ? -7.597 -9.316 1.903 1.00 97.38 387 VAL A C 1
ATOM 3131 O O . VAL A 1 387 ? -6.905 -9.485 2.905 1.00 97.38 387 VAL A O 1
ATOM 3134 N N . PRO A 1 388 ? -8.132 -10.373 1.251 1.00 98.19 388 PRO A N 1
ATOM 3135 C CA . PRO A 1 388 ? -8.049 -11.755 1.740 1.00 98.19 388 PRO A CA 1
ATOM 3136 C C . PRO A 1 388 ? -6.656 -12.236 2.137 1.00 98.19 388 PRO A C 1
ATOM 3138 O O . PRO A 1 388 ? -6.499 -12.910 3.151 1.00 98.19 388 PRO A O 1
ATOM 3141 N N . PHE A 1 389 ? -5.631 -11.857 1.376 1.00 98.38 389 PHE A N 1
ATOM 3142 C CA . PHE A 1 389 ? -4.257 -12.276 1.648 1.00 98.38 389 PHE A CA 1
ATOM 3143 C C . PHE A 1 389 ? -3.694 -11.757 2.970 1.00 98.38 389 PHE A C 1
ATOM 3145 O O . PHE A 1 389 ? -2.777 -12.368 3.509 1.00 98.38 389 PHE A O 1
ATOM 3152 N N . PHE A 1 390 ? -4.265 -10.676 3.500 1.00 97.69 390 PHE A N 1
ATOM 3153 C CA . PHE A 1 390 ? -3.884 -10.097 4.780 1.00 97.69 390 PHE A CA 1
ATOM 3154 C C . PHE A 1 390 ? -4.700 -10.596 5.965 1.00 97.69 390 PHE A C 1
ATOM 3156 O O . PHE A 1 390 ? -4.591 -10.046 7.054 1.00 97.69 390 PHE A O 1
ATOM 3163 N N . ASP A 1 391 ? -5.475 -11.668 5.780 1.00 98.38 391 ASP A N 1
ATOM 3164 C CA . ASP A 1 391 ? -5.988 -12.448 6.903 1.00 98.38 391 ASP A CA 1
ATOM 3165 C C . ASP A 1 391 ? -4.875 -12.717 7.906 1.00 98.38 391 ASP A C 1
ATOM 3167 O O . ASP A 1 391 ? -3.829 -13.221 7.509 1.00 98.38 391 ASP A O 1
ATOM 3171 N N . THR A 1 392 ? -5.091 -12.388 9.179 1.00 97.25 392 THR A N 1
ATOM 3172 C CA . THR A 1 392 ? -4.030 -12.452 10.186 1.00 97.25 392 THR A CA 1
ATOM 3173 C C . THR A 1 392 ? -3.354 -13.823 10.215 1.00 97.25 392 THR A C 1
ATOM 3175 O O . THR A 1 392 ? -2.132 -13.893 10.226 1.00 97.25 392 THR A O 1
ATOM 3178 N N . LYS A 1 393 ? -4.107 -14.930 10.116 1.00 97.81 393 LYS A N 1
ATOM 3179 C CA . LYS A 1 393 ? -3.531 -16.286 10.142 1.00 97.81 393 LYS A CA 1
ATOM 3180 C C . LYS A 1 393 ? -2.737 -16.588 8.869 1.00 97.81 393 LYS A C 1
ATOM 3182 O O . LYS A 1 393 ? -1.671 -17.204 8.947 1.00 97.81 393 LYS A O 1
ATOM 3187 N N . LEU A 1 394 ? -3.241 -16.179 7.703 1.00 98.56 394 LEU A N 1
ATOM 3188 C CA . LEU A 1 394 ? -2.548 -16.363 6.423 1.00 98.56 394 LEU A CA 1
ATOM 3189 C C . LEU A 1 394 ? -1.286 -15.502 6.321 1.00 98.56 394 LEU A C 1
ATOM 3191 O O . LEU A 1 394 ? -0.235 -16.024 5.951 1.00 98.56 394 LEU A O 1
ATOM 3195 N N . ALA A 1 395 ? -1.383 -14.213 6.641 1.00 98.25 395 ALA A N 1
ATOM 3196 C CA . ALA A 1 395 ? -0.285 -13.257 6.583 1.00 98.25 395 ALA A CA 1
ATOM 3197 C C . ALA A 1 395 ? 0.831 -13.642 7.558 1.00 98.25 395 ALA A C 1
ATOM 3199 O O . ALA A 1 395 ? 1.986 -13.762 7.141 1.00 98.25 395 ALA A O 1
ATOM 3200 N N . ASP A 1 396 ? 0.480 -13.953 8.810 1.00 98.19 396 ASP A N 1
ATOM 3201 C CA . ASP A 1 396 ? 1.430 -14.427 9.816 1.00 98.19 396 ASP A CA 1
ATOM 3202 C C . ASP A 1 396 ? 2.169 -15.660 9.303 1.00 98.19 396 ASP A C 1
ATOM 3204 O O . ASP A 1 396 ? 3.401 -15.704 9.297 1.00 98.19 396 ASP A O 1
ATOM 3208 N N . TYR A 1 397 ? 1.429 -16.650 8.799 1.00 98.69 397 TYR A N 1
ATOM 3209 C CA . TYR A 1 397 ? 2.036 -17.858 8.264 1.00 98.69 397 TYR A CA 1
ATOM 3210 C C . TYR A 1 397 ? 2.941 -17.567 7.061 1.00 98.69 397 TYR A C 1
ATOM 3212 O O . TYR A 1 397 ? 4.070 -18.061 7.019 1.00 98.69 397 TYR A O 1
ATOM 3220 N N . ALA A 1 398 ? 2.503 -16.731 6.118 1.00 98.38 398 ALA A N 1
ATOM 3221 C CA . ALA A 1 398 ? 3.290 -16.350 4.949 1.00 98.38 398 ALA A CA 1
ATOM 3222 C C . ALA A 1 398 ? 4.621 -15.679 5.334 1.00 98.38 398 ALA A C 1
ATOM 3224 O O . ALA A 1 398 ? 5.650 -15.930 4.700 1.00 98.38 398 ALA A O 1
ATOM 3225 N N . LEU A 1 399 ? 4.645 -14.878 6.400 1.00 97.81 399 LEU A N 1
ATOM 3226 C CA . LEU A 1 399 ? 5.859 -14.233 6.916 1.00 97.81 399 LEU A CA 1
ATOM 3227 C C . LEU A 1 399 ? 6.825 -15.227 7.589 1.00 97.81 399 LEU A C 1
ATOM 3229 O O . LEU A 1 399 ? 8.044 -15.036 7.539 1.00 97.81 399 LEU A O 1
ATOM 3233 N N . THR A 1 400 ? 6.322 -16.356 8.102 1.00 98.12 400 THR A N 1
ATOM 3234 C CA . THR A 1 400 ? 7.177 -17.454 8.595 1.00 98.12 400 THR A CA 1
ATOM 3235 C C . THR A 1 400 ? 7.816 -18.300 7.488 1.00 98.12 400 THR A C 1
ATOM 3237 O O . THR A 1 400 ? 8.740 -19.064 7.768 1.00 98.12 400 THR A O 1
ATOM 3240 N N . ILE A 1 401 ? 7.364 -18.208 6.234 1.00 98.31 401 ILE A N 1
ATOM 3241 C CA . ILE A 1 401 ? 7.940 -19.004 5.142 1.00 98.31 401 ILE A CA 1
ATOM 3242 C C . ILE A 1 401 ? 9.354 -18.485 4.810 1.00 98.31 401 ILE A C 1
ATOM 3244 O O . ILE A 1 401 ? 9.504 -17.284 4.589 1.00 98.31 401 ILE A O 1
ATOM 3248 N N . PRO A 1 402 ? 10.381 -19.355 4.722 1.00 96.69 402 PRO A N 1
ATOM 3249 C CA . PRO A 1 402 ? 11.728 -18.955 4.308 1.00 96.69 402 PRO A CA 1
ATOM 3250 C C . PRO A 1 402 ? 11.785 -18.340 2.899 1.00 96.69 402 PRO A C 1
ATOM 3252 O O . PRO A 1 402 ? 11.187 -18.886 1.964 1.00 96.69 402 PRO A O 1
ATOM 3255 N N . ALA A 1 403 ? 12.570 -17.272 2.726 1.00 94.94 403 ALA A N 1
ATOM 3256 C CA . ALA A 1 403 ? 12.778 -16.566 1.457 1.00 94.94 403 ALA A CA 1
ATOM 3257 C C . ALA A 1 403 ? 13.073 -17.467 0.243 1.00 94.94 403 ALA A C 1
ATOM 3259 O O . ALA A 1 403 ? 12.433 -17.279 -0.796 1.00 94.94 403 ALA A O 1
ATOM 3260 N N . LYS A 1 404 ? 13.902 -18.515 0.378 1.00 93.62 404 LYS A N 1
ATOM 3261 C CA . LYS A 1 404 ? 14.167 -19.503 -0.693 1.00 93.62 404 LYS A CA 1
ATOM 3262 C C . LYS A 1 404 ? 12.935 -20.188 -1.301 1.00 93.62 404 LYS A C 1
ATOM 3264 O O . LYS A 1 404 ? 13.016 -20.781 -2.377 1.00 93.62 404 LYS A O 1
ATOM 3269 N N . TYR A 1 405 ? 11.799 -20.183 -0.600 1.00 96.62 405 TYR A N 1
ATOM 3270 C CA . TYR A 1 405 ? 10.525 -20.691 -1.116 1.00 96.62 405 TYR A CA 1
ATOM 3271 C C . TYR A 1 405 ? 9.648 -19.584 -1.716 1.00 96.62 405 TYR A C 1
ATOM 3273 O O . TYR A 1 405 ? 8.742 -19.876 -2.494 1.00 96.62 405 TYR A O 1
ATOM 3281 N N . LYS A 1 406 ? 9.908 -18.313 -1.406 1.00 96.38 406 LYS A N 1
ATOM 3282 C CA . LYS A 1 406 ? 9.210 -17.160 -1.994 1.00 96.38 406 LYS A CA 1
ATOM 3283 C C . LYS A 1 406 ? 9.809 -16.780 -3.349 1.00 96.38 406 LYS A C 1
ATOM 3285 O O . LYS A 1 406 ? 9.061 -16.570 -4.304 1.00 96.38 406 LYS A O 1
ATOM 3290 N N . VAL A 1 407 ? 11.139 -16.785 -3.456 1.00 94.56 407 VAL A N 1
ATOM 3291 C CA . VAL A 1 407 ? 11.877 -16.560 -4.707 1.00 94.56 407 VAL A CA 1
ATOM 3292 C C . VAL A 1 407 ? 12.722 -17.788 -5.017 1.00 94.56 407 VAL A C 1
ATOM 3294 O O . VAL A 1 407 ? 13.560 -18.182 -4.213 1.00 94.56 407 VAL A O 1
ATOM 3297 N N . LYS A 1 408 ? 12.522 -18.399 -6.189 1.00 91.50 408 LYS A N 1
ATOM 3298 C CA . LYS A 1 408 ? 13.240 -19.621 -6.579 1.00 91.50 408 LYS A CA 1
ATOM 3299 C C . LYS A 1 408 ? 13.870 -19.508 -7.959 1.00 91.50 408 LYS A C 1
ATOM 3301 O O . LYS A 1 408 ? 13.215 -19.081 -8.904 1.00 91.50 408 LYS A O 1
ATOM 3306 N N . SER A 1 409 ? 15.112 -19.964 -8.098 1.00 87.44 409 SER A N 1
ATOM 3307 C CA . SER A 1 409 ? 15.763 -20.122 -9.402 1.00 87.44 409 SER A CA 1
ATOM 3308 C C . SER A 1 409 ? 15.255 -21.380 -10.115 1.00 87.44 409 SER A C 1
ATOM 3310 O O . SER A 1 409 ? 15.417 -22.493 -9.616 1.00 87.44 409 SER A O 1
ATOM 3312 N N . VAL A 1 410 ? 14.649 -21.205 -11.288 1.00 81.94 410 VAL A N 1
ATOM 3313 C CA . VAL A 1 410 ? 14.176 -22.271 -12.184 1.00 81.94 410 VAL A CA 1
ATOM 3314 C C . VAL A 1 410 ? 14.789 -22.022 -13.560 1.00 81.94 410 VAL A C 1
ATOM 3316 O O . VAL A 1 410 ? 14.586 -20.956 -14.137 1.00 81.94 410 VAL A O 1
ATOM 3319 N N . ASN A 1 411 ? 15.575 -22.973 -14.076 1.00 81.75 411 ASN A N 1
ATOM 3320 C CA . ASN A 1 411 ? 16.271 -22.862 -15.369 1.00 81.75 411 ASN A CA 1
ATOM 3321 C C . ASN A 1 411 ? 17.074 -21.551 -15.522 1.00 81.75 411 ASN A C 1
ATOM 3323 O O . ASN A 1 411 ? 16.990 -20.868 -16.540 1.00 81.75 411 ASN A O 1
ATOM 3327 N N . GLY A 1 412 ? 17.796 -21.155 -14.468 1.00 78.00 412 GLY A N 1
ATOM 3328 C CA . GLY A 1 412 ? 18.595 -19.923 -14.447 1.00 78.00 412 GLY A CA 1
ATOM 3329 C C . GLY A 1 412 ? 17.797 -18.620 -14.296 1.00 78.00 412 GLY A C 1
ATOM 3330 O O . GLY A 1 412 ? 18.399 -17.551 -14.274 1.00 78.00 412 GLY A O 1
ATOM 3331 N N . LYS A 1 413 ? 16.464 -18.673 -14.156 1.00 80.94 413 LYS A N 1
ATOM 3332 C CA . LYS A 1 413 ? 15.602 -17.496 -13.952 1.00 80.94 413 LYS A CA 1
ATOM 3333 C C . LYS A 1 413 ? 14.980 -17.496 -12.558 1.00 80.94 413 LYS A C 1
ATOM 3335 O O . LYS A 1 413 ? 14.447 -18.509 -12.113 1.00 80.94 413 LYS A O 1
ATOM 3340 N N . LYS A 1 414 ? 14.995 -16.346 -11.878 1.00 84.06 414 LYS A N 1
ATOM 3341 C CA . LYS A 1 414 ? 14.325 -16.170 -10.580 1.00 84.06 414 LYS A CA 1
ATOM 3342 C C . LYS A 1 414 ? 12.816 -15.981 -10.759 1.00 84.06 414 LYS A C 1
ATOM 3344 O O . LYS A 1 414 ? 12.356 -15.019 -11.377 1.00 84.06 414 LYS A O 1
ATOM 3349 N N . VAL A 1 415 ? 12.050 -16.904 -10.189 1.00 89.88 415 VAL A N 1
ATOM 3350 C CA . VAL A 1 415 ? 10.586 -16.910 -10.149 1.00 89.88 415 VAL A CA 1
ATOM 3351 C C . VAL A 1 415 ? 10.126 -16.383 -8.794 1.00 89.88 415 VAL A C 1
ATOM 3353 O O . VAL A 1 415 ? 10.472 -16.944 -7.757 1.00 89.88 415 VAL A O 1
ATOM 3356 N N . THR A 1 416 ? 9.343 -15.307 -8.815 1.00 93.25 416 THR A N 1
ATOM 3357 C CA . THR A 1 416 ? 8.728 -14.679 -7.637 1.00 93.25 416 THR A CA 1
ATOM 3358 C C . THR A 1 416 ? 7.416 -15.361 -7.259 1.00 93.25 416 THR A C 1
ATOM 3360 O O . THR A 1 416 ? 6.801 -16.021 -8.108 1.00 93.25 416 THR A O 1
ATOM 3363 N N . LYS A 1 417 ? 6.952 -15.191 -6.011 1.00 95.62 417 LYS A N 1
ATOM 3364 C CA . LYS A 1 417 ? 5.736 -15.849 -5.492 1.00 95.62 417 LYS A CA 1
ATOM 3365 C C . LYS A 1 417 ? 5.771 -17.372 -5.638 1.00 95.62 417 LYS A C 1
ATOM 3367 O O . LYS A 1 417 ? 4.728 -17.995 -5.806 1.00 95.62 417 LYS A O 1
ATOM 3372 N N . TRP A 1 418 ? 6.950 -17.995 -5.618 1.00 96.25 418 TRP A N 1
ATOM 3373 C CA . TRP A 1 418 ? 7.098 -19.380 -6.069 1.00 96.25 418 TRP A CA 1
ATOM 3374 C C . TRP A 1 418 ? 6.224 -20.359 -5.274 1.00 96.25 418 TRP A C 1
ATOM 3376 O O . TRP A 1 418 ? 5.432 -21.087 -5.866 1.00 96.25 418 TRP A O 1
ATOM 3386 N N . ILE A 1 419 ? 6.288 -20.335 -3.941 1.00 97.69 419 ILE A N 1
ATOM 3387 C CA . ILE A 1 419 ? 5.462 -21.221 -3.107 1.00 97.69 419 ILE A CA 1
ATOM 3388 C C . ILE A 1 419 ? 3.960 -20.945 -3.246 1.00 97.69 419 ILE A C 1
ATOM 3390 O O . ILE A 1 419 ? 3.165 -21.878 -3.189 1.00 97.69 419 ILE A O 1
ATOM 3394 N N . LEU A 1 420 ? 3.566 -19.689 -3.482 1.00 97.88 420 LEU A N 1
ATOM 3395 C CA . LEU A 1 420 ? 2.172 -19.327 -3.736 1.00 97.88 420 LEU A CA 1
ATOM 3396 C C . LEU A 1 420 ? 1.703 -19.881 -5.090 1.00 97.88 420 LEU A C 1
ATOM 3398 O O . LEU A 1 420 ? 0.614 -20.439 -5.177 1.00 97.88 420 LEU A O 1
ATOM 3402 N N . ARG A 1 421 ? 2.544 -19.807 -6.131 1.00 96.81 421 ARG A N 1
ATOM 3403 C CA . ARG A 1 421 ? 2.278 -20.429 -7.439 1.00 96.81 421 ARG A CA 1
ATOM 3404 C C . ARG A 1 421 ? 2.120 -21.938 -7.301 1.00 96.81 421 ARG A C 1
ATOM 3406 O O . ARG A 1 421 ? 1.138 -22.484 -7.784 1.00 96.81 421 ARG A O 1
ATOM 3413 N N . GLU A 1 422 ? 3.002 -22.605 -6.557 1.00 97.12 422 GLU A N 1
ATOM 3414 C CA . GLU A 1 422 ? 2.858 -24.037 -6.254 1.00 97.12 422 GLU A CA 1
ATOM 3415 C C . GLU A 1 422 ? 1.559 -24.340 -5.489 1.00 97.12 422 GLU A C 1
ATOM 3417 O O . GLU A 1 422 ? 0.889 -25.342 -5.751 1.00 97.12 422 GLU A O 1
ATOM 3422 N N . ALA A 1 423 ? 1.160 -23.457 -4.572 1.00 97.38 423 ALA A N 1
ATOM 3423 C CA . ALA A 1 423 ? -0.096 -23.574 -3.846 1.00 97.38 423 ALA A CA 1
ATOM 3424 C C . ALA A 1 423 ? -1.335 -23.327 -4.722 1.00 97.38 423 ALA A C 1
ATOM 3426 O O . ALA A 1 423 ? -2.421 -23.756 -4.354 1.00 97.38 423 ALA A O 1
ATOM 3427 N N . LEU A 1 424 ? -1.210 -22.722 -5.899 1.00 96.25 424 LEU A N 1
ATOM 3428 C CA . LEU A 1 424 ? -2.356 -22.398 -6.756 1.00 96.25 424 LEU A CA 1
ATOM 3429 C C . LEU A 1 424 ? -2.344 -23.114 -8.112 1.00 96.25 424 LEU A C 1
ATOM 3431 O O . LEU A 1 424 ? -3.353 -23.077 -8.809 1.00 96.25 424 LEU A O 1
ATOM 3435 N N . LYS A 1 425 ? -1.257 -23.809 -8.466 1.00 94.06 425 LYS A N 1
ATOM 3436 C CA . LYS A 1 425 ? -1.072 -24.464 -9.772 1.00 94.06 425 LYS A CA 1
ATOM 3437 C C . LYS A 1 425 ? -2.183 -25.454 -10.150 1.00 94.06 425 LYS A C 1
ATOM 3439 O O . LYS A 1 425 ? -2.534 -25.547 -11.312 1.00 94.06 425 LYS A O 1
ATOM 3444 N N . ASP A 1 426 ? -2.753 -26.159 -9.168 1.00 91.69 426 ASP A N 1
ATOM 3445 C CA . ASP A 1 426 ? -3.813 -27.157 -9.396 1.00 91.69 426 ASP A CA 1
ATOM 3446 C C . ASP A 1 426 ? -5.220 -26.524 -9.355 1.00 91.69 426 ASP A C 1
ATOM 3448 O O . ASP A 1 426 ? -6.227 -27.220 -9.444 1.00 91.69 426 ASP A O 1
ATOM 3452 N N . ARG A 1 427 ? -5.306 -25.206 -9.128 1.00 92.44 427 ARG A N 1
ATOM 3453 C CA . ARG A 1 427 ? -6.560 -24.450 -8.962 1.00 92.44 427 ARG A CA 1
ATOM 3454 C C . ARG A 1 427 ? -6.770 -23.398 -10.044 1.00 92.44 427 ARG A C 1
ATOM 3456 O O . ARG A 1 427 ? -7.870 -22.872 -10.154 1.00 92.44 427 ARG A O 1
ATOM 3463 N N . LEU A 1 428 ? -5.719 -23.058 -10.783 1.00 96.44 428 LEU A N 1
ATOM 3464 C CA . LEU A 1 428 ? -5.709 -22.016 -11.799 1.00 96.44 428 LEU A CA 1
ATOM 3465 C C . LEU A 1 428 ? -5.047 -22.554 -13.067 1.00 96.44 428 LEU A C 1
ATOM 3467 O O . LEU A 1 428 ? -4.114 -23.350 -12.969 1.00 96.44 428 LEU A O 1
ATOM 3471 N N . PRO A 1 429 ? -5.467 -22.099 -14.254 1.00 96.31 429 PRO A N 1
ATOM 3472 C CA . PRO A 1 429 ? -4.861 -22.536 -15.499 1.00 96.31 429 PRO A CA 1
ATOM 3473 C C . PRO A 1 429 ? -3.429 -22.005 -15.649 1.00 96.31 429 PRO A C 1
ATOM 3475 O O . PRO A 1 429 ? -3.048 -20.978 -15.075 1.00 96.31 429 PRO A O 1
ATOM 3478 N N . GLU A 1 430 ? -2.636 -22.693 -16.473 1.00 94.69 430 GLU A N 1
ATOM 3479 C CA . GLU A 1 430 ? -1.206 -22.414 -16.650 1.00 94.69 430 GLU A CA 1
ATOM 3480 C C . GLU A 1 430 ? -0.906 -20.972 -17.056 1.00 94.69 430 GLU A C 1
ATOM 3482 O O . GLU A 1 430 ? -0.005 -20.337 -16.501 1.00 94.69 430 GLU A O 1
ATOM 3487 N N . TYR A 1 431 ? -1.718 -20.410 -17.949 1.00 94.25 431 TYR A N 1
ATOM 3488 C CA . TYR A 1 431 ? -1.548 -19.038 -18.423 1.00 94.25 431 TYR A CA 1
ATOM 3489 C C . TYR A 1 431 ? -1.767 -17.976 -17.329 1.00 94.25 431 TYR A C 1
ATOM 3491 O O . TYR A 1 431 ? -1.318 -16.844 -17.500 1.00 94.25 431 TYR A O 1
ATOM 3499 N N . VAL A 1 432 ? -2.409 -18.322 -16.204 1.00 94.56 432 VAL A N 1
ATOM 3500 C CA . VAL A 1 432 ? -2.564 -17.444 -15.031 1.00 94.56 432 VAL A CA 1
ATOM 3501 C C . VAL A 1 432 ? -1.425 -17.666 -14.044 1.00 94.56 432 VAL A C 1
ATOM 3503 O O . VAL A 1 432 ? -0.743 -16.710 -13.662 1.00 94.56 432 VAL A O 1
ATOM 3506 N N . TYR A 1 433 ? -1.178 -18.910 -13.617 1.00 91.12 433 TYR A N 1
ATOM 3507 C CA . TYR A 1 433 ? -0.207 -19.144 -12.543 1.00 91.12 433 TYR A CA 1
ATOM 3508 C C . TYR A 1 433 ? 1.252 -18.997 -12.994 1.00 91.12 433 TYR A C 1
ATOM 3510 O O . TYR A 1 433 ? 2.104 -18.792 -12.131 1.00 91.12 433 TYR A O 1
ATOM 3518 N N . ASN A 1 434 ? 1.568 -19.049 -14.295 1.00 88.56 434 ASN A N 1
ATOM 3519 C CA . ASN A 1 434 ? 2.903 -18.731 -14.832 1.00 88.56 434 ASN A CA 1
ATOM 3520 C C . ASN A 1 434 ? 3.054 -17.260 -15.256 1.00 88.56 434 ASN A C 1
ATOM 3522 O O . ASN A 1 434 ? 4.155 -16.823 -15.598 1.00 88.56 434 ASN A O 1
ATOM 3526 N N . ARG A 1 435 ? 1.979 -16.463 -15.192 1.00 87.81 435 ARG A N 1
ATOM 3527 C CA . ARG A 1 435 ? 1.995 -15.058 -15.612 1.00 87.81 435 ARG A CA 1
ATOM 3528 C C . ARG A 1 435 ? 2.937 -14.220 -14.728 1.00 87.81 435 ARG A C 1
ATOM 3530 O O . ARG A 1 435 ? 2.841 -14.284 -13.491 1.00 87.81 435 ARG A O 1
ATOM 3537 N N . PRO A 1 436 ? 3.849 -13.422 -15.314 1.00 84.62 436 PRO A N 1
ATOM 3538 C CA . PRO A 1 436 ? 4.624 -12.430 -14.572 1.00 84.62 436 PRO A CA 1
ATOM 3539 C C . PRO A 1 436 ? 3.727 -11.364 -13.923 1.00 84.62 436 PRO A C 1
ATOM 3541 O O . PRO A 1 436 ? 2.609 -11.124 -14.372 1.00 84.62 436 PRO A O 1
ATOM 3544 N N . LYS A 1 437 ? 4.225 -10.702 -12.870 1.00 84.06 437 LYS A N 1
ATOM 3545 C CA . LYS A 1 437 ? 3.558 -9.526 -12.296 1.00 84.06 437 LYS A CA 1
ATOM 3546 C C . LYS A 1 437 ? 3.513 -8.410 -13.342 1.00 84.06 437 LYS A C 1
ATOM 3548 O O . LYS A 1 437 ? 4.547 -8.081 -13.919 1.00 84.06 437 LYS A O 1
ATOM 3553 N N . VAL A 1 438 ? 2.332 -7.830 -13.517 1.00 81.56 438 VAL A N 1
ATOM 3554 C CA . VAL A 1 438 ? 2.095 -6.609 -14.291 1.00 81.56 438 VAL A CA 1
ATOM 3555 C C . VAL A 1 438 ? 1.536 -5.558 -13.335 1.00 81.56 438 VAL A C 1
ATOM 3557 O O . VAL A 1 438 ? 0.768 -5.877 -12.422 1.00 81.56 438 VAL A O 1
ATOM 3560 N N . VAL A 1 439 ? 1.987 -4.317 -13.485 1.00 78.81 439 VAL A N 1
ATOM 3561 C CA . VAL A 1 439 ? 1.514 -3.182 -12.688 1.00 78.81 439 VAL A CA 1
ATOM 3562 C C . VAL A 1 439 ? 0.118 -2.772 -13.174 1.00 78.81 439 VAL A C 1
ATOM 3564 O O . VAL A 1 439 ? -0.116 -2.769 -14.373 1.00 78.81 439 VAL A O 1
ATOM 3567 N N . LEU A 1 440 ? -0.804 -2.395 -12.277 1.00 81.25 440 LEU A N 1
ATOM 3568 C CA . LEU A 1 440 ? -2.226 -2.156 -12.605 1.00 81.25 440 LEU A CA 1
ATOM 3569 C C . LEU A 1 440 ? -2.443 -1.213 -13.807 1.00 81.25 440 LEU A C 1
ATOM 3571 O O . LEU A 1 440 ? -3.240 -1.498 -14.692 1.00 81.25 440 LEU A O 1
ATOM 3575 N N . SER A 1 441 ? -1.716 -0.099 -13.861 1.00 76.75 441 SER A N 1
ATOM 3576 C CA . SER A 1 441 ? -1.780 0.866 -14.973 1.00 76.75 441 SER A CA 1
ATOM 3577 C C . SER A 1 441 ? -1.255 0.297 -16.298 1.00 76.75 441 SER A C 1
ATOM 3579 O O . SER A 1 441 ? -1.869 0.492 -17.343 1.00 76.75 441 SER A O 1
ATOM 3581 N N . GLU A 1 442 ? -0.156 -0.451 -16.276 1.00 78.38 442 GLU A N 1
ATOM 3582 C CA . GLU A 1 442 ? 0.368 -1.118 -17.476 1.00 78.38 442 GLU A CA 1
ATOM 3583 C C . GLU A 1 442 ? -0.584 -2.224 -17.947 1.00 78.38 442 GLU A C 1
ATOM 3585 O O . GLU A 1 442 ? -0.878 -2.342 -19.136 1.00 78.38 442 GLU A O 1
ATOM 3590 N N . GLY A 1 443 ? -1.131 -2.982 -16.996 1.00 80.38 443 GLY A N 1
ATOM 3591 C CA . GLY A 1 443 ? -2.118 -4.029 -17.225 1.00 80.38 443 GLY A CA 1
ATOM 3592 C C . GLY A 1 443 ? -3.409 -3.510 -17.853 1.00 80.38 443 GLY A C 1
ATOM 3593 O O . GLY A 1 443 ? -3.978 -4.190 -18.705 1.00 80.38 443 GLY A O 1
ATOM 3594 N N . ALA A 1 444 ? -3.804 -2.276 -17.520 1.00 81.94 444 ALA A N 1
ATOM 3595 C CA . ALA A 1 444 ? -4.936 -1.565 -18.115 1.00 81.94 444 ALA A CA 1
ATOM 3596 C C . ALA A 1 444 ? -4.650 -0.966 -19.514 1.00 81.94 444 ALA A C 1
ATOM 3598 O O . ALA A 1 444 ? -5.572 -0.481 -20.174 1.00 81.94 444 ALA A O 1
ATOM 3599 N N . GLY A 1 445 ? -3.404 -1.019 -20.007 1.00 77.50 445 GLY A N 1
ATOM 3600 C CA . GLY A 1 445 ? -3.039 -0.586 -21.364 1.00 77.50 445 GLY A CA 1
ATOM 3601 C C . GLY A 1 445 ? -2.481 0.840 -21.469 1.00 77.50 445 GLY A C 1
ATOM 3602 O O . GLY A 1 445 ? -2.569 1.462 -22.539 1.00 77.50 445 GLY A O 1
ATOM 3603 N N . TYR A 1 446 ? -1.915 1.375 -20.382 1.00 73.44 446 TYR A N 1
ATOM 3604 C CA . TYR A 1 446 ? -1.157 2.632 -20.396 1.00 73.44 446 TYR A CA 1
ATOM 3605 C C . TYR A 1 446 ? 0.343 2.382 -20.562 1.00 73.44 446 TYR A C 1
ATOM 3607 O O . TYR A 1 446 ? 0.888 1.413 -20.034 1.00 73.44 446 TYR A O 1
ATOM 3615 N N . LYS A 1 447 ? 1.028 3.271 -21.296 1.00 60.78 447 LYS A N 1
ATOM 3616 C CA . LYS A 1 447 ? 2.491 3.217 -21.434 1.00 60.78 447 LYS A CA 1
ATOM 3617 C C . LYS A 1 447 ? 3.149 3.596 -20.102 1.00 60.78 447 LYS A C 1
ATOM 3619 O O . LYS A 1 447 ? 2.669 4.496 -19.419 1.00 60.78 447 LYS A O 1
ATOM 3624 N N . GLY A 1 448 ? 4.220 2.872 -19.762 1.00 53.19 448 GLY A N 1
ATOM 3625 C CA . GLY A 1 448 ? 4.837 2.781 -18.435 1.00 53.19 448 GLY A CA 1
ATOM 3626 C C . GLY A 1 448 ? 4.902 4.083 -17.633 1.00 53.19 448 GLY A C 1
ATOM 3627 O O . GLY A 1 448 ? 5.252 5.149 -18.142 1.00 53.19 448 GLY A O 1
ATOM 3628 N N . ASN A 1 449 ? 4.583 3.963 -16.343 1.00 50.94 449 ASN A N 1
ATOM 3629 C CA . ASN A 1 449 ? 4.574 5.037 -15.353 1.00 50.94 449 ASN A CA 1
ATOM 3630 C C . ASN A 1 449 ? 5.988 5.484 -15.011 1.00 50.94 449 ASN A C 1
ATOM 3632 O O . ASN A 1 449 ? 6.531 5.191 -13.943 1.00 50.94 449 ASN A O 1
ATOM 3636 N N . GLN A 1 450 ? 6.582 6.217 -15.939 1.00 47.88 450 GLN A N 1
ATOM 3637 C CA . GLN A 1 450 ? 7.966 6.570 -15.822 1.00 47.88 450 GLN A CA 1
ATOM 3638 C C . GLN A 1 450 ? 8.189 7.766 -14.847 1.00 47.88 450 GLN A C 1
ATOM 3640 O O . GLN A 1 450 ? 7.505 8.782 -14.931 1.00 47.88 450 GLN A O 1
ATOM 3645 N N . SER A 1 451 ? 9.088 7.648 -13.851 1.00 41.56 451 SER A N 1
ATOM 3646 C CA . SER A 1 451 ? 9.576 8.736 -12.977 1.00 41.56 451 SER A CA 1
ATOM 3647 C C . SER A 1 451 ? 10.267 9.882 -13.734 1.00 41.56 451 SER A C 1
ATOM 3649 O O . SER A 1 451 ? 10.314 10.991 -13.209 1.00 41.56 451 SER A O 1
ATOM 3651 N N . ILE A 1 452 ? 10.761 9.637 -14.955 1.00 39.06 452 ILE A N 1
ATOM 3652 C CA . ILE A 1 452 ? 11.289 10.634 -15.902 1.00 39.06 452 ILE A CA 1
ATOM 3653 C C . ILE A 1 452 ? 10.862 10.205 -17.313 1.00 39.06 452 ILE A C 1
ATOM 3655 O O . ILE A 1 452 ? 11.077 9.059 -17.667 1.00 39.06 452 ILE A O 1
ATOM 3659 N N . GLY A 1 453 ? 10.262 11.081 -18.123 1.00 38.66 453 GLY A N 1
ATOM 3660 C CA . GLY A 1 453 ? 9.869 10.742 -19.508 1.00 38.66 453 GLY A CA 1
ATOM 3661 C C . GLY A 1 453 ? 8.602 9.882 -19.646 1.00 38.66 453 GLY A C 1
ATOM 3662 O O . GLY A 1 453 ? 8.321 9.345 -20.715 1.00 38.66 453 GLY A O 1
ATOM 3663 N N . GLY A 1 454 ? 7.831 9.740 -18.562 1.00 55.16 454 GLY A N 1
ATOM 3664 C CA . GLY A 1 454 ? 6.490 9.159 -18.590 1.00 55.16 454 GLY A CA 1
ATOM 3665 C C . GLY A 1 454 ? 5.421 10.212 -18.834 1.00 55.16 454 GLY A C 1
ATOM 3666 O O . GLY A 1 454 ? 5.598 11.369 -18.458 1.00 55.16 454 GLY A O 1
ATOM 3667 N N . LEU A 1 455 ? 4.274 9.790 -19.368 1.00 61.16 455 LEU A N 1
ATOM 3668 C CA . LEU A 1 455 ? 3.100 10.637 -19.607 1.00 61.16 455 LEU A CA 1
ATOM 3669 C C . LEU A 1 455 ? 2.795 11.596 -18.440 1.00 61.16 455 LEU A C 1
ATOM 3671 O O . LEU A 1 455 ? 2.640 12.802 -18.635 1.00 61.16 455 LEU A O 1
ATOM 3675 N N . PHE A 1 456 ? 2.730 11.051 -17.219 1.00 65.44 456 PHE A N 1
ATOM 3676 C CA . PHE A 1 456 ? 2.478 11.826 -16.006 1.00 65.44 456 PHE A CA 1
ATOM 3677 C C . PHE A 1 456 ? 3.595 12.840 -15.752 1.00 65.44 456 PHE A C 1
ATOM 3679 O O . PHE A 1 456 ? 3.319 14.026 -15.591 1.00 65.44 456 PHE A O 1
ATOM 3686 N N . TYR A 1 457 ? 4.857 12.410 -15.789 1.00 63.91 457 TYR A N 1
ATOM 3687 C CA . TYR A 1 457 ? 5.996 13.292 -15.555 1.00 63.91 457 TYR A CA 1
ATOM 3688 C C . TYR A 1 457 ? 6.067 14.435 -16.578 1.00 63.91 457 TYR A C 1
ATOM 3690 O O . TYR A 1 457 ? 6.212 15.596 -16.198 1.00 63.91 457 TYR A O 1
ATOM 3698 N N . ASP A 1 458 ? 5.925 14.145 -17.871 1.00 66.69 458 ASP A N 1
ATOM 3699 C CA . ASP A 1 458 ? 6.111 15.135 -18.936 1.00 66.69 458 ASP A CA 1
ATOM 3700 C C . ASP A 1 458 ? 5.040 16.222 -18.960 1.00 66.69 458 ASP A C 1
ATOM 3702 O O . ASP A 1 458 ? 5.313 17.368 -19.342 1.00 66.69 458 ASP A O 1
ATOM 3706 N N . ILE A 1 459 ? 3.830 15.891 -18.515 1.00 72.25 459 ILE A N 1
ATOM 3707 C CA . ILE A 1 459 ? 2.743 16.859 -18.407 1.00 72.25 459 ILE A CA 1
ATOM 3708 C C . ILE A 1 459 ? 2.820 17.601 -17.068 1.00 72.25 459 ILE A C 1
ATOM 3710 O O . ILE A 1 459 ? 2.686 18.827 -17.037 1.00 72.25 459 ILE A O 1
ATOM 3714 N N . LEU A 1 460 ? 3.102 16.903 -15.966 1.00 77.06 460 LEU A N 1
ATOM 3715 C CA . LEU A 1 460 ? 3.107 17.498 -14.626 1.00 77.06 460 LEU A CA 1
ATOM 3716 C C . LEU A 1 460 ? 4.343 18.340 -14.344 1.00 77.06 460 LEU A C 1
ATOM 3718 O O . LEU A 1 460 ? 4.232 19.355 -13.660 1.00 77.06 460 LEU A O 1
ATOM 3722 N N . ARG A 1 461 ? 5.500 18.025 -14.938 1.00 76.38 461 ARG A N 1
ATOM 3723 C CA . ARG A 1 461 ? 6.698 18.871 -14.814 1.00 76.38 461 ARG A CA 1
ATOM 3724 C C . ARG A 1 461 ? 6.485 20.284 -15.356 1.00 76.38 461 ARG A C 1
ATOM 3726 O O . ARG A 1 461 ? 7.225 21.186 -14.990 1.00 76.38 461 ARG A O 1
ATOM 3733 N N . LYS A 1 462 ? 5.494 20.486 -16.234 1.00 83.44 462 LYS A N 1
ATOM 3734 C CA . LYS A 1 462 ? 5.116 21.807 -16.763 1.00 83.44 462 LYS A CA 1
ATOM 3735 C C . LYS A 1 462 ? 4.238 22.600 -15.788 1.00 83.44 462 LYS A C 1
ATOM 3737 O O . LYS A 1 462 ? 4.049 23.793 -15.990 1.00 83.44 462 LYS A O 1
ATOM 3742 N N . LYS A 1 463 ? 3.694 21.961 -14.743 1.00 87.50 463 LYS A N 1
ATOM 3743 C CA . LYS A 1 463 ? 2.866 22.598 -13.702 1.00 87.50 463 LYS A CA 1
ATOM 3744 C C . LYS A 1 463 ? 3.690 23.261 -12.590 1.00 87.50 463 LYS A C 1
ATOM 3746 O O . LYS A 1 463 ? 3.100 23.939 -11.755 1.00 87.50 463 LYS A O 1
ATOM 3751 N N . VAL A 1 464 ? 5.013 23.064 -12.580 1.00 88.56 464 VAL A N 1
ATOM 3752 C CA . VAL A 1 464 ? 5.958 23.639 -11.608 1.00 88.56 464 VAL A CA 1
ATOM 3753 C C . VAL A 1 464 ? 7.164 24.206 -12.361 1.00 88.56 464 VAL A C 1
ATOM 3755 O O . VAL A 1 464 ? 7.806 23.503 -13.145 1.00 88.56 464 VAL A O 1
ATOM 3758 N N . SER A 1 465 ? 7.478 25.485 -12.148 1.00 91.44 465 SER A N 1
ATOM 3759 C CA . SER A 1 465 ? 8.663 26.116 -12.761 1.00 91.44 465 SER A CA 1
ATOM 3760 C C . SER A 1 465 ? 9.969 25.642 -12.101 1.00 91.44 465 SER A C 1
ATOM 3762 O O . SER A 1 465 ? 9.941 25.159 -10.974 1.00 91.44 465 SER A O 1
ATOM 3764 N N . ASP A 1 466 ? 11.127 25.779 -12.765 1.00 85.38 466 ASP A N 1
ATOM 3765 C CA . ASP A 1 466 ? 12.430 25.449 -12.143 1.00 85.38 466 ASP A CA 1
ATOM 3766 C C . ASP A 1 466 ? 12.675 26.254 -10.863 1.00 85.38 466 ASP A C 1
ATOM 3768 O O . ASP A 1 466 ? 13.035 25.684 -9.839 1.00 85.38 466 ASP A O 1
ATOM 3772 N N . LYS A 1 467 ? 12.367 27.556 -10.897 1.00 90.81 467 LYS A N 1
ATOM 3773 C CA . LYS A 1 467 ? 12.476 28.445 -9.735 1.00 90.81 467 LYS A CA 1
ATOM 3774 C C . LYS A 1 467 ? 11.577 28.000 -8.580 1.00 90.81 467 LYS A C 1
ATOM 3776 O O . LYS A 1 467 ? 12.007 27.989 -7.434 1.00 90.81 467 LYS A O 1
ATOM 3781 N N . GLU A 1 468 ? 10.330 27.634 -8.872 1.00 92.31 468 GLU A N 1
ATOM 3782 C CA . GLU A 1 468 ? 9.397 27.139 -7.852 1.00 92.31 468 GLU A CA 1
ATOM 3783 C C . GLU A 1 468 ? 9.859 25.798 -7.270 1.00 92.31 468 GLU A C 1
ATOM 3785 O O . GLU A 1 468 ? 9.771 25.592 -6.062 1.00 92.31 468 GLU A O 1
ATOM 3790 N N . PHE A 1 469 ? 10.385 24.898 -8.105 1.00 88.81 469 PHE A N 1
ATOM 3791 C CA . PHE A 1 469 ? 10.934 23.624 -7.650 1.00 88.81 469 PHE A CA 1
ATOM 3792 C C . PHE A 1 469 ? 12.141 23.816 -6.727 1.00 88.81 469 PHE A C 1
ATOM 3794 O O . PHE A 1 469 ? 12.192 23.195 -5.667 1.00 88.81 469 PHE A O 1
ATOM 3801 N N . GLU A 1 470 ? 13.076 24.691 -7.097 1.00 89.06 470 GLU A N 1
ATOM 3802 C CA . GLU A 1 470 ? 14.240 25.031 -6.277 1.00 89.06 470 GLU A CA 1
ATOM 3803 C C . GLU A 1 470 ? 13.809 25.620 -4.927 1.00 89.06 470 GLU A C 1
ATOM 3805 O O . GLU A 1 470 ? 14.234 25.139 -3.879 1.00 89.06 470 GLU A O 1
ATOM 3810 N N . GLN A 1 471 ? 12.879 26.582 -4.938 1.00 93.00 471 GLN A N 1
ATOM 3811 C CA . GLN A 1 471 ? 12.337 27.189 -3.719 1.00 93.00 471 GLN A CA 1
ATOM 3812 C C . GLN A 1 471 ? 11.675 26.160 -2.795 1.00 93.00 471 GLN A C 1
ATOM 3814 O O . GLN A 1 471 ? 12.000 26.111 -1.611 1.00 93.00 471 GLN A O 1
ATOM 3819 N N . LEU A 1 472 ? 10.786 25.311 -3.326 1.00 91.19 472 LEU A N 1
ATOM 3820 C CA . LEU A 1 472 ? 10.123 24.267 -2.539 1.00 91.19 472 LEU A CA 1
ATOM 3821 C C . LEU A 1 472 ? 11.118 23.239 -1.992 1.00 91.19 472 LEU A C 1
ATOM 3823 O O . LEU A 1 472 ? 10.966 22.796 -0.858 1.00 91.19 472 LEU A O 1
ATOM 3827 N N . SER A 1 473 ? 12.128 22.864 -2.779 1.00 88.62 473 SER A N 1
ATOM 3828 C CA . SER A 1 473 ? 13.138 21.879 -2.369 1.00 88.62 473 SER A CA 1
ATOM 3829 C C . SER A 1 473 ? 14.036 22.401 -1.249 1.00 88.62 473 SER A C 1
ATOM 3831 O O . SER A 1 473 ? 14.484 21.615 -0.420 1.00 88.62 473 SER A O 1
ATOM 3833 N N . VAL A 1 474 ? 14.271 23.716 -1.198 1.00 90.31 474 VAL A N 1
ATOM 3834 C CA . VAL A 1 474 ? 15.000 24.368 -0.101 1.00 90.31 474 VAL A CA 1
ATOM 3835 C C . VAL A 1 474 ? 14.103 24.553 1.127 1.00 90.31 474 VAL A C 1
ATOM 3837 O O . VAL A 1 474 ? 14.509 24.189 2.227 1.00 90.31 474 VAL A O 1
ATOM 3840 N N . GLU A 1 475 ? 12.882 25.079 0.960 1.00 95.19 475 GLU A N 1
ATOM 3841 C CA . GLU A 1 475 ? 11.939 25.326 2.071 1.00 95.19 475 GLU A CA 1
ATOM 3842 C C . GLU A 1 475 ? 11.522 24.021 2.778 1.00 95.19 475 GLU A C 1
ATOM 3844 O O . GLU A 1 475 ? 11.314 24.014 3.989 1.00 95.19 475 GLU A O 1
ATOM 3849 N N . PHE A 1 476 ? 11.429 22.914 2.033 1.00 93.00 476 PHE A N 1
ATOM 3850 C CA . PHE A 1 476 ? 10.970 21.604 2.509 1.00 93.00 476 PHE A CA 1
ATOM 3851 C C . PHE A 1 476 ? 12.004 20.502 2.267 1.00 93.00 476 PHE A C 1
ATOM 3853 O O . PHE A 1 476 ? 11.667 19.405 1.811 1.00 93.00 476 PHE A O 1
ATOM 3860 N N . ALA A 1 477 ? 13.273 20.783 2.570 1.00 87.06 477 ALA A N 1
ATOM 3861 C CA . ALA A 1 477 ? 14.368 19.830 2.386 1.00 87.06 477 ALA A CA 1
ATOM 3862 C C . ALA A 1 477 ? 14.122 18.484 3.103 1.00 87.06 477 ALA A C 1
ATOM 3864 O O . ALA A 1 477 ? 14.463 17.426 2.572 1.00 87.06 477 ALA A O 1
ATOM 3865 N N . ASP A 1 478 ? 13.455 18.504 4.263 1.00 87.69 478 ASP A N 1
ATOM 3866 C CA . ASP A 1 478 ? 13.079 17.320 5.048 1.00 87.69 478 ASP A CA 1
ATOM 3867 C C . ASP A 1 478 ? 12.033 16.421 4.363 1.00 87.69 478 ASP A C 1
ATOM 3869 O O . ASP A 1 478 ? 11.919 15.250 4.714 1.00 87.69 478 ASP A O 1
ATOM 3873 N N . TRP A 1 479 ? 11.303 16.924 3.361 1.00 88.50 479 TRP A N 1
ATOM 3874 C CA . TRP A 1 479 ? 10.277 16.173 2.619 1.00 88.50 479 TRP A CA 1
ATOM 3875 C C . TRP A 1 479 ? 10.810 15.465 1.364 1.00 88.50 479 TRP A C 1
ATOM 3877 O O . TRP A 1 479 ? 10.063 14.730 0.709 1.00 88.50 479 TRP A O 1
ATOM 3887 N N . ASN A 1 480 ? 12.095 15.661 1.038 1.00 83.50 480 ASN A N 1
ATOM 3888 C CA . ASN A 1 480 ? 12.821 14.983 -0.040 1.00 83.50 480 ASN A CA 1
ATOM 3889 C C . ASN A 1 480 ? 12.111 15.048 -1.413 1.00 83.50 480 ASN A C 1
ATOM 3891 O O . ASN A 1 480 ? 11.733 14.032 -2.016 1.00 83.50 480 ASN A O 1
ATOM 3895 N N . LEU A 1 481 ? 11.912 16.269 -1.919 1.00 86.19 481 LEU A N 1
ATOM 3896 C CA . LEU A 1 481 ? 11.259 16.530 -3.205 1.00 86.19 481 LEU A CA 1
ATOM 3897 C C . LEU A 1 481 ? 12.191 16.194 -4.382 1.00 86.19 481 LEU A C 1
ATOM 3899 O O . LEU A 1 481 ? 12.902 17.036 -4.911 1.00 86.19 481 LEU A O 1
ATOM 3903 N N . THR A 1 482 ? 12.179 14.933 -4.813 1.00 81.38 482 THR A N 1
ATOM 3904 C CA . THR A 1 482 ? 13.149 14.423 -5.809 1.00 81.38 482 THR A CA 1
ATOM 3905 C C . THR A 1 482 ? 13.007 14.979 -7.234 1.00 81.38 482 THR A C 1
ATOM 3907 O O . THR A 1 482 ? 13.949 14.884 -8.017 1.00 81.38 482 THR A O 1
ATOM 3910 N N . ASN A 1 483 ? 11.839 15.506 -7.617 1.00 83.44 483 ASN A N 1
ATOM 3911 C CA . ASN A 1 483 ? 11.593 16.053 -8.955 1.00 83.44 483 ASN A CA 1
ATOM 3912 C C . ASN A 1 483 ? 10.333 16.946 -8.989 1.00 83.44 483 ASN A C 1
ATOM 3914 O O . ASN A 1 483 ? 9.576 17.023 -8.019 1.00 83.44 483 ASN A O 1
ATOM 3918 N N . LYS A 1 484 ? 10.077 17.591 -10.137 1.00 85.62 484 LYS A N 1
ATOM 3919 C CA . LYS A 1 484 ? 8.947 18.519 -10.336 1.00 85.62 484 LYS A CA 1
ATOM 3920 C C . LYS A 1 484 ? 7.558 17.892 -10.202 1.00 85.62 484 LYS A C 1
ATOM 3922 O O . LYS A 1 484 ? 6.631 18.584 -9.794 1.00 85.62 484 LYS A O 1
ATOM 3927 N N . GLU A 1 485 ? 7.391 16.614 -10.535 1.00 86.31 485 GLU A N 1
ATOM 3928 C CA . GLU A 1 485 ? 6.114 15.923 -10.325 1.00 86.31 485 GLU A CA 1
ATOM 3929 C C . GLU A 1 485 ? 5.837 15.754 -8.828 1.00 86.31 485 GLU A C 1
ATOM 3931 O O . GLU A 1 485 ? 4.760 16.118 -8.357 1.00 86.31 485 GLU A O 1
ATOM 3936 N N . VAL A 1 486 ? 6.834 15.288 -8.068 1.00 88.50 486 VAL A N 1
ATOM 3937 C CA . VAL A 1 486 ? 6.745 15.186 -6.603 1.00 88.50 486 VAL A CA 1
ATOM 3938 C C . VAL A 1 486 ? 6.455 16.556 -5.993 1.00 88.50 486 VAL A C 1
ATOM 3940 O O . VAL A 1 486 ? 5.579 16.672 -5.141 1.00 88.50 486 VAL A O 1
ATOM 3943 N N . ALA A 1 487 ? 7.124 17.611 -6.463 1.00 91.31 487 ALA A N 1
ATOM 3944 C CA . ALA A 1 487 ? 6.877 18.971 -5.991 1.00 91.31 487 ALA A CA 1
ATOM 3945 C C . ALA A 1 487 ? 5.460 19.474 -6.311 1.00 91.31 487 ALA A C 1
ATOM 3947 O O . ALA A 1 487 ? 4.856 20.161 -5.489 1.00 91.31 487 ALA A O 1
ATOM 3948 N N . TYR A 1 488 ? 4.890 19.103 -7.462 1.00 93.62 488 TYR A N 1
ATOM 3949 C CA . TYR A 1 488 ? 3.504 19.432 -7.795 1.00 93.62 488 TYR A CA 1
ATOM 3950 C C . TYR A 1 488 ? 2.512 18.759 -6.838 1.00 93.62 488 TYR A C 1
ATOM 3952 O O . TYR A 1 488 ? 1.628 19.425 -6.291 1.00 93.62 488 TYR A O 1
ATOM 3960 N N . TYR A 1 489 ? 2.677 17.457 -6.590 1.00 94.06 489 TYR A N 1
ATOM 3961 C CA . TYR A 1 489 ? 1.849 16.740 -5.620 1.00 94.06 489 TYR A CA 1
ATOM 3962 C C . TYR A 1 489 ? 2.021 17.305 -4.212 1.00 94.06 489 TYR A C 1
ATOM 3964 O O . TYR A 1 489 ? 1.036 17.519 -3.511 1.00 94.06 489 TYR A O 1
ATOM 3972 N N . PHE A 1 490 ? 3.254 17.626 -3.821 1.00 95.62 490 PHE A N 1
ATOM 3973 C CA . PHE A 1 490 ? 3.549 18.222 -2.526 1.00 95.62 490 PHE A CA 1
ATOM 3974 C C . PHE A 1 490 ? 2.917 19.611 -2.365 1.00 95.62 490 PHE A C 1
ATOM 3976 O O . PHE A 1 490 ? 2.368 19.923 -1.312 1.00 95.62 490 PHE A O 1
ATOM 3983 N N . LYS A 1 491 ? 2.896 20.436 -3.417 1.00 95.75 491 LYS A N 1
ATOM 3984 C CA . LYS A 1 491 ? 2.190 21.727 -3.414 1.00 95.75 491 LYS A CA 1
ATOM 3985 C C . LYS A 1 491 ? 0.697 21.557 -3.124 1.00 95.75 491 LYS A C 1
ATOM 3987 O O . LYS A 1 491 ? 0.133 22.312 -2.332 1.00 95.75 491 LYS A O 1
ATOM 3992 N N . LEU A 1 492 ? 0.057 20.561 -3.738 1.00 96.31 492 LEU A N 1
ATOM 3993 C CA . LEU A 1 492 ? -1.340 20.212 -3.464 1.00 96.31 492 LEU A CA 1
ATOM 3994 C C . LEU A 1 492 ? -1.510 19.678 -2.033 1.00 96.31 492 LEU A C 1
ATOM 3996 O O . LEU A 1 492 ? -2.400 20.114 -1.310 1.00 96.31 492 LEU A O 1
ATOM 4000 N N . PHE A 1 493 ? -0.610 18.809 -1.586 1.00 96.81 493 PHE A N 1
ATOM 4001 C CA . PHE A 1 493 ? -0.586 18.261 -0.231 1.00 96.81 493 PHE A CA 1
ATOM 4002 C C . PHE A 1 493 ? -0.469 19.363 0.845 1.00 96.81 493 PHE A C 1
ATOM 4004 O O . PHE A 1 493 ? -1.236 19.377 1.810 1.00 96.81 493 PHE A O 1
ATOM 4011 N N . LYS A 1 494 ? 0.413 20.353 0.632 1.00 96.38 494 LYS A N 1
ATOM 4012 C CA . LYS A 1 494 ? 0.546 21.572 1.452 1.00 96.38 494 LYS A CA 1
ATOM 4013 C C . LYS A 1 494 ? -0.728 22.416 1.408 1.00 96.38 494 LYS A C 1
ATOM 4015 O O . LYS A 1 494 ? -1.183 22.868 2.456 1.00 96.38 494 LYS A O 1
ATOM 4020 N N . LYS A 1 495 ? -1.344 22.592 0.230 1.00 96.06 495 LYS A N 1
ATOM 4021 C CA . LYS A 1 495 ? -2.617 23.324 0.071 1.00 96.06 495 LYS A CA 1
ATOM 4022 C C . LYS A 1 495 ? -3.740 22.732 0.932 1.00 96.06 495 LYS A C 1
ATOM 4024 O O . LYS A 1 495 ? -4.537 23.491 1.473 1.00 96.06 495 LYS A O 1
ATOM 4029 N N . TYR A 1 496 ? -3.794 21.409 1.087 1.00 95.50 496 TYR A N 1
ATOM 4030 C CA . TYR A 1 496 ? -4.778 20.724 1.938 1.00 95.50 496 TYR A CA 1
ATOM 4031 C C . TYR A 1 496 ? -4.363 20.618 3.419 1.00 95.50 496 TYR A C 1
ATOM 4033 O O . TYR A 1 496 ? -5.016 19.928 4.203 1.00 95.50 496 TYR A O 1
ATOM 4041 N N . LEU A 1 497 ? -3.293 21.317 3.821 1.00 95.75 497 LEU A N 1
ATOM 4042 C CA . LEU A 1 497 ? -2.745 21.337 5.183 1.00 95.75 497 LEU A CA 1
ATOM 4043 C C . LEU A 1 497 ? -2.272 19.964 5.689 1.00 95.75 497 LEU A C 1
ATOM 4045 O O . LEU A 1 497 ? -2.084 19.773 6.891 1.00 95.75 497 LEU A O 1
ATOM 4049 N N . TYR A 1 498 ? -2.031 19.003 4.793 1.00 96.88 498 TYR A N 1
ATOM 4050 C CA . TYR A 1 498 ? -1.580 17.662 5.177 1.00 96.88 498 TYR A CA 1
ATOM 4051 C C . TYR A 1 498 ? -0.123 17.632 5.652 1.00 96.88 498 TYR A C 1
ATOM 4053 O O . TYR A 1 498 ? 0.308 16.638 6.225 1.00 96.88 498 TYR A O 1
ATOM 4061 N N . THR A 1 499 ? 0.625 18.733 5.522 1.00 96.19 499 THR A N 1
ATOM 4062 C CA . THR A 1 499 ? 1.970 18.889 6.106 1.00 96.19 499 THR A CA 1
ATOM 4063 C C . THR A 1 499 ? 1.987 18.815 7.635 1.00 96.19 499 THR A C 1
ATOM 4065 O O . THR A 1 499 ? 3.044 18.570 8.215 1.00 96.19 499 THR A O 1
ATOM 4068 N N . LYS A 1 500 ? 0.825 18.951 8.291 1.00 96.00 500 LYS A N 1
ATOM 4069 C CA . LYS A 1 500 ? 0.647 18.642 9.720 1.00 96.00 500 LYS A CA 1
ATOM 4070 C C . LYS A 1 500 ? 0.891 17.161 10.038 1.00 96.00 500 LYS A C 1
ATOM 4072 O O . LYS A 1 500 ? 1.269 16.835 11.152 1.00 96.00 500 LYS A O 1
ATOM 4077 N N . ALA A 1 501 ? 0.724 16.259 9.069 1.00 96.44 501 ALA A N 1
ATOM 4078 C CA . ALA A 1 501 ? 1.082 14.848 9.189 1.00 96.44 501 ALA A CA 1
ATOM 4079 C C . ALA A 1 501 ? 2.576 14.644 8.883 1.00 96.44 501 ALA A C 1
ATOM 4081 O O . ALA A 1 501 ? 2.949 14.132 7.824 1.00 96.44 501 ALA A O 1
ATOM 4082 N N . ARG A 1 502 ? 3.446 15.069 9.809 1.00 94.25 502 ARG A N 1
ATOM 4083 C CA . ARG A 1 502 ? 4.909 15.097 9.613 1.00 94.25 502 ARG A CA 1
ATOM 4084 C C . ARG A 1 502 ? 5.532 13.731 9.344 1.00 94.25 502 ARG A C 1
ATOM 4086 O O . ARG A 1 502 ? 6.537 13.661 8.654 1.00 94.25 502 ARG A O 1
ATOM 4093 N N . PHE A 1 503 ? 4.913 12.639 9.790 1.00 92.38 503 PHE A N 1
ATOM 4094 C CA . PHE A 1 503 ? 5.372 11.276 9.488 1.00 92.38 503 PHE A CA 1
ATOM 4095 C C . PHE A 1 503 ? 5.389 10.943 7.981 1.00 92.38 503 PHE A C 1
ATOM 4097 O O . PHE A 1 503 ? 5.987 9.941 7.588 1.00 92.38 503 PHE A O 1
ATOM 4104 N N . ASN A 1 504 ? 4.740 11.749 7.133 1.00 91.19 504 ASN A N 1
ATOM 4105 C CA . ASN A 1 504 ? 4.805 11.601 5.681 1.00 91.19 504 ASN A CA 1
ATOM 4106 C C . ASN A 1 504 ? 6.096 12.156 5.063 1.00 91.19 504 ASN A C 1
ATOM 4108 O O . ASN A 1 504 ? 6.359 11.824 3.915 1.00 91.19 504 ASN A O 1
ATOM 4112 N N . SER A 1 505 ? 6.911 12.935 5.788 1.00 88.12 505 SER A N 1
ATOM 4113 C CA . SER A 1 505 ? 8.220 13.383 5.279 1.00 88.12 505 SER A CA 1
ATOM 4114 C C . SER A 1 505 ? 9.199 12.216 5.090 1.00 88.12 505 SER A C 1
ATOM 4116 O O . SER A 1 505 ? 10.060 12.242 4.211 1.00 88.12 505 SER A O 1
ATOM 4118 N N . ILE A 1 506 ? 9.022 11.141 5.867 1.00 86.25 506 ILE A N 1
ATOM 4119 C CA . ILE A 1 506 ? 9.749 9.882 5.705 1.00 86.25 506 ILE A CA 1
ATOM 4120 C C . ILE A 1 506 ? 9.104 9.090 4.566 1.00 86.25 506 ILE A C 1
ATOM 4122 O O . ILE A 1 506 ? 8.085 8.416 4.753 1.00 86.25 506 ILE A O 1
ATOM 4126 N N . ARG A 1 507 ? 9.715 9.153 3.383 1.00 79.06 507 ARG A N 1
ATOM 4127 C CA . ARG A 1 507 ? 9.187 8.501 2.181 1.00 79.06 507 ARG A CA 1
ATOM 4128 C C . ARG A 1 507 ? 9.196 6.968 2.300 1.00 79.06 507 ARG A C 1
ATOM 4130 O O . ARG A 1 507 ? 10.213 6.406 2.709 1.00 79.06 507 ARG A O 1
ATOM 4137 N N . PRO A 1 508 ? 8.103 6.278 1.923 1.00 72.75 508 PRO A N 1
ATOM 4138 C CA . PRO A 1 508 ? 8.082 4.824 1.826 1.00 72.75 508 PRO A CA 1
ATOM 4139 C C . PRO A 1 508 ? 9.117 4.305 0.826 1.00 72.75 508 PRO A C 1
ATOM 4141 O O . PRO A 1 508 ? 9.216 4.785 -0.305 1.00 72.75 508 PRO A O 1
ATOM 4144 N N . THR A 1 509 ? 9.845 3.272 1.225 1.00 60.56 509 THR A N 1
ATOM 4145 C CA . THR A 1 509 ? 10.812 2.567 0.372 1.00 60.56 509 THR A CA 1
ATOM 4146 C C . THR A 1 509 ? 10.136 1.706 -0.686 1.00 60.56 509 THR A C 1
ATOM 4148 O O . THR A 1 509 ? 10.634 1.597 -1.800 1.00 60.56 509 THR A O 1
ATOM 4151 N N . SER A 1 510 ? 8.938 1.197 -0.386 1.00 51.97 510 SER A N 1
ATOM 4152 C CA . SER A 1 510 ? 8.095 0.421 -1.309 1.00 51.97 510 SER A CA 1
ATOM 4153 C C . SER A 1 510 ? 7.622 1.188 -2.555 1.00 51.97 510 SER A C 1
ATOM 4155 O O . SER A 1 510 ? 7.113 0.583 -3.496 1.00 51.97 510 SER A O 1
ATOM 4157 N N . ASN A 1 511 ? 7.813 2.513 -2.582 1.00 46.12 511 ASN A N 1
ATOM 4158 C CA . ASN A 1 511 ? 7.466 3.395 -3.694 1.00 46.12 511 ASN A CA 1
ATOM 4159 C C . ASN A 1 511 ? 8.671 3.818 -4.546 1.00 46.12 511 ASN A C 1
ATOM 4161 O O . ASN A 1 511 ? 8.500 4.657 -5.434 1.00 46.12 511 ASN A O 1
ATOM 4165 N N . SER A 1 512 ? 9.864 3.243 -4.370 1.00 41.62 512 SER A N 1
ATOM 4166 C CA . SER A 1 512 ? 10.868 3.273 -5.436 1.00 41.62 512 SER A CA 1
ATOM 4167 C C . SER A 1 512 ? 10.448 2.278 -6.519 1.00 41.62 512 SER A C 1
ATOM 4169 O O . SER A 1 512 ? 11.055 1.231 -6.693 1.00 41.62 512 SER A O 1
ATOM 4171 N N . VAL A 1 513 ? 9.376 2.594 -7.262 1.00 38.31 513 VAL A N 1
ATOM 4172 C CA . VAL A 1 513 ? 9.107 1.910 -8.532 1.00 38.31 513 VAL A CA 1
ATOM 4173 C C . VAL A 1 513 ? 10.325 2.163 -9.397 1.00 38.31 513 VAL A C 1
ATOM 4175 O O . VAL A 1 513 ? 10.518 3.221 -9.998 1.00 38.31 513 VAL A O 1
ATOM 4178 N N . SER A 1 514 ? 11.173 1.154 -9.387 1.00 38.81 514 SER A N 1
ATOM 4179 C CA . SER A 1 514 ? 12.418 1.057 -10.101 1.00 38.81 514 SER A CA 1
ATOM 4180 C C . SER A 1 514 ? 12.160 0.804 -11.585 1.00 38.81 514 SER A C 1
ATOM 4182 O O . SER A 1 514 ? 13.072 0.443 -12.297 1.00 38.81 514 SER A O 1
ATOM 4184 N N . SER A 1 515 ? 10.962 1.054 -12.130 1.00 39.59 515 SER A N 1
ATOM 4185 C CA . SER A 1 515 ? 10.679 0.749 -13.538 1.00 39.59 515 SER A CA 1
ATOM 4186 C C . SER A 1 515 ? 11.280 1.731 -14.559 1.00 39.59 515 SER A C 1
ATOM 4188 O O . SER A 1 515 ? 11.148 1.480 -15.752 1.00 39.59 515 SER A O 1
ATOM 4190 N N . LEU A 1 516 ? 12.018 2.781 -14.147 1.00 36.09 516 LEU A N 1
ATOM 4191 C CA . LEU A 1 516 ? 13.026 3.397 -15.045 1.00 36.09 516 LEU A CA 1
ATOM 4192 C C . LEU A 1 516 ? 14.449 3.253 -14.633 1.00 36.09 516 LEU A C 1
ATOM 4194 O O . LEU A 1 516 ? 15.283 3.213 -15.531 1.00 36.09 516 LEU A O 1
ATOM 4198 N N . ASN A 1 517 ? 14.749 3.251 -13.338 1.00 45.84 517 ASN A N 1
ATOM 4199 C CA . ASN A 1 517 ? 16.117 2.956 -12.970 1.00 45.84 517 ASN A CA 1
ATOM 4200 C C . ASN A 1 517 ? 16.469 1.572 -13.518 1.00 45.84 517 ASN A C 1
ATOM 4202 O O . ASN A 1 517 ? 17.539 1.425 -14.064 1.00 45.84 517 ASN A O 1
ATOM 4206 N N . ASP A 1 518 ? 15.526 0.636 -13.612 1.00 45.69 518 ASP A N 1
ATOM 4207 C CA . ASP A 1 518 ? 15.763 -0.684 -14.179 1.00 45.69 518 ASP A CA 1
ATOM 4208 C C . ASP A 1 518 ? 15.931 -0.703 -15.696 1.00 45.69 518 ASP A C 1
ATOM 4210 O O . ASP A 1 518 ? 16.805 -1.415 -16.163 1.00 45.69 518 ASP A O 1
ATOM 4214 N N . GLU A 1 519 ? 15.151 0.042 -16.489 1.00 49.41 519 GLU A N 1
ATOM 4215 C CA . GLU A 1 519 ? 15.352 0.054 -17.949 1.00 49.41 519 GLU A CA 1
ATOM 4216 C C . GLU A 1 519 ? 16.567 0.902 -18.330 1.00 49.41 519 GLU A C 1
ATOM 4218 O O . GLU A 1 519 ? 17.329 0.524 -19.218 1.00 49.41 519 GLU A O 1
ATOM 4223 N N . LEU A 1 520 ? 16.779 2.027 -17.644 1.00 56.66 520 LEU A N 1
ATOM 4224 C CA . LEU A 1 520 ? 17.936 2.883 -17.853 1.00 56.66 520 LEU A CA 1
ATOM 4225 C C . LEU A 1 520 ? 19.213 2.204 -17.363 1.00 56.66 520 LEU A C 1
ATOM 4227 O O . LEU A 1 520 ? 20.140 2.088 -18.150 1.00 56.66 520 LEU A O 1
ATOM 4231 N N . GLU A 1 521 ? 19.277 1.729 -16.118 1.00 60.62 521 GLU A N 1
ATOM 4232 C CA . GLU A 1 521 ? 20.439 0.997 -15.593 1.00 60.62 521 GLU A CA 1
ATOM 4233 C C . GLU A 1 521 ? 20.640 -0.297 -16.374 1.00 60.62 521 GLU A C 1
ATOM 4235 O O . GLU A 1 521 ? 21.768 -0.581 -16.749 1.00 60.62 521 GLU A O 1
ATOM 4240 N N . SER A 1 522 ? 19.585 -1.039 -16.740 1.00 63.84 522 SER A N 1
ATOM 4241 C CA . SER A 1 522 ? 19.753 -2.224 -17.594 1.00 63.84 522 SER A CA 1
ATOM 4242 C C . SER A 1 522 ? 20.283 -1.862 -18.977 1.00 63.84 522 SER A C 1
ATOM 4244 O O . SER A 1 522 ? 21.177 -2.550 -19.456 1.00 63.84 522 SER A O 1
ATOM 4246 N N . LYS A 1 523 ? 19.793 -0.803 -19.633 1.00 73.56 523 LYS A N 1
ATOM 4247 C CA . LYS A 1 523 ? 20.329 -0.370 -20.935 1.00 73.56 523 LYS A CA 1
ATOM 4248 C C . LYS A 1 523 ? 21.748 0.172 -20.813 1.00 73.56 523 LYS A C 1
ATOM 4250 O O . LYS A 1 523 ? 22.561 -0.111 -21.688 1.00 73.56 523 LYS A O 1
ATOM 4255 N N . VAL A 1 524 ? 22.052 0.920 -19.752 1.00 83.75 524 VAL A N 1
ATOM 4256 C CA . VAL A 1 524 ? 23.400 1.418 -19.453 1.00 83.75 524 VAL A CA 1
ATOM 4257 C C . VAL A 1 524 ? 24.341 0.243 -19.226 1.00 83.75 524 VAL A C 1
ATOM 4259 O O . VAL A 1 524 ? 25.405 0.232 -19.835 1.00 83.75 524 VAL A O 1
ATOM 4262 N N . GLU A 1 525 ? 23.957 -0.768 -18.447 1.00 80.69 525 GLU A N 1
ATOM 4263 C CA . GLU A 1 525 ? 24.780 -1.962 -18.222 1.00 80.69 525 GLU A CA 1
ATOM 4264 C C . GLU A 1 525 ? 24.928 -2.798 -19.493 1.00 80.69 525 GLU A C 1
ATOM 4266 O O . GLU A 1 525 ? 26.048 -3.124 -19.861 1.00 80.69 525 GLU A O 1
ATOM 4271 N N . ILE A 1 526 ? 23.856 -3.049 -20.254 1.00 80.75 526 ILE A N 1
ATOM 4272 C CA . ILE A 1 526 ? 23.936 -3.793 -21.526 1.00 80.75 526 ILE A CA 1
ATOM 4273 C C . ILE A 1 526 ? 24.859 -3.077 -22.526 1.00 80.75 526 ILE A C 1
ATOM 4275 O O . ILE A 1 526 ? 25.655 -3.723 -23.208 1.00 80.75 526 ILE A O 1
ATOM 4279 N N . LEU A 1 527 ? 24.769 -1.747 -22.635 1.00 89.62 527 LEU A N 1
ATOM 4280 C CA . LEU A 1 527 ? 25.651 -0.963 -23.505 1.00 89.62 527 LEU A CA 1
ATOM 4281 C C . LEU A 1 527 ? 27.088 -0.934 -22.981 1.00 89.62 527 LEU A C 1
ATOM 4283 O O . LEU A 1 527 ? 28.020 -1.057 -23.774 1.00 89.62 527 LEU A O 1
ATOM 4287 N N . THR A 1 528 ? 27.275 -0.808 -21.667 1.00 90.50 528 THR A N 1
ATOM 4288 C CA . THR A 1 528 ? 28.596 -0.843 -21.025 1.00 90.50 528 THR A CA 1
ATOM 4289 C C . THR A 1 528 ? 29.264 -2.196 -21.258 1.00 90.50 528 THR A C 1
ATOM 4291 O O . THR A 1 528 ? 30.403 -2.249 -21.721 1.00 90.50 528 THR A O 1
ATOM 4294 N N . ASP A 1 529 ? 28.537 -3.292 -21.059 1.00 85.06 529 ASP A N 1
ATOM 4295 C CA . ASP A 1 529 ? 28.995 -4.651 -21.324 1.00 85.06 529 ASP A CA 1
ATOM 4296 C C . ASP A 1 529 ? 29.304 -4.871 -22.802 1.00 85.06 529 ASP A C 1
ATOM 4298 O O . ASP A 1 529 ? 30.313 -5.496 -23.127 1.00 85.06 529 ASP A O 1
ATOM 4302 N N . ALA A 1 530 ? 28.478 -4.351 -23.713 1.00 87.12 530 ALA A N 1
ATOM 4303 C CA . ALA A 1 530 ? 28.731 -4.445 -25.147 1.00 87.12 530 ALA A CA 1
ATOM 4304 C C . ALA A 1 530 ? 30.011 -3.698 -25.560 1.00 87.12 530 ALA A C 1
ATOM 4306 O O . ALA A 1 530 ? 30.743 -4.176 -26.428 1.00 87.12 530 ALA A O 1
ATOM 4307 N N . ILE A 1 531 ? 30.307 -2.558 -24.924 1.00 90.31 531 ILE A N 1
ATOM 4308 C CA . ILE A 1 531 ? 31.549 -1.802 -25.131 1.00 90.31 531 ILE A CA 1
ATOM 4309 C C . ILE A 1 531 ? 32.747 -2.581 -24.574 1.00 90.31 531 ILE A C 1
ATOM 4311 O O . ILE A 1 531 ? 33.718 -2.805 -25.296 1.00 90.31 531 ILE A O 1
ATOM 4315 N N . ILE A 1 532 ? 32.681 -3.028 -23.317 1.00 87.25 532 ILE A N 1
ATOM 4316 C CA . ILE A 1 532 ? 33.808 -3.670 -22.618 1.00 87.25 532 ILE A CA 1
ATOM 4317 C C . ILE A 1 532 ? 34.112 -5.056 -23.191 1.00 87.25 532 ILE A C 1
ATOM 4319 O O . ILE A 1 532 ? 35.272 -5.455 -23.288 1.00 87.25 532 ILE A O 1
ATOM 4323 N N . ASN A 1 533 ? 33.088 -5.814 -23.584 1.00 83.50 533 ASN A N 1
ATOM 4324 C CA . ASN A 1 533 ? 33.256 -7.147 -24.166 1.00 83.50 533 ASN A CA 1
ATOM 4325 C C . ASN A 1 533 ? 33.523 -7.127 -25.669 1.00 83.50 533 ASN A C 1
ATOM 4327 O O . ASN A 1 533 ? 33.715 -8.187 -26.269 1.00 83.50 533 ASN A O 1
ATOM 4331 N N . PHE A 1 534 ? 33.576 -5.946 -26.285 1.00 85.12 534 PHE A N 1
ATOM 4332 C CA . PHE A 1 534 ? 33.992 -5.835 -27.668 1.00 85.12 534 PHE A CA 1
ATOM 4333 C C . PHE A 1 534 ? 35.409 -6.397 -27.846 1.00 85.12 534 PHE A C 1
ATOM 4335 O O . PHE A 1 534 ? 36.312 -6.101 -27.065 1.00 85.12 534 PHE A O 1
ATOM 4342 N N . LYS A 1 535 ? 35.617 -7.183 -28.913 1.00 74.19 535 LYS A N 1
ATOM 4343 C CA . LYS A 1 535 ? 36.856 -7.939 -29.200 1.00 74.19 535 LYS A CA 1
ATOM 4344 C C . LYS A 1 535 ? 38.129 -7.079 -29.166 1.00 74.19 535 LYS A C 1
ATOM 4346 O O . LYS A 1 535 ? 39.223 -7.611 -28.986 1.00 74.19 535 LYS A O 1
ATOM 4351 N N . PHE A 1 536 ? 37.992 -5.760 -29.310 1.00 74.94 536 PHE A N 1
ATOM 4352 C CA . PHE A 1 536 ? 39.099 -4.810 -29.347 1.00 74.94 536 PHE A CA 1
ATOM 4353 C C . PHE A 1 536 ? 39.132 -3.806 -28.195 1.00 74.94 536 PHE A C 1
ATOM 4355 O O . PHE A 1 536 ? 39.920 -2.873 -28.266 1.00 74.94 536 PHE A O 1
ATOM 4362 N N . CYS A 1 537 ? 38.338 -3.981 -27.141 1.00 81.38 537 CYS A N 1
ATOM 4363 C CA . CYS A 1 537 ? 38.446 -3.151 -25.946 1.00 81.38 537 CYS A CA 1
ATOM 4364 C C . CYS A 1 537 ? 39.530 -3.698 -25.000 1.00 81.38 537 CYS A C 1
ATOM 4366 O O . CYS A 1 537 ? 39.516 -4.878 -24.643 1.00 81.38 537 CYS A O 1
ATOM 4368 N N . ASP A 1 538 ? 40.466 -2.844 -24.576 1.00 81.25 538 ASP A N 1
ATOM 4369 C CA . ASP A 1 538 ? 41.369 -3.150 -23.466 1.00 81.25 538 ASP A CA 1
ATOM 4370 C C . ASP A 1 538 ? 40.590 -3.020 -22.155 1.00 81.25 538 ASP A C 1
ATOM 4372 O O . ASP A 1 538 ? 40.398 -1.923 -21.615 1.00 81.25 538 ASP A O 1
ATOM 4376 N N . LYS A 1 539 ? 40.113 -4.163 -21.660 1.00 81.38 539 LYS A N 1
ATOM 4377 C CA . LYS A 1 539 ? 39.294 -4.242 -20.448 1.00 81.38 539 LYS A CA 1
ATOM 4378 C C . LYS A 1 539 ? 40.020 -3.672 -19.234 1.00 81.38 539 LYS A C 1
ATOM 4380 O O . LYS A 1 539 ? 39.414 -2.932 -18.472 1.00 81.38 539 LYS A O 1
ATOM 4385 N N . LYS A 1 540 ? 41.316 -3.962 -19.077 1.00 79.75 540 LYS A N 1
ATOM 4386 C CA . LYS A 1 540 ? 42.086 -3.574 -17.888 1.00 79.75 540 LYS A CA 1
ATOM 4387 C C . LYS A 1 540 ? 42.251 -2.058 -17.801 1.00 79.75 540 LYS A C 1
ATOM 4389 O O . LYS A 1 540 ? 42.112 -1.497 -16.719 1.00 79.75 540 LYS A O 1
ATOM 4394 N N . SER A 1 541 ? 42.526 -1.398 -18.926 1.00 78.06 541 SER A N 1
ATOM 4395 C CA . SER A 1 541 ? 42.618 0.067 -18.958 1.00 78.06 541 SER A CA 1
ATOM 4396 C C . SER A 1 541 ? 41.248 0.745 -18.898 1.00 78.06 541 SER A C 1
ATOM 4398 O O . SER A 1 541 ? 41.120 1.786 -18.258 1.00 78.06 541 SER A O 1
ATOM 4400 N N . THR A 1 542 ? 40.219 0.158 -19.518 1.00 79.12 542 THR A N 1
ATOM 4401 C CA . THR A 1 542 ? 38.866 0.747 -19.565 1.00 79.12 542 THR A CA 1
ATOM 4402 C C . THR A 1 542 ? 38.104 0.600 -18.239 1.00 79.12 542 THR A C 1
ATOM 4404 O O . THR A 1 542 ? 37.292 1.457 -17.912 1.00 79.12 542 THR A O 1
ATOM 4407 N N . GLN A 1 543 ? 38.382 -0.441 -17.446 1.00 79.25 543 GLN A N 1
ATOM 4408 C CA . GLN A 1 543 ? 37.703 -0.721 -16.169 1.00 79.25 543 GLN A CA 1
ATOM 4409 C C . GLN A 1 543 ? 38.287 -0.001 -14.945 1.00 79.25 543 GLN A C 1
ATOM 4411 O O . GLN A 1 543 ? 37.852 -0.282 -13.833 1.00 79.25 543 GLN A O 1
ATOM 4416 N N . LYS A 1 544 ? 39.262 0.906 -15.092 1.00 76.88 544 LYS A N 1
ATOM 4417 C CA . LYS A 1 544 ? 39.718 1.706 -13.940 1.00 76.88 544 LYS A CA 1
ATOM 4418 C C . LYS A 1 544 ? 38.530 2.474 -13.346 1.00 76.88 544 LYS A C 1
ATOM 4420 O O . LYS A 1 544 ? 37.776 3.073 -14.111 1.00 76.88 544 LYS A O 1
ATOM 4425 N N . ASP A 1 545 ? 38.394 2.466 -12.017 1.00 54.22 545 ASP A N 1
ATOM 4426 C CA . ASP A 1 545 ? 37.180 2.901 -11.299 1.00 54.22 545 ASP A CA 1
ATOM 4427 C C . ASP A 1 545 ? 36.639 4.269 -11.753 1.00 54.22 545 ASP A C 1
ATOM 4429 O O . ASP A 1 545 ? 35.446 4.402 -12.028 1.00 54.22 545 ASP A O 1
ATOM 4433 N N . GLU A 1 546 ? 37.512 5.266 -11.929 1.00 64.50 546 GLU A N 1
ATOM 4434 C CA . GLU A 1 546 ? 37.122 6.602 -12.412 1.00 64.50 546 GLU A CA 1
ATOM 4435 C C . GLU A 1 546 ? 36.591 6.576 -13.864 1.00 64.50 546 GLU A C 1
ATOM 4437 O O . GLU A 1 546 ? 35.573 7.189 -14.175 1.00 64.50 546 GLU A O 1
ATOM 4442 N N . GLY A 1 547 ? 37.212 5.798 -14.757 1.00 69.81 547 GLY A N 1
ATOM 4443 C CA . GLY A 1 547 ? 36.846 5.746 -16.178 1.00 69.81 547 GLY A CA 1
ATOM 4444 C C . GLY A 1 547 ? 35.540 4.998 -16.459 1.00 69.81 547 GLY A C 1
ATOM 4445 O O . GLY A 1 547 ? 34.773 5.403 -17.334 1.00 69.81 547 GLY A O 1
ATOM 4446 N N . LEU A 1 548 ? 35.257 3.929 -15.708 1.00 80.00 548 LEU A N 1
ATOM 4447 C CA . LEU A 1 548 ? 34.016 3.164 -15.863 1.00 80.00 548 LEU A CA 1
ATOM 4448 C C . LEU A 1 548 ? 32.797 3.968 -15.391 1.00 80.00 548 LEU A C 1
ATOM 4450 O O . LEU A 1 548 ? 31.751 3.940 -16.044 1.00 80.00 548 LEU A O 1
ATOM 4454 N N . SER A 1 549 ? 32.953 4.709 -14.290 1.00 76.25 549 SER A N 1
ATOM 4455 C CA . SER A 1 549 ? 31.947 5.647 -13.782 1.00 76.25 549 SER A CA 1
ATOM 4456 C C . SER A 1 549 ? 31.555 6.673 -14.851 1.00 76.25 549 SER A C 1
ATOM 4458 O O . SER A 1 549 ? 30.378 6.805 -15.191 1.00 76.25 549 SER A O 1
ATOM 4460 N N . ASP A 1 550 ? 32.538 7.332 -15.462 1.00 82.25 550 ASP A N 1
ATOM 4461 C CA . ASP A 1 550 ? 32.301 8.394 -16.445 1.00 82.25 550 ASP A CA 1
ATOM 4462 C C . ASP A 1 550 ? 31.645 7.885 -17.742 1.00 82.25 550 ASP A C 1
ATOM 4464 O O . ASP A 1 550 ? 30.792 8.563 -18.332 1.00 82.25 550 ASP A O 1
ATOM 4468 N N . ILE A 1 551 ? 31.987 6.664 -18.177 1.00 89.12 551 ILE A N 1
ATOM 4469 C CA . ILE A 1 551 ? 31.322 5.993 -19.305 1.00 89.12 551 ILE A CA 1
ATOM 4470 C C . ILE A 1 551 ? 29.847 5.752 -18.973 1.00 89.12 551 ILE A C 1
ATOM 4472 O O . ILE A 1 551 ? 28.976 6.125 -19.765 1.00 89.12 551 ILE A O 1
ATOM 4476 N N . LYS A 1 552 ? 29.552 5.174 -17.801 1.00 87.25 552 LYS A N 1
ATOM 4477 C CA . LYS A 1 552 ? 28.175 4.898 -17.363 1.00 87.25 552 LYS A CA 1
ATOM 4478 C C . LYS A 1 552 ? 27.351 6.180 -17.246 1.00 87.25 552 LYS A C 1
ATOM 4480 O O . LYS A 1 552 ? 26.216 6.207 -17.716 1.00 87.25 552 LYS A O 1
ATOM 4485 N N . ILE A 1 553 ? 27.929 7.256 -16.707 1.00 82.88 553 ILE A N 1
ATOM 4486 C CA . ILE A 1 553 ? 27.285 8.578 -16.616 1.00 82.88 553 ILE A CA 1
ATOM 4487 C C . ILE A 1 553 ? 26.959 9.125 -18.011 1.00 82.88 553 ILE A C 1
ATOM 4489 O O . ILE A 1 553 ? 25.838 9.572 -18.257 1.00 82.88 553 ILE A O 1
ATOM 4493 N N . THR A 1 554 ? 27.904 9.047 -18.949 1.00 86.88 554 THR A N 1
ATOM 4494 C CA . THR A 1 554 ? 27.715 9.543 -20.322 1.00 86.88 554 THR A CA 1
ATOM 4495 C C . THR A 1 554 ? 26.634 8.759 -21.069 1.00 86.88 554 THR A C 1
ATOM 4497 O O . THR A 1 554 ? 25.777 9.356 -21.722 1.00 86.88 554 THR A O 1
ATOM 4500 N N . LEU A 1 555 ? 26.622 7.429 -20.928 1.00 90.88 555 LEU A N 1
ATOM 4501 C CA . LEU A 1 555 ? 25.570 6.568 -21.477 1.00 90.88 555 LEU A CA 1
ATOM 4502 C C . LEU A 1 555 ? 24.206 6.892 -20.862 1.00 90.88 555 LEU A C 1
ATOM 4504 O O . LEU A 1 555 ? 23.225 7.041 -21.589 1.00 90.88 555 LEU A O 1
ATOM 4508 N N . ALA A 1 556 ? 24.147 7.047 -19.538 1.00 80.00 556 ALA A N 1
ATOM 4509 C CA . ALA A 1 556 ? 22.917 7.380 -18.833 1.00 80.00 556 ALA A CA 1
ATOM 4510 C C . ALA A 1 556 ? 22.345 8.723 -19.306 1.00 80.00 556 ALA A C 1
ATOM 4512 O O . ALA A 1 556 ? 21.147 8.812 -19.563 1.00 80.00 556 ALA A O 1
ATOM 4513 N N . ASN A 1 557 ? 23.186 9.746 -19.474 1.00 80.62 557 ASN A N 1
ATOM 4514 C CA . ASN A 1 557 ? 22.760 11.056 -19.967 1.00 80.62 557 ASN A CA 1
ATOM 4515 C C . ASN A 1 557 ? 22.239 10.976 -21.407 1.00 80.62 557 ASN A C 1
ATOM 4517 O O . ASN A 1 557 ? 21.153 11.479 -21.687 1.00 80.62 557 ASN A O 1
ATOM 4521 N N . ALA A 1 558 ? 22.944 10.270 -22.297 1.00 83.69 558 ALA A N 1
ATOM 4522 C CA . ALA A 1 558 ? 22.512 10.110 -23.685 1.00 83.69 558 ALA A CA 1
ATOM 4523 C C . ALA A 1 558 ? 21.149 9.405 -23.804 1.00 83.69 558 ALA A C 1
ATOM 4525 O O . ALA A 1 558 ? 20.296 9.828 -24.585 1.00 83.69 558 ALA A O 1
ATOM 4526 N N . ILE A 1 559 ? 20.919 8.361 -23.001 1.00 80.81 559 ILE A N 1
ATOM 4527 C CA . ILE A 1 559 ? 19.648 7.624 -22.986 1.00 80.81 559 ILE A CA 1
ATOM 4528 C C . ILE A 1 559 ? 18.531 8.476 -22.367 1.00 80.81 559 ILE A C 1
ATOM 4530 O O . ILE A 1 559 ? 17.437 8.526 -22.927 1.00 80.81 559 ILE A O 1
ATOM 4534 N N . LYS A 1 560 ? 18.798 9.179 -21.254 1.00 73.81 560 LYS A N 1
ATOM 4535 C CA . LYS A 1 560 ? 17.828 10.081 -20.597 1.00 73.81 560 LYS A CA 1
ATOM 4536 C C . LYS A 1 560 ? 17.364 11.205 -21.522 1.00 73.81 560 LYS A C 1
ATOM 4538 O O . LYS A 1 560 ? 16.190 11.560 -21.516 1.00 73.81 560 LYS A O 1
ATOM 4543 N N . GLU A 1 561 ? 18.279 11.766 -22.304 1.00 80.38 561 GLU A N 1
ATOM 4544 C CA . GLU A 1 561 ? 18.002 12.869 -23.229 1.00 80.38 561 GLU A CA 1
ATOM 4545 C C . GLU A 1 561 ? 17.498 12.393 -24.601 1.00 80.38 561 GLU A C 1
ATOM 4547 O O . GLU A 1 561 ? 17.186 13.221 -25.457 1.00 80.38 561 GLU A O 1
ATOM 4552 N N . ASN A 1 562 ? 17.437 11.073 -24.833 1.00 78.62 562 ASN A N 1
ATOM 4553 C CA . ASN A 1 562 ? 17.201 10.464 -26.146 1.00 78.62 562 ASN A CA 1
ATOM 4554 C C . ASN A 1 562 ? 18.113 11.064 -27.240 1.00 78.62 562 ASN A C 1
ATOM 4556 O O . ASN A 1 562 ? 17.713 11.286 -28.389 1.00 78.62 562 ASN A O 1
ATOM 4560 N N . SER A 1 563 ? 19.349 11.389 -26.860 1.00 86.00 563 SER A N 1
ATOM 4561 C CA . SER A 1 563 ? 20.328 12.055 -27.710 1.00 86.00 563 SER A CA 1
ATOM 4562 C C . SER A 1 563 ? 21.234 11.032 -28.407 1.00 86.00 563 SER A C 1
ATOM 4564 O O . SER A 1 563 ? 21.104 9.817 -28.242 1.00 86.00 563 SER A O 1
ATOM 4566 N N . SER A 1 564 ? 22.108 11.490 -29.304 1.00 89.94 564 SER A N 1
ATOM 4567 C CA . SER A 1 564 ? 22.995 10.563 -30.027 1.00 89.94 564 SER A CA 1
ATOM 4568 C C . SER A 1 564 ? 24.116 10.082 -29.112 1.00 89.94 564 SER A C 1
ATOM 4570 O O . SER A 1 564 ? 24.776 10.908 -28.488 1.00 89.94 564 SER A O 1
ATOM 4572 N N . LEU A 1 565 ? 24.399 8.777 -29.101 1.00 93.81 565 LEU A N 1
ATOM 4573 C CA . LEU A 1 565 ? 25.603 8.261 -28.458 1.00 93.81 565 LEU A CA 1
ATOM 4574 C C . LEU A 1 565 ? 26.797 8.522 -29.381 1.00 93.81 565 LEU A C 1
ATOM 4576 O O . LEU A 1 565 ? 26.946 7.871 -30.421 1.00 93.81 565 LEU A O 1
ATOM 4580 N N . ASN A 1 566 ? 27.610 9.515 -29.028 1.00 94.50 566 ASN A N 1
ATOM 4581 C CA . ASN A 1 566 ? 28.705 9.992 -29.863 1.00 94.50 566 ASN A CA 1
ATOM 4582 C C . ASN A 1 566 ? 30.035 9.371 -29.434 1.00 94.50 566 ASN A C 1
ATOM 4584 O O . ASN A 1 566 ? 30.478 9.535 -28.300 1.00 94.50 566 ASN A O 1
ATOM 4588 N N . PHE A 1 567 ? 30.696 8.720 -30.383 1.00 94.31 567 PHE A N 1
ATOM 4589 C CA . PHE A 1 567 ? 32.076 8.276 -30.274 1.00 94.31 567 PHE A CA 1
ATOM 4590 C C . PHE A 1 567 ? 32.961 9.169 -31.136 1.00 94.31 567 PHE A C 1
ATOM 4592 O O . PHE A 1 567 ? 32.658 9.399 -32.311 1.00 94.31 567 PHE A O 1
ATOM 4599 N N . VAL A 1 568 ? 34.061 9.659 -30.572 1.00 92.94 568 VAL A N 1
ATOM 4600 C CA . VAL A 1 568 ? 35.011 10.541 -31.262 1.00 92.94 568 VAL A CA 1
ATOM 4601 C C . VAL A 1 568 ? 36.413 9.960 -31.161 1.00 92.94 568 VAL A C 1
ATOM 4603 O O . VAL A 1 568 ? 36.811 9.488 -30.102 1.00 92.94 568 VAL A O 1
ATOM 4606 N N . GLY A 1 569 ? 37.173 9.998 -32.252 1.00 89.12 569 GLY A N 1
ATOM 4607 C CA . GLY A 1 569 ? 38.576 9.585 -32.260 1.00 89.12 569 GLY A CA 1
ATOM 4608 C C . GLY A 1 569 ? 39.393 10.358 -33.288 1.00 89.12 569 GLY A C 1
ATOM 4609 O O . GLY A 1 569 ? 38.855 10.842 -34.287 1.00 89.12 569 GLY A O 1
ATOM 4610 N N . TYR A 1 570 ? 40.697 10.475 -33.048 1.00 87.56 570 TYR A N 1
ATOM 4611 C CA . TYR A 1 570 ? 41.621 11.098 -33.995 1.00 87.56 570 TYR A CA 1
ATOM 4612 C C . TYR A 1 570 ? 42.060 10.142 -35.100 1.00 87.56 570 TYR A C 1
ATOM 4614 O O . TYR A 1 570 ? 42.250 8.954 -34.862 1.00 87.56 570 TYR A O 1
ATOM 4622 N N . TRP A 1 571 ? 42.288 10.685 -36.298 1.00 86.88 571 TRP A N 1
ATOM 4623 C CA . TRP A 1 571 ? 42.854 9.954 -37.428 1.00 86.88 571 TRP A CA 1
ATOM 4624 C C . TRP A 1 571 ? 44.031 10.713 -38.057 1.00 86.88 571 TRP A C 1
ATOM 4626 O O . TRP A 1 571 ? 43.864 11.753 -38.702 1.00 86.88 571 TRP A O 1
ATOM 4636 N N . GLY A 1 572 ? 45.233 10.177 -37.853 1.00 82.12 572 GLY A N 1
ATOM 4637 C CA . GLY A 1 572 ? 46.503 10.738 -38.313 1.00 82.12 572 GLY A CA 1
ATOM 4638 C C . GLY A 1 572 ? 46.849 10.394 -39.757 1.00 82.12 572 GLY A C 1
ATOM 4639 O O . GLY A 1 572 ? 46.343 9.421 -40.312 1.00 82.12 572 GLY A O 1
ATOM 4640 N N . VAL A 1 573 ? 47.730 11.202 -40.349 1.00 80.19 573 VAL A N 1
ATOM 4641 C CA . VAL A 1 573 ? 48.349 10.959 -41.657 1.00 80.19 573 VAL A CA 1
ATOM 4642 C C . VAL A 1 573 ? 49.851 10.749 -41.477 1.00 80.19 573 VAL A C 1
ATOM 4644 O O . VAL A 1 573 ? 50.539 11.598 -40.914 1.00 80.19 573 VAL A O 1
ATOM 4647 N N . GLU A 1 574 ? 50.353 9.607 -41.946 1.00 70.00 574 GLU A N 1
ATOM 4648 C CA . GLU A 1 574 ? 51.783 9.243 -41.897 1.00 70.00 574 GLU A CA 1
ATOM 4649 C C . GLU A 1 574 ? 52.299 8.680 -43.236 1.00 70.00 574 GLU A C 1
ATOM 4651 O O . GLU A 1 574 ? 53.500 8.497 -43.411 1.00 70.00 574 GLU A O 1
ATOM 4656 N N . LYS A 1 575 ? 51.405 8.403 -44.191 1.00 78.44 575 LYS A N 1
ATOM 4657 C CA . LYS A 1 575 ? 51.694 7.709 -45.452 1.00 78.44 575 LYS A CA 1
ATOM 4658 C C . LYS A 1 575 ? 50.818 8.251 -46.581 1.00 78.44 575 LYS A C 1
ATOM 4660 O O . LYS A 1 575 ? 49.798 8.883 -46.321 1.00 78.44 575 LYS A O 1
ATOM 4665 N N . ALA A 1 576 ? 51.231 8.008 -47.824 1.00 74.19 576 ALA A N 1
ATOM 4666 C CA . ALA A 1 576 ? 50.547 8.536 -49.005 1.00 74.19 576 ALA A CA 1
ATOM 4667 C C . ALA A 1 576 ? 49.240 7.805 -49.334 1.00 74.19 576 ALA A C 1
ATOM 4669 O O . ALA A 1 576 ? 48.275 8.436 -49.754 1.00 74.19 576 ALA A O 1
ATOM 4670 N N . ASN A 1 577 ? 49.199 6.493 -49.099 1.00 82.81 577 ASN A N 1
ATOM 4671 C CA . ASN A 1 577 ? 48.078 5.635 -49.467 1.00 82.81 577 ASN A CA 1
ATOM 4672 C C . ASN A 1 577 ? 47.563 4.872 -48.249 1.00 82.81 577 ASN A C 1
ATOM 4674 O O . ASN A 1 577 ? 48.334 4.544 -47.344 1.00 82.81 577 ASN A O 1
ATOM 4678 N N . ILE A 1 578 ? 46.263 4.581 -48.246 1.00 83.88 578 ILE A N 1
ATOM 4679 C CA . ILE A 1 578 ? 45.675 3.674 -47.261 1.00 83.88 578 ILE A CA 1
ATOM 4680 C C . ILE A 1 578 ? 46.271 2.272 -47.427 1.00 83.88 578 ILE A C 1
ATOM 4682 O O . ILE A 1 578 ? 46.601 1.863 -48.540 1.00 83.88 578 ILE A O 1
ATOM 4686 N N . ASP A 1 579 ? 46.407 1.539 -46.330 1.00 83.25 579 ASP A N 1
ATOM 4687 C CA . ASP A 1 579 ? 46.832 0.139 -46.348 1.00 83.25 579 ASP A CA 1
ATOM 4688 C C . ASP A 1 579 ? 45.819 -0.765 -45.629 1.00 83.25 579 ASP A C 1
ATOM 4690 O O . ASP A 1 579 ? 44.807 -0.320 -45.079 1.00 83.25 579 ASP A O 1
ATOM 4694 N N . GLU A 1 580 ? 46.104 -2.065 -45.613 1.00 80.56 580 GLU A N 1
ATOM 4695 C CA . GLU A 1 580 ? 45.260 -3.070 -44.962 1.00 80.56 580 GLU A CA 1
ATOM 4696 C C . GLU A 1 580 ? 45.018 -2.782 -43.474 1.00 80.56 580 GLU A C 1
ATOM 4698 O O . GLU A 1 580 ? 43.978 -3.154 -42.933 1.00 80.56 580 GLU A O 1
ATOM 4703 N N . LYS A 1 581 ? 45.936 -2.081 -42.796 1.00 77.25 581 LYS A N 1
ATOM 4704 C CA . LYS A 1 581 ? 45.804 -1.752 -41.371 1.00 77.25 581 LYS A CA 1
ATOM 4705 C C . LYS A 1 581 ? 44.758 -0.668 -41.146 1.00 77.25 581 LYS A C 1
ATOM 4707 O O . LYS A 1 581 ? 44.024 -0.741 -40.159 1.00 77.25 581 LYS A O 1
ATOM 4712 N N . ASP A 1 582 ? 44.670 0.309 -42.048 1.00 80.81 582 ASP A N 1
ATOM 4713 C CA . ASP A 1 582 ? 43.629 1.342 -41.998 1.00 80.81 582 ASP A CA 1
ATOM 4714 C C . ASP A 1 582 ? 42.254 0.726 -42.225 1.00 80.81 582 ASP A C 1
ATOM 4716 O O . ASP A 1 582 ? 41.320 0.969 -41.457 1.00 80.81 582 ASP A O 1
ATOM 4720 N N . ILE A 1 583 ? 42.156 -0.124 -43.252 1.00 84.31 583 ILE A N 1
ATOM 4721 C CA . ILE A 1 583 ? 40.930 -0.846 -43.598 1.00 84.31 583 ILE A CA 1
ATOM 4722 C C . ILE A 1 583 ? 40.491 -1.713 -42.416 1.00 84.31 583 ILE A C 1
ATOM 4724 O O . ILE A 1 583 ? 39.326 -1.670 -42.014 1.00 84.31 583 ILE A O 1
ATOM 4728 N N . PHE A 1 584 ? 41.426 -2.445 -41.809 1.00 79.94 584 PHE A N 1
ATOM 4729 C CA . PHE A 1 584 ? 41.167 -3.291 -40.649 1.00 79.94 584 PHE A CA 1
ATOM 4730 C C . PHE A 1 584 ? 40.653 -2.490 -39.446 1.00 79.94 584 PHE A C 1
ATOM 4732 O O . PHE A 1 584 ? 39.642 -2.850 -38.841 1.00 79.94 584 PHE A O 1
ATOM 4739 N N . ALA A 1 585 ? 41.293 -1.367 -39.112 1.00 79.44 585 ALA A N 1
ATOM 4740 C CA . ALA A 1 585 ? 40.861 -0.531 -37.996 1.00 79.44 585 ALA A CA 1
ATOM 4741 C C . ALA A 1 585 ? 39.474 0.092 -38.216 1.00 79.44 585 ALA A C 1
ATOM 4743 O O . ALA A 1 585 ? 38.648 0.098 -37.300 1.00 79.44 585 ALA A O 1
ATOM 4744 N N . LEU A 1 586 ? 39.197 0.585 -39.424 1.00 85.94 586 LEU A N 1
ATOM 4745 C CA . LEU A 1 586 ? 37.889 1.139 -39.773 1.00 85.94 586 LEU A CA 1
ATOM 4746 C C . LEU A 1 586 ? 36.792 0.064 -39.767 1.00 85.94 586 LEU A C 1
ATOM 4748 O O . LEU A 1 586 ? 35.696 0.317 -39.264 1.00 85.94 586 LEU A O 1
ATOM 4752 N N . SER A 1 587 ? 37.096 -1.149 -40.241 1.00 84.69 587 SER A N 1
ATOM 4753 C CA . SER A 1 587 ? 36.183 -2.295 -40.159 1.00 84.69 587 SER A CA 1
ATOM 4754 C C . SER A 1 587 ? 35.837 -2.637 -38.707 1.00 84.69 587 SER A C 1
ATOM 4756 O O . SER A 1 587 ? 34.670 -2.852 -38.388 1.00 84.69 587 SER A O 1
ATOM 4758 N N . ASN A 1 588 ? 36.810 -2.609 -37.796 1.00 82.81 588 ASN A N 1
ATOM 4759 C CA . ASN A 1 588 ? 36.558 -2.880 -36.378 1.00 82.81 588 ASN A CA 1
ATOM 4760 C C . ASN A 1 588 ? 35.660 -1.816 -35.736 1.00 82.81 588 ASN A C 1
ATOM 4762 O O . ASN A 1 588 ? 34.719 -2.149 -35.017 1.00 82.81 588 ASN A O 1
ATOM 4766 N N . LEU A 1 589 ? 35.890 -0.531 -36.025 1.00 87.25 589 LEU A N 1
ATOM 4767 C CA . LEU A 1 589 ? 35.005 0.540 -35.550 1.00 87.25 589 LEU A CA 1
ATOM 4768 C C . LEU A 1 589 ? 33.583 0.403 -36.107 1.00 87.25 589 LEU A C 1
ATOM 4770 O O . LEU A 1 589 ? 32.609 0.715 -35.418 1.00 87.25 589 LEU A O 1
ATOM 4774 N N . ARG A 1 590 ? 33.448 -0.101 -37.338 1.00 90.56 590 ARG A N 1
ATOM 4775 C CA . ARG A 1 590 ? 32.149 -0.354 -37.971 1.00 90.56 590 ARG A CA 1
ATOM 4776 C C . ARG A 1 590 ? 31.422 -1.474 -37.242 1.00 90.56 590 ARG A C 1
ATOM 4778 O O . ARG A 1 590 ? 30.219 -1.367 -37.019 1.00 90.56 590 ARG A O 1
ATOM 4785 N N . ASP A 1 591 ? 32.139 -2.520 -36.857 1.00 88.31 591 ASP A N 1
ATOM 4786 C CA . ASP A 1 591 ? 31.567 -3.666 -36.158 1.00 88.31 591 ASP A CA 1
ATOM 4787 C C . ASP A 1 591 ? 31.154 -3.300 -34.724 1.00 88.31 591 ASP A C 1
ATOM 4789 O O . ASP A 1 591 ? 30.056 -3.670 -34.306 1.00 88.31 591 ASP A O 1
ATOM 4793 N N . LEU A 1 592 ? 31.947 -2.480 -34.017 1.00 87.56 592 LEU A N 1
ATOM 4794 C CA . LEU A 1 592 ? 31.551 -1.880 -32.734 1.00 87.56 592 LEU A CA 1
ATOM 4795 C C . LEU A 1 592 ? 30.261 -1.068 -32.891 1.00 87.56 592 LEU A C 1
ATOM 4797 O O . LEU A 1 592 ? 29.280 -1.317 -32.191 1.00 87.56 592 LEU A O 1
ATOM 4801 N N . LYS A 1 593 ? 30.234 -0.135 -33.852 1.00 92.19 593 LYS A N 1
ATOM 4802 C CA . LYS A 1 593 ? 29.055 0.691 -34.141 1.00 92.19 593 LYS A CA 1
ATOM 4803 C C . LYS A 1 593 ? 27.827 -0.179 -34.421 1.00 92.19 593 LYS A C 1
ATOM 4805 O O . LYS A 1 593 ? 26.797 0.016 -33.786 1.00 92.19 593 LYS A O 1
ATOM 4810 N N . LYS A 1 594 ? 27.929 -1.156 -35.329 1.00 90.44 594 LYS A N 1
ATOM 4811 C CA . LYS A 1 594 ? 26.823 -2.066 -35.673 1.00 90.44 594 LYS A CA 1
ATOM 4812 C C . LYS A 1 594 ? 26.356 -2.887 -34.472 1.00 90.44 594 LYS A C 1
ATOM 4814 O O . LYS A 1 594 ? 25.156 -3.086 -34.318 1.00 90.44 594 LYS A O 1
ATOM 4819 N N . GLY A 1 595 ? 27.279 -3.363 -33.636 1.00 86.56 595 GLY A N 1
ATOM 4820 C CA . GLY A 1 595 ? 26.960 -4.096 -32.410 1.00 86.56 595 GLY A CA 1
ATOM 4821 C C . GLY A 1 595 ? 26.135 -3.253 -31.442 1.00 86.56 595 GLY A C 1
ATOM 4822 O O . GLY A 1 595 ? 25.081 -3.692 -30.991 1.00 86.56 595 GLY A O 1
ATOM 4823 N N . LEU A 1 596 ? 26.559 -2.010 -31.209 1.00 90.25 596 LEU A N 1
ATOM 4824 C CA . LEU A 1 596 ? 25.845 -1.078 -30.338 1.00 90.25 596 LEU A CA 1
ATOM 4825 C C . LEU A 1 596 ? 24.507 -0.625 -30.933 1.00 90.25 596 LEU A C 1
ATOM 4827 O O . LEU A 1 596 ? 23.539 -0.495 -30.193 1.00 90.25 596 LEU A O 1
ATOM 4831 N N . GLN A 1 597 ? 24.403 -0.464 -32.257 1.00 90.06 597 GLN A N 1
ATOM 4832 C CA . GLN A 1 597 ? 23.154 -0.075 -32.929 1.00 90.06 597 GLN A CA 1
ATOM 4833 C C . GLN A 1 597 ? 22.023 -1.100 -32.797 1.00 90.06 597 GLN A C 1
ATOM 4835 O O . GLN A 1 597 ? 20.857 -0.729 -32.906 1.00 90.06 597 GLN A O 1
ATOM 4840 N N . LYS A 1 598 ? 22.348 -2.370 -32.520 1.00 85.19 598 LYS A N 1
ATOM 4841 C CA . LYS A 1 598 ? 21.345 -3.393 -32.181 1.00 85.19 598 LYS A CA 1
ATOM 4842 C C . LYS A 1 598 ? 20.676 -3.134 -30.827 1.00 85.19 598 LYS A C 1
ATOM 4844 O O . LYS A 1 598 ? 19.576 -3.622 -30.604 1.00 85.19 598 LYS A O 1
ATOM 4849 N N . ILE A 1 599 ? 21.346 -2.399 -29.939 1.00 81.44 599 ILE A N 1
ATOM 4850 C CA . ILE A 1 599 ? 20.900 -2.097 -28.572 1.00 81.44 599 ILE A CA 1
ATOM 4851 C C . ILE A 1 599 ? 20.365 -0.657 -28.491 1.00 81.44 599 ILE A C 1
ATOM 4853 O O . ILE A 1 599 ? 19.321 -0.415 -27.891 1.00 81.44 599 ILE A O 1
ATOM 4857 N N . TYR A 1 600 ? 21.054 0.300 -29.121 1.00 87.50 600 TYR A N 1
ATOM 4858 C CA . TYR A 1 600 ? 20.694 1.717 -29.166 1.00 87.50 600 TYR A CA 1
ATOM 4859 C C . TYR A 1 600 ? 20.806 2.251 -30.605 1.00 87.50 600 TYR A C 1
ATOM 4861 O O . TYR A 1 600 ? 21.919 2.444 -31.090 1.00 87.50 600 TYR A O 1
ATOM 4869 N N . PRO A 1 601 ? 19.698 2.517 -31.322 1.00 86.62 601 PRO A N 1
ATOM 4870 C CA . PRO A 1 601 ? 19.747 2.833 -32.756 1.00 86.62 601 PRO A CA 1
ATOM 4871 C C . PRO A 1 601 ? 20.581 4.077 -33.122 1.00 86.62 601 PRO A C 1
ATOM 4873 O O . PRO A 1 601 ? 21.198 4.128 -34.192 1.00 86.62 601 PRO A O 1
ATOM 4876 N N . ASN A 1 602 ? 20.633 5.079 -32.236 1.00 91.69 602 ASN A N 1
ATOM 4877 C CA . ASN A 1 602 ? 21.245 6.385 -32.501 1.00 91.69 602 ASN A CA 1
ATOM 4878 C C . ASN A 1 602 ? 22.718 6.465 -32.053 1.00 91.69 602 ASN A C 1
ATOM 4880 O O . ASN A 1 602 ? 23.083 7.276 -31.201 1.00 91.69 602 ASN A O 1
ATOM 4884 N N . VAL A 1 603 ? 23.572 5.616 -32.630 1.00 94.56 603 VAL A N 1
ATOM 4885 C CA . VAL A 1 603 ? 25.029 5.612 -32.390 1.00 94.56 603 VAL A CA 1
ATOM 4886 C C . VAL A 1 603 ? 25.768 6.288 -33.542 1.00 94.56 603 VAL A C 1
ATOM 4888 O O . VAL A 1 603 ? 25.589 5.934 -34.712 1.00 94.56 603 VAL A O 1
ATOM 4891 N N . ARG A 1 604 ? 26.651 7.236 -33.214 1.00 95.00 604 ARG A N 1
ATOM 4892 C CA . ARG A 1 604 ? 27.457 7.993 -34.181 1.00 95.00 604 ARG A CA 1
ATOM 4893 C C . ARG A 1 604 ? 28.940 7.839 -33.884 1.00 95.00 604 ARG A C 1
ATOM 4895 O O . ARG A 1 604 ? 29.362 7.951 -32.742 1.00 95.00 604 ARG A O 1
ATOM 4902 N N . VAL A 1 605 ? 29.730 7.645 -34.934 1.00 95.25 605 VAL A N 1
ATOM 4903 C CA . VAL A 1 605 ? 31.196 7.640 -34.863 1.00 95.25 605 VAL A CA 1
ATOM 4904 C C . VAL A 1 605 ? 31.707 8.804 -35.701 1.00 95.25 605 VAL A C 1
ATOM 4906 O O . VAL A 1 605 ? 31.338 8.930 -36.873 1.00 95.25 605 VAL A O 1
ATOM 4909 N N . THR A 1 606 ? 32.534 9.652 -35.096 1.00 95.44 606 THR A N 1
ATOM 4910 C CA . THR A 1 606 ? 33.173 10.793 -35.752 1.00 95.44 606 THR A CA 1
ATOM 4911 C C . THR A 1 606 ? 34.688 10.641 -35.721 1.00 95.44 606 THR A C 1
ATOM 4913 O O . THR A 1 606 ? 35.291 10.536 -34.654 1.00 95.44 606 THR A O 1
ATOM 4916 N N . LEU A 1 607 ? 35.304 10.674 -36.899 1.00 93.69 607 LEU A N 1
ATOM 4917 C CA . LEU A 1 607 ? 36.751 10.691 -37.063 1.00 93.69 607 LEU A CA 1
ATOM 4918 C C . LEU A 1 607 ? 37.220 12.123 -37.294 1.00 93.69 607 LEU A C 1
ATOM 4920 O O . LEU A 1 607 ? 36.813 12.790 -38.252 1.00 93.69 607 LEU A O 1
ATOM 4924 N N . VAL A 1 608 ? 38.088 12.593 -36.409 1.00 93.12 608 VAL A N 1
ATOM 4925 C CA . VAL A 1 608 ? 38.725 13.899 -36.524 1.00 93.12 608 VAL A CA 1
ATOM 4926 C C . VAL A 1 608 ? 40.055 13.717 -37.252 1.00 93.12 608 VAL A C 1
ATOM 4928 O O . VAL A 1 608 ? 41.016 13.186 -36.700 1.00 93.12 608 VAL A O 1
ATOM 4931 N N . LEU A 1 609 ? 40.090 14.128 -38.518 1.00 92.81 609 LEU A N 1
ATOM 4932 C CA . LEU A 1 609 ? 41.249 14.034 -39.401 1.00 92.81 609 LEU A CA 1
ATOM 4933 C C . LEU A 1 609 ? 42.259 15.117 -39.010 1.00 92.81 609 LEU A C 1
ATOM 4935 O O . LEU A 1 609 ? 41.979 16.307 -39.161 1.00 92.81 609 LEU A O 1
ATOM 4939 N N . THR A 1 610 ? 43.418 14.722 -38.492 1.00 89.81 610 THR A N 1
ATOM 4940 C CA . THR A 1 610 ? 44.410 15.633 -37.897 1.00 89.81 610 THR A CA 1
ATOM 4941 C C . THR A 1 610 ? 45.352 16.261 -38.936 1.00 89.81 610 THR A C 1
ATOM 4943 O O . THR A 1 610 ? 46.575 16.236 -38.815 1.00 89.81 610 THR A O 1
ATOM 4946 N N . ASP A 1 611 ? 44.786 16.895 -39.965 1.00 89.75 611 ASP A N 1
ATOM 4947 C CA . ASP A 1 611 ? 45.512 17.584 -41.047 1.00 89.75 611 ASP A CA 1
ATOM 4948 C C . ASP A 1 611 ? 46.452 18.692 -40.571 1.00 89.75 611 ASP A C 1
ATOM 4950 O O . ASP A 1 611 ? 47.543 18.879 -41.113 1.00 89.75 611 ASP A O 1
ATOM 4954 N N . VAL A 1 612 ? 46.067 19.367 -39.495 1.00 88.12 612 VAL A N 1
ATOM 4955 C CA . VAL A 1 612 ? 46.905 20.309 -38.750 1.00 88.12 612 VAL A CA 1
ATOM 4956 C C . VAL A 1 612 ? 48.195 19.644 -38.255 1.00 88.12 612 VAL A C 1
ATOM 4958 O O . VAL A 1 612 ? 49.271 20.224 -38.388 1.00 88.12 612 VAL A O 1
ATOM 4961 N N . HIS A 1 613 ? 48.126 18.415 -37.734 1.00 86.56 613 HIS A N 1
ATOM 4962 C CA . HIS A 1 613 ? 49.308 17.686 -37.262 1.00 86.56 613 HIS A CA 1
ATOM 4963 C C . HIS A 1 613 ? 50.213 17.264 -38.421 1.00 86.56 613 HIS A C 1
ATOM 4965 O O . HIS A 1 613 ? 51.434 17.352 -38.301 1.00 86.56 613 HIS A O 1
ATOM 4971 N N . GLY A 1 614 ? 49.639 16.902 -39.573 1.00 85.69 614 GLY A N 1
ATOM 4972 C CA . GLY A 1 614 ? 50.410 16.675 -40.799 1.00 85.69 614 GLY A CA 1
ATOM 4973 C C . GLY A 1 614 ? 51.211 17.913 -41.221 1.00 85.69 614 GLY A C 1
ATOM 4974 O O . GLY A 1 614 ? 52.396 17.810 -41.540 1.00 85.69 614 GLY A O 1
ATOM 4975 N N . GLN A 1 615 ? 50.608 19.103 -41.130 1.00 87.19 615 GLN A N 1
ATOM 4976 C CA . GLN A 1 615 ? 51.293 20.373 -41.406 1.00 87.19 615 GLN A CA 1
ATOM 4977 C C . GLN A 1 615 ? 52.374 20.701 -40.368 1.00 87.19 615 GLN A C 1
ATOM 4979 O O . GLN A 1 615 ? 53.460 21.147 -40.741 1.00 87.19 615 GLN A O 1
ATOM 4984 N N . ILE A 1 616 ? 52.111 20.460 -39.078 1.00 86.50 616 ILE A N 1
ATOM 4985 C CA . ILE A 1 616 ? 53.110 20.606 -38.003 1.00 86.50 616 ILE A CA 1
ATOM 4986 C C . ILE A 1 616 ? 54.324 19.712 -38.281 1.00 86.50 616 ILE A C 1
ATOM 4988 O O . ILE A 1 616 ? 55.463 20.151 -38.122 1.00 86.50 616 ILE A O 1
ATOM 4992 N N . ASN A 1 617 ? 54.088 18.502 -38.784 1.00 84.50 617 ASN A N 1
ATOM 4993 C CA . ASN A 1 617 ? 55.125 17.550 -39.182 1.00 84.50 617 ASN A CA 1
ATOM 4994 C C . ASN A 1 617 ? 55.781 17.851 -40.532 1.00 84.50 617 ASN A C 1
ATOM 4996 O O . ASN A 1 617 ? 56.671 17.113 -40.953 1.00 84.50 617 ASN A O 1
ATOM 5000 N N . LYS A 1 618 ? 55.390 18.950 -41.190 1.00 84.06 618 LYS A N 1
ATOM 5001 C CA . LYS A 1 618 ? 55.871 19.357 -42.517 1.00 84.06 618 LYS A CA 1
ATOM 5002 C C . LYS A 1 618 ? 55.674 18.281 -43.588 1.00 84.06 618 LYS A C 1
ATOM 5004 O O . LYS A 1 618 ? 56.515 18.134 -44.472 1.00 84.06 618 LYS A O 1
ATOM 5009 N N . LEU A 1 619 ? 54.589 17.518 -43.497 1.00 85.00 619 LEU A N 1
ATOM 5010 C CA . LEU A 1 619 ? 54.207 16.605 -44.566 1.00 85.00 619 LEU A CA 1
ATOM 5011 C C . LEU A 1 619 ? 53.747 17.394 -45.794 1.00 85.00 619 LEU A C 1
ATOM 5013 O O . LEU A 1 619 ? 53.222 18.507 -45.676 1.00 85.00 619 LEU A O 1
ATOM 5017 N N . ASP A 1 620 ? 53.948 16.795 -46.963 1.00 86.62 620 ASP A N 1
ATOM 5018 C CA . ASP A 1 620 ? 53.506 17.361 -48.229 1.00 86.62 620 ASP A CA 1
ATOM 5019 C C . ASP A 1 620 ? 51.977 17.569 -48.248 1.00 86.62 620 ASP A C 1
ATOM 5021 O O . ASP A 1 620 ? 51.205 16.753 -47.733 1.00 86.62 620 ASP A O 1
ATOM 5025 N N . LYS A 1 621 ? 51.524 18.694 -48.814 1.00 86.50 621 LYS A N 1
ATOM 5026 C CA . LYS A 1 621 ? 50.099 19.063 -48.802 1.00 86.50 621 LYS A CA 1
ATOM 5027 C C . LYS A 1 621 ? 49.258 18.140 -49.675 1.00 86.50 621 LYS A C 1
ATOM 5029 O O . LYS A 1 621 ? 48.125 17.836 -49.293 1.00 86.50 621 LYS A O 1
ATOM 5034 N N . ASP A 1 622 ? 49.794 17.700 -50.808 1.00 85.69 622 ASP A N 1
ATOM 5035 C CA . ASP A 1 622 ? 49.096 16.785 -51.703 1.00 85.69 622 ASP A CA 1
ATOM 5036 C C . ASP A 1 622 ? 49.030 15.391 -51.082 1.00 85.69 622 ASP A C 1
ATOM 5038 O O . ASP A 1 622 ? 47.984 14.748 -51.146 1.00 85.69 622 ASP A O 1
ATOM 5042 N N . LEU A 1 623 ? 50.061 14.977 -50.339 1.00 85.88 623 LEU A N 1
ATOM 5043 C CA . LEU A 1 623 ? 50.022 13.765 -49.516 1.00 85.88 623 LEU A CA 1
ATOM 5044 C C . LEU A 1 623 ? 48.894 13.807 -48.471 1.00 85.88 623 LEU A C 1
ATOM 5046 O O . LEU A 1 623 ? 48.091 12.875 -48.393 1.00 85.88 623 LEU A O 1
ATOM 5050 N N . ILE A 1 624 ? 48.790 14.894 -47.696 1.00 86.94 624 ILE A N 1
ATOM 5051 C CA . ILE A 1 624 ? 47.718 15.077 -46.700 1.00 86.94 624 ILE A CA 1
ATOM 5052 C C . ILE A 1 624 ? 46.342 15.006 -47.374 1.00 86.94 624 ILE A C 1
ATOM 5054 O O . ILE A 1 624 ? 45.430 14.331 -46.887 1.00 86.94 624 ILE A O 1
ATOM 5058 N N . LYS A 1 625 ? 46.190 15.701 -48.505 1.00 87.56 625 LYS A N 1
ATOM 5059 C CA . LYS A 1 625 ? 44.938 15.769 -49.260 1.00 87.56 625 LYS A CA 1
ATOM 5060 C C . LYS A 1 625 ? 44.539 14.405 -49.824 1.00 87.56 625 LYS A C 1
ATOM 5062 O O . LYS A 1 625 ? 43.393 13.997 -49.636 1.00 87.56 625 LYS A O 1
ATOM 5067 N N . ASN A 1 626 ? 45.462 13.699 -50.472 1.00 86.75 626 ASN A N 1
ATOM 5068 C CA . ASN A 1 626 ? 45.210 12.407 -51.111 1.00 86.75 626 ASN A CA 1
ATOM 5069 C C . ASN A 1 626 ? 44.844 11.337 -50.077 1.00 86.75 626 ASN A C 1
ATOM 5071 O O . ASN A 1 626 ? 43.830 10.646 -50.227 1.00 86.75 626 ASN A O 1
ATOM 5075 N N . TYR A 1 627 ? 45.597 11.267 -48.976 1.00 89.25 627 TYR A N 1
ATOM 5076 C CA . TYR A 1 627 ? 45.328 10.315 -47.903 1.00 89.25 627 TYR A CA 1
ATOM 5077 C C . TYR A 1 627 ? 43.955 10.552 -47.262 1.00 89.25 627 TYR A C 1
ATOM 5079 O O . TYR A 1 627 ? 43.125 9.643 -47.188 1.00 89.25 627 TYR A O 1
ATOM 5087 N N . TYR A 1 628 ? 43.658 11.790 -46.854 1.00 91.19 628 TYR A N 1
ATOM 5088 C CA . TYR A 1 628 ? 42.389 12.089 -46.191 1.00 91.19 628 TYR A CA 1
ATOM 5089 C C . TYR A 1 628 ? 41.179 12.082 -47.120 1.00 91.19 628 TYR A C 1
ATOM 5091 O O . TYR A 1 628 ? 40.079 11.797 -46.648 1.00 91.19 628 TYR A O 1
ATOM 5099 N N . SER A 1 629 ? 41.348 12.343 -48.419 1.00 88.75 629 SER A N 1
ATOM 5100 C CA . SER A 1 629 ? 40.279 12.142 -49.404 1.00 88.75 629 SER A CA 1
ATOM 5101 C C . SER A 1 629 ? 39.845 10.676 -49.431 1.00 88.75 629 SER A C 1
ATOM 5103 O O . SER A 1 629 ? 38.654 10.374 -49.351 1.00 88.75 629 SER A O 1
ATOM 5105 N N . THR A 1 630 ? 40.821 9.768 -49.439 1.00 88.44 630 THR A N 1
ATOM 5106 C CA . THR A 1 630 ? 40.583 8.321 -49.456 1.00 88.44 630 THR A CA 1
ATOM 5107 C C . THR A 1 630 ? 39.971 7.833 -48.141 1.00 88.44 630 THR A C 1
ATOM 5109 O O . THR A 1 630 ? 38.938 7.163 -48.150 1.00 88.44 630 THR A O 1
ATOM 5112 N N . ILE A 1 631 ? 40.527 8.244 -46.993 1.00 90.19 631 ILE A N 1
ATOM 5113 C CA . ILE A 1 631 ? 39.963 7.924 -45.669 1.00 90.19 631 ILE A CA 1
ATOM 5114 C C . ILE A 1 631 ? 38.536 8.448 -45.528 1.00 90.19 631 ILE A C 1
ATOM 5116 O O . ILE A 1 631 ? 37.684 7.757 -44.971 1.00 90.19 631 ILE A O 1
ATOM 5120 N N . LYS A 1 632 ? 38.247 9.651 -46.033 1.00 91.69 632 LYS A N 1
ATOM 5121 C CA . LYS A 1 632 ? 36.902 10.226 -46.002 1.00 91.69 632 LYS A CA 1
ATOM 5122 C C . LYS A 1 632 ? 35.907 9.403 -46.819 1.00 91.69 632 LYS A C 1
ATOM 5124 O O . LYS A 1 632 ? 34.804 9.175 -46.328 1.00 91.69 632 LYS A O 1
ATOM 5129 N N . GLY A 1 633 ? 36.291 8.954 -48.016 1.00 91.25 633 GLY A N 1
ATOM 5130 C CA . GLY A 1 633 ? 35.466 8.067 -48.843 1.00 91.25 633 GLY A CA 1
ATOM 5131 C C . GLY A 1 633 ? 35.141 6.761 -48.118 1.00 91.25 633 GLY A C 1
ATOM 5132 O O . GLY A 1 633 ? 33.975 6.450 -47.891 1.00 91.25 633 GLY A O 1
ATOM 5133 N N . LEU A 1 634 ? 36.168 6.074 -47.621 1.00 89.75 634 LEU A N 1
ATOM 5134 C CA . LEU A 1 634 ? 36.001 4.806 -46.907 1.00 89.75 634 LEU A CA 1
ATOM 5135 C C . LEU A 1 634 ? 35.209 4.958 -45.594 1.00 89.75 634 LEU A C 1
ATOM 5137 O O . LEU A 1 634 ? 34.383 4.123 -45.232 1.00 89.75 634 LEU A O 1
ATOM 5141 N N . SER A 1 635 ? 35.413 6.063 -44.876 1.00 91.75 635 SER A N 1
ATOM 5142 C CA . SER A 1 635 ? 34.647 6.383 -43.666 1.00 91.75 635 SER A CA 1
ATOM 5143 C C . SER A 1 635 ? 33.164 6.587 -43.967 1.00 91.75 635 SER A C 1
ATOM 5145 O O . SER A 1 635 ? 32.321 6.176 -43.170 1.00 91.75 635 SER A O 1
ATOM 5147 N N . TYR A 1 636 ? 32.838 7.202 -45.107 1.00 91.62 636 TYR A N 1
ATOM 5148 C CA . TYR A 1 636 ? 31.459 7.387 -45.551 1.00 91.62 636 TYR A CA 1
ATOM 5149 C C . TYR A 1 636 ? 30.782 6.045 -45.859 1.00 91.62 636 TYR A C 1
ATOM 5151 O O . TYR A 1 636 ? 29.668 5.819 -45.391 1.00 91.62 636 TYR A O 1
ATOM 5159 N N . GLU A 1 637 ? 31.476 5.122 -46.531 1.00 91.75 637 GLU A N 1
ATOM 5160 C CA . GLU A 1 637 ? 30.979 3.758 -46.792 1.00 91.75 637 GLU A CA 1
ATOM 5161 C C . GLU A 1 637 ? 30.671 2.981 -45.501 1.00 91.75 637 GLU A C 1
ATOM 5163 O O . GLU A 1 637 ? 29.716 2.207 -45.432 1.00 91.75 637 GLU A O 1
ATOM 5168 N N . TYR A 1 638 ? 31.429 3.230 -44.430 1.00 91.31 638 TYR A N 1
ATOM 5169 C CA . TYR A 1 638 ? 31.170 2.662 -43.101 1.00 91.31 638 TYR A CA 1
ATOM 5170 C C . TYR A 1 638 ? 30.204 3.490 -42.235 1.00 91.31 638 TYR A C 1
ATOM 5172 O O . TYR A 1 638 ? 29.889 3.123 -41.095 1.00 91.31 638 TYR A O 1
ATOM 5180 N N . GLY A 1 639 ? 29.667 4.581 -42.783 1.00 91.75 639 GLY A N 1
ATOM 5181 C CA . GLY A 1 639 ? 28.678 5.441 -42.141 1.00 91.75 639 GLY A CA 1
ATOM 5182 C C . GLY A 1 639 ? 29.242 6.272 -40.988 1.00 91.75 639 GLY A C 1
ATOM 5183 O O . GLY A 1 639 ? 28.533 6.521 -40.008 1.00 91.75 639 GLY A O 1
ATOM 5184 N N . PHE A 1 640 ? 30.514 6.652 -41.044 1.00 95.12 640 PHE A N 1
ATOM 5185 C CA . PHE A 1 640 ? 31.140 7.551 -40.077 1.00 95.12 640 PHE A CA 1
ATOM 5186 C C . PHE A 1 640 ? 31.080 8.998 -40.555 1.00 95.12 640 PHE A C 1
ATOM 5188 O O . PHE A 1 640 ? 31.097 9.292 -41.750 1.00 95.12 640 PHE A O 1
ATOM 5195 N N . LYS A 1 641 ? 31.065 9.928 -39.600 1.00 94.69 641 LYS A N 1
ATOM 5196 C CA . LYS A 1 641 ? 31.284 11.346 -39.880 1.00 94.69 641 LYS A CA 1
ATOM 5197 C C . LYS A 1 641 ? 32.784 11.617 -39.875 1.00 94.69 641 LYS A C 1
ATOM 5199 O O . LYS A 1 641 ? 33.488 11.165 -38.981 1.00 94.69 641 LYS A O 1
ATOM 5204 N N . THR A 1 642 ? 33.273 12.408 -40.820 1.00 94.44 642 THR A N 1
ATOM 5205 C CA . THR A 1 642 ? 34.660 12.894 -40.804 1.00 94.44 642 THR A CA 1
ATOM 5206 C C . THR A 1 642 ? 34.693 14.407 -40.717 1.00 94.44 642 THR A C 1
ATOM 5208 O O . THR A 1 642 ? 33.986 15.083 -41.472 1.00 94.44 642 THR A O 1
ATOM 5211 N N . VAL A 1 643 ? 35.552 14.947 -39.860 1.00 94.81 643 VAL A N 1
ATOM 5212 C CA . VAL A 1 643 ? 35.804 16.387 -39.764 1.00 94.81 643 VAL A CA 1
ATOM 5213 C C . VAL A 1 643 ? 37.304 16.644 -39.787 1.00 94.81 643 VAL A C 1
ATOM 5215 O O . VAL A 1 643 ? 38.067 15.897 -39.194 1.00 94.81 643 VAL A O 1
ATOM 5218 N N . PHE A 1 644 ? 37.735 17.692 -40.480 1.00 93.94 644 PHE A N 1
ATOM 5219 C CA . PHE A 1 644 ? 39.133 18.114 -40.441 1.00 93.94 644 PHE A CA 1
ATOM 5220 C C . PHE A 1 644 ? 39.385 18.918 -39.171 1.00 93.94 644 PHE A C 1
ATOM 5222 O O . PHE A 1 644 ? 38.607 19.827 -38.863 1.00 93.94 644 PHE A O 1
ATOM 5229 N N . LEU A 1 645 ? 40.471 18.618 -38.462 1.00 92.44 645 LEU A N 1
ATOM 5230 C CA . LEU A 1 645 ? 40.865 19.345 -37.260 1.00 92.44 645 LEU A CA 1
ATOM 5231 C C . LEU A 1 645 ? 41.065 20.834 -37.568 1.00 92.44 645 LEU A C 1
ATOM 5233 O O . LEU A 1 645 ? 40.619 21.679 -36.800 1.00 92.44 645 LEU A O 1
ATOM 5237 N N . SER A 1 646 ? 41.600 21.166 -38.748 1.00 91.56 646 SER A N 1
ATOM 5238 C CA . SER A 1 646 ? 41.737 22.556 -39.208 1.00 91.56 646 SER A CA 1
ATOM 5239 C C . SER A 1 646 ? 40.407 23.310 -39.290 1.00 91.56 646 SER A C 1
ATOM 5241 O O . SER A 1 646 ? 40.360 24.512 -39.023 1.00 91.56 646 SER A O 1
ATOM 5243 N N . LYS A 1 647 ? 39.307 22.625 -39.630 1.00 93.00 647 LYS A N 1
ATOM 5244 C CA . LYS A 1 647 ? 37.967 23.229 -39.649 1.00 93.00 647 LYS A CA 1
ATOM 5245 C C . LYS A 1 647 ? 37.464 23.509 -38.243 1.00 93.00 647 LYS A C 1
ATOM 5247 O O . LYS A 1 647 ? 36.871 24.562 -38.039 1.00 93.00 647 LYS A O 1
ATOM 5252 N N . LEU A 1 648 ? 37.717 22.597 -37.307 1.00 92.94 648 LEU A N 1
ATOM 5253 C CA . LEU A 1 648 ? 37.342 22.789 -35.910 1.00 92.94 648 LEU A CA 1
ATOM 5254 C C . LEU A 1 648 ? 38.167 23.916 -35.264 1.00 92.94 648 LEU A C 1
ATOM 5256 O O . LEU A 1 648 ? 37.627 24.808 -34.623 1.00 92.94 648 LEU A O 1
ATOM 5260 N N . TRP A 1 649 ? 39.472 23.963 -35.535 1.00 92.50 649 TRP A N 1
ATOM 5261 C CA . TRP A 1 649 ? 40.324 25.083 -35.130 1.00 92.50 649 TRP A CA 1
ATOM 5262 C C . TRP A 1 649 ? 39.805 26.414 -35.681 1.00 92.50 649 TRP A C 1
ATOM 5264 O O . TRP A 1 649 ? 39.729 27.400 -34.952 1.00 92.50 649 TRP A O 1
ATOM 5274 N N . LYS A 1 650 ? 39.388 26.441 -36.954 1.00 90.38 650 LYS A N 1
ATOM 5275 C CA . LYS A 1 650 ? 38.811 27.639 -37.570 1.00 90.38 650 LYS A CA 1
ATOM 5276 C C . LYS A 1 650 ? 37.498 28.064 -36.905 1.00 90.38 650 LYS A C 1
ATOM 5278 O O . LYS A 1 650 ? 37.314 29.262 -36.715 1.00 90.38 650 LYS A O 1
ATOM 5283 N N . SER A 1 651 ? 36.605 27.134 -36.550 1.00 87.75 651 SER A N 1
ATOM 5284 C CA . SER A 1 651 ? 35.364 27.478 -35.832 1.00 87.75 651 SER A CA 1
ATOM 5285 C C . SER A 1 651 ? 35.621 28.053 -34.440 1.00 87.75 651 SER A C 1
ATOM 5287 O O . SER A 1 651 ? 34.816 28.839 -33.951 1.00 87.75 651 SER A O 1
ATOM 5289 N N . ASP A 1 652 ? 36.762 27.720 -33.842 1.00 85.75 652 ASP A N 1
ATOM 5290 C CA . ASP A 1 652 ? 37.189 28.213 -32.534 1.00 85.75 652 ASP A CA 1
ATOM 5291 C C . ASP A 1 652 ? 38.175 29.389 -32.607 1.00 85.75 652 ASP A C 1
ATOM 5293 O O . ASP A 1 652 ? 38.779 29.763 -31.604 1.00 85.75 652 ASP A O 1
ATOM 5297 N N . ASN A 1 653 ? 38.317 30.008 -33.786 1.00 88.38 653 ASN A N 1
ATOM 5298 C CA . ASN A 1 653 ? 39.218 31.138 -34.040 1.00 88.38 653 ASN A CA 1
ATOM 5299 C C . ASN A 1 653 ? 40.696 30.864 -33.698 1.00 88.38 653 ASN A C 1
ATOM 5301 O O . ASN A 1 653 ? 41.455 31.792 -33.420 1.00 88.38 653 ASN A O 1
ATOM 5305 N N . ILE A 1 654 ? 41.131 29.606 -33.765 1.00 87.50 654 ILE A N 1
ATOM 5306 C CA . ILE A 1 654 ? 42.517 29.202 -33.513 1.00 87.50 654 ILE A CA 1
ATOM 5307 C C . ILE A 1 654 ? 43.321 29.270 -34.813 1.00 87.50 654 ILE A C 1
ATOM 5309 O O . ILE A 1 654 ? 42.939 28.673 -35.824 1.00 87.50 654 ILE A O 1
ATOM 5313 N N . LYS A 1 655 ? 44.475 29.953 -34.796 1.00 85.56 655 LYS A N 1
ATOM 5314 C CA . LYS A 1 655 ? 45.406 29.988 -35.935 1.00 85.56 655 LYS A CA 1
ATOM 5315 C C . LYS A 1 655 ? 46.712 29.270 -35.610 1.00 85.56 655 LYS A C 1
ATOM 5317 O O . LYS A 1 655 ? 47.257 29.370 -34.516 1.00 85.56 655 LYS A O 1
ATOM 5322 N N . MET A 1 656 ? 47.297 28.631 -36.623 1.00 82.69 656 MET A N 1
ATOM 5323 C CA . MET A 1 656 ? 48.614 27.980 -36.528 1.00 82.69 656 MET A CA 1
ATOM 5324 C C . MET A 1 656 ? 49.730 28.951 -36.087 1.00 82.69 656 MET A C 1
ATOM 5326 O O . MET A 1 656 ? 50.695 28.554 -35.435 1.00 82.69 656 MET A O 1
ATOM 5330 N N . SER A 1 657 ? 49.604 30.240 -36.424 1.00 80.56 657 SER A N 1
ATOM 5331 C CA . SER A 1 657 ? 50.515 31.299 -35.970 1.00 80.56 657 SER A CA 1
ATOM 5332 C C . SER A 1 657 ? 50.518 31.490 -34.455 1.00 80.56 657 SER A C 1
ATOM 5334 O O . SER A 1 657 ? 51.525 31.935 -33.908 1.00 80.56 657 SER A O 1
ATOM 5336 N N . ASP A 1 658 ? 49.413 31.161 -33.790 1.00 75.81 658 ASP A N 1
ATOM 5337 C CA . ASP A 1 658 ? 49.199 31.452 -32.373 1.00 75.81 658 ASP A CA 1
ATOM 5338 C C . ASP A 1 658 ? 49.881 30.406 -31.492 1.00 75.81 658 ASP A C 1
ATOM 5340 O O . ASP A 1 658 ? 50.352 30.731 -30.405 1.00 75.81 658 ASP A O 1
ATOM 5344 N N . LEU A 1 659 ? 50.055 29.182 -32.004 1.00 77.31 659 LEU A N 1
ATOM 5345 C CA . LEU A 1 659 ? 50.809 28.121 -31.329 1.00 77.31 659 LEU A CA 1
ATOM 5346 C C . LEU A 1 659 ? 52.252 28.541 -31.043 1.00 77.31 659 LEU A C 1
ATOM 5348 O O . LEU A 1 659 ? 52.775 28.289 -29.965 1.00 77.31 659 LEU A O 1
ATOM 5352 N N . LYS A 1 660 ? 52.888 29.225 -32.003 1.00 68.19 660 LYS A N 1
ATOM 5353 C CA . LYS A 1 660 ? 54.295 29.653 -31.916 1.00 68.19 660 LYS A CA 1
ATOM 5354 C C . LYS A 1 660 ? 54.527 30.782 -30.907 1.00 68.19 660 LYS A C 1
ATOM 5356 O O . LYS A 1 660 ? 55.676 31.124 -30.652 1.00 68.19 660 LYS A O 1
ATOM 5361 N N . LYS A 1 661 ? 53.456 31.395 -30.394 1.00 68.31 661 LYS A N 1
ATOM 5362 C CA . LYS A 1 661 ? 53.503 32.520 -29.449 1.00 68.31 661 LYS A CA 1
ATOM 5363 C C . LYS A 1 661 ? 53.192 32.097 -28.011 1.00 68.31 661 LYS A C 1
ATOM 5365 O O . LYS A 1 661 ? 53.337 32.914 -27.104 1.00 68.31 661 LYS A O 1
ATOM 5370 N N . ARG A 1 662 ? 52.741 30.856 -27.790 1.00 70.31 662 ARG A N 1
ATOM 5371 C CA . ARG A 1 662 ? 52.384 30.363 -26.455 1.00 70.31 662 ARG A CA 1
ATOM 5372 C C . ARG A 1 662 ? 53.638 30.052 -25.643 1.00 70.31 662 ARG A C 1
ATOM 5374 O O . ARG A 1 662 ? 54.539 29.369 -26.120 1.00 70.31 662 ARG A O 1
ATOM 5381 N N . LYS A 1 663 ? 53.680 30.552 -24.404 1.00 67.44 663 LYS A N 1
ATOM 5382 C CA . LYS A 1 663 ? 54.674 30.134 -23.407 1.00 67.44 663 LYS A CA 1
ATOM 5383 C C . LYS A 1 663 ? 54.335 28.727 -22.938 1.00 67.44 663 LYS A C 1
ATOM 5385 O O . LYS A 1 663 ? 53.166 28.420 -22.732 1.00 67.44 663 LYS A O 1
ATOM 5390 N N . ILE A 1 664 ? 55.353 27.897 -22.766 1.00 68.75 664 ILE A N 1
ATOM 5391 C CA . ILE A 1 664 ? 55.181 26.475 -22.477 1.00 68.75 664 ILE A CA 1
ATOM 5392 C C . ILE A 1 664 ? 55.674 26.178 -21.076 1.00 68.75 664 ILE A C 1
ATOM 5394 O O . ILE A 1 664 ? 56.796 26.541 -20.719 1.00 68.75 664 ILE A O 1
ATOM 5398 N N . ASP A 1 665 ? 54.839 25.497 -20.297 1.00 71.81 665 ASP A N 1
ATOM 5399 C CA . ASP A 1 665 ? 55.251 24.966 -19.006 1.00 71.81 665 ASP A CA 1
ATOM 5400 C C . ASP A 1 665 ? 55.966 23.627 -19.215 1.00 71.81 665 ASP A C 1
ATOM 5402 O O . ASP A 1 665 ? 55.371 22.622 -19.602 1.00 71.81 665 ASP A O 1
ATOM 5406 N N . LEU A 1 666 ? 57.272 23.606 -18.955 1.00 69.38 666 LEU A N 1
ATOM 5407 C CA . LEU A 1 666 ? 58.093 22.397 -19.058 1.00 69.38 666 LEU A CA 1
ATOM 5408 C C . LEU A 1 666 ? 57.782 21.367 -17.956 1.00 69.38 666 LEU A C 1
ATOM 5410 O O . LEU A 1 666 ? 58.285 20.246 -18.018 1.00 69.38 666 LEU A O 1
ATOM 5414 N N . ARG A 1 667 ? 56.955 21.726 -16.963 1.00 74.81 667 ARG A N 1
ATOM 5415 C CA . ARG A 1 667 ? 56.463 20.829 -15.904 1.00 74.81 667 ARG A CA 1
ATOM 5416 C C . ARG A 1 667 ? 55.142 20.147 -16.269 1.00 74.81 667 ARG A C 1
ATOM 5418 O O . ARG A 1 667 ? 54.617 19.379 -15.466 1.00 74.81 667 ARG A O 1
ATOM 5425 N N . ASP A 1 668 ? 54.596 20.416 -17.455 1.00 76.56 668 ASP A N 1
ATOM 5426 C CA . ASP A 1 668 ? 53.376 19.773 -17.935 1.00 76.56 668 ASP A CA 1
ATOM 5427 C C . ASP A 1 668 ? 53.551 18.247 -17.996 1.00 76.56 668 ASP A C 1
ATOM 5429 O O . ASP A 1 668 ? 54.514 17.734 -18.572 1.00 76.56 668 ASP A O 1
ATOM 5433 N N . LYS A 1 669 ? 52.605 17.497 -17.424 1.00 77.38 669 LYS A N 1
ATOM 5434 C CA . LYS A 1 669 ? 52.654 16.026 -17.373 1.00 77.38 669 LYS A CA 1
ATOM 5435 C C . LYS A 1 669 ? 52.734 15.393 -18.773 1.00 77.38 669 LYS A C 1
ATOM 5437 O O . LYS A 1 669 ? 53.384 14.359 -18.951 1.00 77.38 669 LYS A O 1
ATOM 5442 N N . ARG A 1 670 ? 52.197 16.074 -19.795 1.00 79.75 670 ARG A N 1
ATOM 5443 C CA . ARG A 1 670 ? 52.249 15.683 -21.215 1.00 79.75 670 ARG A CA 1
ATOM 5444 C C . ARG A 1 670 ? 53.642 15.803 -21.831 1.00 79.75 670 ARG A C 1
ATOM 5446 O O . ARG A 1 670 ? 53.887 15.207 -22.882 1.00 79.75 670 ARG A O 1
ATOM 5453 N N . TYR A 1 671 ? 54.563 16.545 -21.208 1.00 82.31 671 TYR A N 1
ATOM 5454 C CA . TYR A 1 671 ? 55.901 16.828 -21.739 1.00 82.31 671 TYR A CA 1
ATOM 5455 C C . TYR A 1 671 ? 56.654 15.547 -22.112 1.00 82.31 671 TYR A C 1
ATOM 5457 O O . TYR A 1 671 ? 57.170 15.417 -23.223 1.00 82.31 671 TYR A O 1
ATOM 5465 N N . SER A 1 672 ? 56.681 14.567 -21.207 1.00 77.62 672 SER A N 1
ATOM 5466 C CA . SER A 1 672 ? 57.402 13.303 -21.406 1.00 77.62 672 SER A CA 1
ATOM 5467 C C . SER A 1 672 ? 56.859 12.496 -22.595 1.00 77.62 672 SER A C 1
ATOM 5469 O O . SER A 1 672 ? 57.632 11.935 -23.380 1.00 77.62 672 SER A O 1
ATOM 5471 N N . PHE A 1 673 ? 55.535 12.491 -22.763 1.00 74.12 673 PHE A N 1
ATOM 5472 C CA . PHE A 1 673 ? 54.834 11.822 -23.851 1.00 74.12 673 PHE A CA 1
ATOM 5473 C C . PHE A 1 673 ? 55.088 12.526 -25.193 1.00 74.12 673 PHE A C 1
ATOM 5475 O O . PHE A 1 673 ? 55.528 11.885 -26.152 1.00 74.12 673 PHE A O 1
ATOM 5482 N N . LEU A 1 674 ? 54.917 13.852 -25.257 1.00 78.69 674 LEU A N 1
ATOM 5483 C CA . LEU A 1 674 ? 55.085 14.624 -26.498 1.00 78.69 674 LEU A CA 1
ATOM 5484 C C . LEU A 1 674 ? 56.534 14.800 -26.922 1.00 78.69 674 LEU A C 1
ATOM 5486 O O . LEU A 1 674 ? 56.797 14.940 -28.115 1.00 78.69 674 LEU A O 1
ATOM 5490 N N . LYS A 1 675 ? 57.495 14.736 -25.994 1.00 82.94 675 LYS A N 1
ATOM 5491 C CA . LYS A 1 675 ? 58.926 14.770 -26.329 1.00 82.94 675 LYS A CA 1
ATOM 5492 C C . LYS A 1 675 ? 59.296 13.647 -27.290 1.00 82.94 675 LYS A C 1
ATOM 5494 O O . LYS A 1 675 ? 60.068 13.864 -28.228 1.00 82.94 675 LYS A O 1
ATOM 5499 N N . ARG A 1 676 ? 58.712 12.460 -27.096 1.00 75.44 676 ARG A N 1
ATOM 5500 C CA . ARG A 1 676 ? 58.897 11.314 -27.996 1.00 75.44 676 ARG A CA 1
ATOM 5501 C C . ARG A 1 676 ? 58.236 11.556 -29.350 1.00 75.44 676 ARG A C 1
ATOM 5503 O O . ARG A 1 676 ? 58.877 11.299 -30.364 1.00 75.44 676 ARG A O 1
ATOM 5510 N N . SER A 1 677 ? 57.011 12.079 -29.370 1.00 73.50 677 SER A N 1
ATOM 5511 C CA . SER A 1 677 ? 56.279 12.367 -30.611 1.00 73.50 677 SER A CA 1
ATOM 5512 C C . SER A 1 677 ? 56.969 13.439 -31.455 1.00 73.50 677 SER A C 1
ATOM 5514 O O . SER A 1 677 ? 57.228 13.211 -32.632 1.00 73.50 677 SER A O 1
ATOM 5516 N N . SER A 1 678 ? 57.378 14.555 -30.844 1.00 80.81 678 SER A N 1
ATOM 5517 C CA . SER A 1 678 ? 58.178 15.590 -31.509 1.00 80.81 678 SER A CA 1
ATOM 5518 C C . SER A 1 678 ? 59.469 15.008 -32.088 1.00 80.81 678 SER A C 1
ATOM 5520 O O . SER A 1 678 ? 59.770 15.201 -33.261 1.00 80.81 678 SER A O 1
ATOM 5522 N N . SER A 1 679 ? 60.202 14.213 -31.302 1.00 78.69 679 SER A N 1
ATOM 5523 C CA . SER A 1 679 ? 61.474 13.634 -31.750 1.00 78.69 679 SER A CA 1
ATOM 5524 C C . SER A 1 679 ? 61.337 12.662 -32.926 1.00 78.69 679 SER A C 1
ATOM 5526 O O . SER A 1 679 ? 62.329 12.441 -33.617 1.00 78.69 679 SER A O 1
ATOM 5528 N N . LYS A 1 680 ? 60.155 12.060 -33.115 1.00 72.62 680 LYS A N 1
ATOM 5529 C CA . LYS A 1 680 ? 59.886 11.045 -34.145 1.00 72.62 680 LYS A CA 1
ATOM 5530 C C . LYS A 1 680 ? 59.213 11.597 -35.395 1.00 72.62 680 LYS A C 1
ATOM 5532 O O . LYS A 1 680 ? 59.517 11.124 -36.480 1.00 72.62 680 LYS A O 1
ATOM 5537 N N . HIS A 1 681 ? 58.300 12.551 -35.241 1.00 73.62 681 HIS A N 1
ATOM 5538 C CA . HIS A 1 681 ? 57.407 12.970 -36.324 1.00 73.62 681 HIS A CA 1
ATOM 5539 C C . HIS A 1 681 ? 57.697 14.384 -36.840 1.00 73.62 681 HIS A C 1
ATOM 5541 O O . HIS A 1 681 ? 57.305 14.720 -37.955 1.00 73.62 681 HIS A O 1
ATOM 5547 N N . TYR A 1 682 ? 58.394 15.222 -36.066 1.00 82.12 682 TYR A N 1
ATOM 5548 C CA . TYR A 1 682 ? 58.697 16.584 -36.490 1.00 82.12 682 TYR A CA 1
ATOM 5549 C C . TYR A 1 682 ? 59.924 16.624 -37.411 1.00 82.12 682 TYR A C 1
ATOM 5551 O O . TYR A 1 682 ? 61.062 16.553 -36.952 1.00 82.12 682 TYR A O 1
ATOM 5559 N N . ASN A 1 683 ? 59.701 16.845 -38.708 1.00 78.38 683 ASN A N 1
ATOM 5560 C CA . ASN A 1 683 ? 60.760 16.941 -39.726 1.00 78.38 683 ASN A CA 1
ATOM 5561 C C . ASN A 1 683 ? 61.494 18.303 -39.741 1.00 78.38 683 ASN A C 1
ATOM 5563 O O . ASN A 1 683 ? 62.022 18.745 -40.762 1.00 78.38 683 ASN A O 1
ATOM 5567 N N . GLY A 1 684 ? 61.479 19.053 -38.635 1.00 75.38 684 GLY A N 1
ATOM 5568 C CA . GLY A 1 684 ? 62.221 20.308 -38.510 1.00 75.38 684 GLY A CA 1
ATOM 5569 C C . GLY A 1 684 ? 63.574 20.129 -37.824 1.00 75.38 684 GLY A C 1
ATOM 5570 O O . GLY A 1 684 ? 63.735 19.281 -36.958 1.00 75.38 684 GLY A O 1
ATOM 5571 N N . LEU A 1 685 ? 64.531 21.001 -38.158 1.00 68.12 685 LEU A N 1
ATOM 5572 C CA . LEU A 1 685 ? 65.908 20.932 -37.648 1.00 68.12 685 LEU A CA 1
ATOM 5573 C C . LEU A 1 685 ? 66.030 21.126 -36.119 1.00 68.12 685 LEU A C 1
ATOM 5575 O O . LEU A 1 685 ? 67.016 20.702 -35.530 1.00 68.12 685 LEU A O 1
ATOM 5579 N N . ASN A 1 686 ? 65.035 21.733 -35.455 1.00 83.25 686 ASN A N 1
ATOM 5580 C CA . ASN A 1 686 ? 65.035 21.961 -34.004 1.00 83.25 686 ASN A CA 1
ATOM 5581 C C . ASN A 1 686 ? 63.920 21.153 -33.311 1.00 83.25 686 ASN A C 1
ATOM 5583 O O . ASN A 1 686 ? 62.743 21.520 -33.374 1.00 83.25 686 ASN A O 1
ATOM 5587 N N . LYS A 1 687 ? 64.304 20.072 -32.617 1.00 78.25 687 LYS A N 1
ATOM 5588 C CA . LYS A 1 687 ? 63.391 19.170 -31.887 1.00 78.25 687 LYS A CA 1
ATOM 5589 C C . LYS A 1 687 ? 62.703 19.828 -30.686 1.00 78.25 687 LYS A C 1
ATOM 5591 O O . LYS A 1 687 ? 61.559 19.487 -30.388 1.00 78.25 687 LYS A O 1
ATOM 5596 N N . ASN A 1 688 ? 63.357 20.790 -30.029 1.00 81.00 688 ASN A N 1
ATOM 5597 C CA . ASN A 1 688 ? 62.748 21.549 -28.933 1.00 81.00 688 ASN A CA 1
ATOM 5598 C C . ASN A 1 688 ? 61.595 22.397 -29.469 1.00 81.00 688 ASN A C 1
ATOM 5600 O O . ASN A 1 688 ? 60.489 22.307 -28.957 1.00 81.00 688 ASN A O 1
ATOM 5604 N N . LYS A 1 689 ? 61.797 23.083 -30.598 1.00 81.25 689 LYS A N 1
ATOM 5605 C CA . LYS A 1 689 ? 60.729 23.825 -31.284 1.00 81.25 689 LYS A CA 1
ATOM 5606 C C . LYS A 1 689 ? 59.568 22.929 -31.728 1.00 81.25 689 LYS A C 1
ATOM 5608 O O . LYS A 1 689 ? 58.416 23.342 -31.679 1.00 81.25 689 LYS A O 1
ATOM 5613 N N . GLY A 1 690 ? 59.855 21.699 -32.159 1.00 83.88 690 GLY A N 1
ATOM 5614 C CA . GLY A 1 690 ? 58.813 20.703 -32.416 1.00 83.88 690 GLY A CA 1
ATOM 5615 C C . GLY A 1 690 ? 58.006 20.398 -31.153 1.00 83.88 690 GLY A C 1
ATOM 5616 O O . GLY A 1 690 ? 56.783 20.466 -31.173 1.00 83.88 690 GLY A O 1
ATOM 5617 N N . LEU A 1 691 ? 58.684 20.143 -30.030 1.00 84.56 691 LEU A N 1
ATOM 5618 C CA . LEU A 1 691 ? 58.039 19.820 -28.755 1.00 84.56 691 LEU A CA 1
ATOM 5619 C C . LEU A 1 691 ? 57.148 20.965 -28.275 1.00 84.56 691 LEU A C 1
ATOM 5621 O O . LEU A 1 691 ? 56.027 20.729 -27.830 1.00 84.56 691 LEU A O 1
ATOM 5625 N N . GLU A 1 692 ? 57.623 22.195 -28.441 1.00 84.38 692 GLU A N 1
ATOM 5626 C CA . GLU A 1 692 ? 56.871 23.398 -28.124 1.00 84.38 692 GLU A CA 1
ATOM 5627 C C . GLU A 1 692 ? 55.559 23.497 -28.917 1.00 84.38 692 GLU A C 1
ATOM 5629 O O . GLU A 1 692 ? 54.487 23.702 -28.346 1.00 84.38 692 GLU A O 1
ATOM 5634 N N . ILE A 1 693 ? 55.625 23.267 -30.230 1.00 85.62 693 ILE A N 1
ATOM 5635 C CA . ILE A 1 693 ? 54.450 23.294 -31.108 1.00 85.62 693 ILE A CA 1
ATOM 5636 C C . ILE A 1 693 ? 53.472 22.166 -30.759 1.00 85.62 693 ILE A C 1
ATOM 5638 O O . ILE A 1 693 ? 52.266 22.391 -30.772 1.00 85.62 693 ILE A O 1
ATOM 5642 N N . TYR A 1 694 ? 53.967 20.975 -30.418 1.00 84.62 694 TYR A N 1
ATOM 5643 C CA . TYR A 1 694 ? 53.131 19.838 -30.024 1.00 84.62 694 TYR A CA 1
ATOM 5644 C C . TYR A 1 694 ? 52.394 20.071 -28.697 1.00 84.62 694 TYR A C 1
ATOM 5646 O O . TYR A 1 694 ? 51.217 19.729 -28.592 1.00 84.62 694 TYR A O 1
ATOM 5654 N N . LEU A 1 695 ? 53.054 20.670 -27.698 1.00 84.38 695 LEU A N 1
ATOM 5655 C CA . LEU A 1 695 ? 52.414 21.044 -26.429 1.00 84.38 695 LEU A CA 1
ATOM 5656 C C . LEU A 1 695 ? 51.325 22.102 -26.650 1.00 84.38 695 LEU A C 1
ATOM 5658 O O . LEU A 1 695 ? 50.201 21.931 -26.182 1.00 84.38 695 LEU A O 1
ATOM 5662 N N . ALA A 1 696 ? 51.619 23.141 -27.438 1.00 85.38 696 ALA A N 1
ATOM 5663 C CA . ALA A 1 696 ? 50.641 24.173 -27.779 1.00 85.38 696 ALA A CA 1
ATOM 5664 C C . ALA A 1 696 ? 49.457 23.623 -28.600 1.00 85.38 696 ALA A C 1
ATOM 5666 O O . ALA A 1 696 ? 48.309 23.996 -28.358 1.00 85.38 696 ALA A O 1
ATOM 5667 N N . ALA A 1 697 ? 49.721 22.728 -29.560 1.00 86.69 697 ALA A N 1
ATOM 5668 C CA . ALA A 1 697 ? 48.687 22.083 -30.369 1.00 86.69 697 ALA A CA 1
ATOM 5669 C C . ALA A 1 697 ? 47.775 21.200 -29.511 1.00 86.69 697 ALA A C 1
ATOM 5671 O O . ALA A 1 697 ? 46.564 21.276 -29.644 1.00 86.69 697 ALA A O 1
ATOM 5672 N N . SER A 1 698 ? 48.341 20.447 -28.566 1.00 84.88 698 SER A N 1
ATOM 5673 C CA . SER A 1 698 ? 47.588 19.618 -27.620 1.00 84.88 698 SER A CA 1
ATOM 5674 C C . SER A 1 698 ? 46.573 20.417 -26.787 1.00 84.88 698 SER A C 1
ATOM 5676 O O . SER A 1 698 ? 45.475 19.940 -26.517 1.00 84.88 698 SER A O 1
ATOM 5678 N N . GLU A 1 699 ? 46.908 21.637 -26.362 1.00 83.88 699 GLU A N 1
ATOM 5679 C CA . GLU A 1 699 ? 45.950 22.509 -25.666 1.00 83.88 699 GLU A CA 1
ATOM 5680 C C . GLU A 1 699 ? 44.831 23.011 -26.576 1.00 83.88 699 GLU A C 1
ATOM 5682 O O . GLU A 1 699 ? 43.674 23.061 -26.160 1.00 83.88 699 GLU A O 1
ATOM 5687 N N . ALA A 1 700 ? 45.180 23.405 -27.804 1.00 86.88 700 ALA A N 1
ATOM 5688 C CA . ALA A 1 700 ? 44.212 23.849 -28.800 1.00 86.88 700 ALA A CA 1
ATOM 5689 C C . ALA A 1 700 ? 43.238 22.720 -29.155 1.00 86.88 700 ALA A C 1
ATO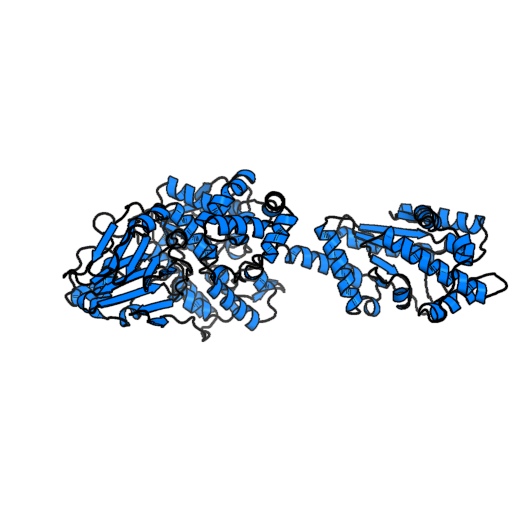M 5691 O O . ALA A 1 700 ? 42.027 22.914 -29.134 1.00 86.88 700 ALA A O 1
ATOM 5692 N N . ASP A 1 701 ? 43.772 21.529 -29.393 1.00 88.94 701 ASP A N 1
ATOM 5693 C CA . ASP A 1 701 ? 43.027 20.300 -29.622 1.00 88.94 701 ASP A CA 1
ATOM 5694 C C . ASP A 1 701 ? 42.057 20.001 -28.486 1.00 88.94 701 ASP A C 1
ATOM 5696 O O . ASP A 1 701 ? 40.879 19.764 -28.740 1.00 88.94 701 ASP A O 1
ATOM 5700 N N . ASN A 1 702 ? 42.524 20.063 -27.236 1.00 85.81 702 ASN A N 1
ATOM 5701 C CA . ASN A 1 702 ? 41.676 19.803 -26.080 1.00 85.81 702 ASN A CA 1
ATOM 5702 C C . ASN A 1 702 ? 40.461 20.740 -26.037 1.00 85.81 702 ASN A C 1
ATOM 5704 O O . ASN A 1 702 ? 39.318 20.286 -25.992 1.00 85.81 702 ASN A O 1
ATOM 5708 N N . LEU A 1 703 ? 40.708 22.048 -26.143 1.00 84.75 703 LEU A N 1
ATOM 5709 C CA . LEU A 1 703 ? 39.656 23.069 -26.151 1.00 84.75 703 LEU A CA 1
ATOM 5710 C C . LEU A 1 703 ? 38.625 22.824 -27.256 1.00 84.75 703 LEU A C 1
ATOM 5712 O O . LEU A 1 703 ? 37.418 22.887 -27.023 1.00 84.75 703 LEU A O 1
ATOM 5716 N N . VAL A 1 704 ? 39.109 22.539 -28.460 1.00 89.12 704 VAL A N 1
ATOM 5717 C CA . VAL A 1 704 ? 38.275 22.364 -29.645 1.00 89.12 704 VAL A CA 1
ATOM 5718 C C . VAL A 1 704 ? 37.445 21.085 -29.553 1.00 89.12 704 VAL A C 1
ATOM 5720 O O . VAL A 1 704 ? 36.252 21.100 -29.863 1.00 89.12 704 VAL A O 1
ATOM 5723 N N . ILE A 1 705 ? 38.042 19.975 -29.117 1.00 90.12 705 ILE A N 1
ATOM 5724 C CA . ILE A 1 705 ? 37.335 18.699 -29.007 1.00 90.12 705 ILE A CA 1
ATOM 5725 C C . ILE A 1 705 ? 36.301 18.731 -27.886 1.00 90.12 705 ILE A C 1
ATOM 5727 O O . ILE A 1 705 ? 35.151 18.377 -28.147 1.00 90.12 705 ILE A O 1
ATOM 5731 N N . GLU A 1 706 ? 36.657 19.200 -26.688 1.00 87.06 706 GLU A N 1
ATOM 5732 C CA . GLU A 1 706 ? 35.709 19.289 -25.568 1.00 87.06 706 GLU A CA 1
ATOM 5733 C C . GLU A 1 706 ? 34.516 20.201 -25.907 1.00 87.06 706 GLU A C 1
ATOM 5735 O O . GLU A 1 706 ? 33.380 19.886 -25.554 1.00 87.06 706 GLU A O 1
ATOM 5740 N N . ARG A 1 707 ? 34.743 21.303 -26.639 1.00 88.50 707 ARG A N 1
ATOM 5741 C CA . ARG A 1 707 ? 33.675 22.241 -27.020 1.00 88.50 707 ARG A CA 1
ATOM 5742 C C . ARG A 1 707 ? 32.760 21.709 -28.121 1.00 88.50 707 ARG A C 1
ATOM 5744 O O . ARG A 1 707 ? 31.551 21.911 -28.052 1.00 88.50 707 ARG A O 1
ATOM 5751 N N . ASN A 1 708 ? 33.319 21.088 -29.160 1.00 90.19 708 ASN A N 1
AT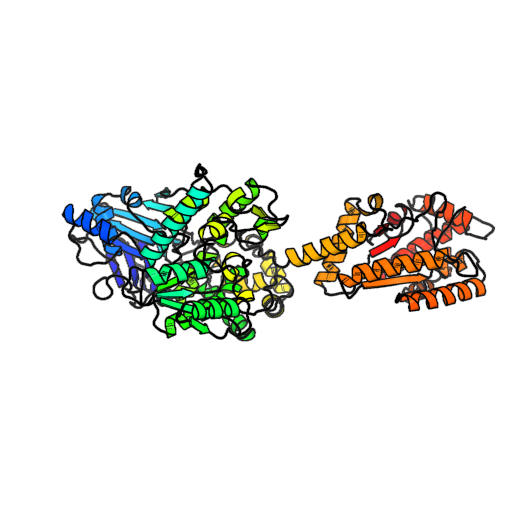OM 5752 C CA . ASN A 1 708 ? 32.537 20.633 -30.316 1.00 90.19 708 ASN A CA 1
ATOM 5753 C C . ASN A 1 708 ? 31.880 19.264 -30.087 1.00 90.19 708 ASN A C 1
ATOM 5755 O O . ASN A 1 708 ? 30.908 18.935 -30.769 1.00 90.19 708 ASN A O 1
ATOM 5759 N N . TYR A 1 709 ? 32.401 18.474 -29.145 1.00 91.19 709 TYR A N 1
ATOM 5760 C CA . TYR A 1 709 ? 31.916 17.132 -28.828 1.00 91.19 709 TYR A CA 1
ATOM 5761 C C . TYR A 1 709 ? 31.743 16.926 -27.315 1.00 91.19 709 TYR A C 1
ATOM 5763 O O . TYR A 1 709 ? 32.342 16.008 -26.746 1.00 91.19 709 TYR A O 1
ATOM 5771 N N . PRO A 1 710 ? 30.908 17.744 -26.644 1.00 86.31 710 PRO A N 1
ATOM 5772 C CA . PRO A 1 710 ? 30.574 17.503 -25.247 1.00 86.31 710 PRO A CA 1
ATOM 5773 C C . PRO A 1 710 ? 29.841 16.161 -25.110 1.00 86.31 710 PRO A C 1
ATOM 5775 O O . PRO A 1 710 ? 29.216 15.682 -26.062 1.00 86.31 710 PRO A O 1
ATOM 5778 N N . ASN A 1 711 ? 29.913 15.549 -23.926 1.00 86.62 711 ASN A N 1
ATOM 5779 C CA . ASN A 1 711 ? 29.193 14.309 -23.598 1.00 86.62 711 ASN A CA 1
ATOM 5780 C C . ASN A 1 711 ? 29.454 13.157 -24.595 1.00 86.62 711 ASN A C 1
ATOM 5782 O O . ASN A 1 711 ? 28.549 12.401 -24.946 1.00 86.62 711 ASN A O 1
ATOM 5786 N N . SER A 1 712 ? 30.686 13.055 -25.104 1.00 92.25 712 SER A N 1
ATOM 5787 C CA . SER A 1 712 ? 31.099 12.038 -26.078 1.00 92.25 712 SER A CA 1
ATOM 5788 C C . SER A 1 712 ? 32.104 11.060 -25.471 1.00 92.25 712 SER A C 1
ATOM 5790 O O . SER A 1 712 ? 32.874 11.418 -24.585 1.00 92.25 712 SER A O 1
ATOM 5792 N N . LEU A 1 713 ? 32.135 9.830 -25.982 1.00 93.31 713 LEU A N 1
ATOM 5793 C CA . LEU A 1 713 ? 33.113 8.811 -25.599 1.00 93.31 713 LEU A CA 1
ATOM 5794 C C . LEU A 1 713 ? 34.324 8.882 -26.535 1.00 93.31 713 LEU A C 1
ATOM 5796 O O . LEU A 1 713 ? 34.186 8.776 -27.759 1.00 93.31 713 LEU A O 1
ATOM 5800 N N . PHE A 1 714 ? 35.518 9.062 -25.977 1.00 91.12 714 PHE A N 1
ATOM 5801 C CA . PHE A 1 714 ? 36.746 9.175 -26.756 1.00 91.12 714 PHE A CA 1
ATOM 5802 C C . PHE A 1 714 ? 37.376 7.800 -27.011 1.00 91.12 714 PHE A C 1
ATOM 5804 O O . PHE A 1 714 ? 37.749 7.084 -26.081 1.00 91.12 714 PHE A O 1
ATOM 5811 N N . LEU A 1 715 ? 37.518 7.433 -28.283 1.00 88.31 715 LEU A N 1
ATOM 5812 C CA . LEU A 1 715 ? 38.141 6.185 -28.723 1.00 88.31 715 LEU A CA 1
ATOM 5813 C C . LEU A 1 715 ? 39.655 6.370 -28.855 1.00 88.31 715 LEU A C 1
ATOM 5815 O O . LEU A 1 715 ? 40.106 7.221 -29.627 1.00 88.31 715 LEU A O 1
ATOM 5819 N N . THR A 1 716 ? 40.452 5.542 -28.169 1.00 78.75 716 THR A N 1
ATOM 5820 C CA . THR A 1 716 ? 41.917 5.622 -28.266 1.00 78.75 716 THR A CA 1
ATOM 5821 C C . THR A 1 716 ? 42.624 4.266 -28.367 1.00 78.75 716 THR A C 1
ATOM 5823 O O . THR A 1 716 ? 42.422 3.399 -27.530 1.00 78.75 716 THR A O 1
ATOM 5826 N N . TYR A 1 717 ? 43.511 4.088 -29.359 1.00 70.38 717 TYR A N 1
ATOM 5827 C CA . TYR A 1 717 ? 44.425 2.930 -29.480 1.00 70.38 717 TYR A CA 1
ATOM 5828 C C . TYR A 1 717 ? 45.751 3.109 -28.700 1.00 70.38 717 TYR A C 1
ATOM 5830 O O . TYR A 1 717 ? 46.759 2.453 -28.986 1.00 70.38 717 TYR A O 1
ATOM 5838 N N . ASN A 1 718 ? 45.816 4.079 -27.783 1.00 60.41 718 ASN A N 1
ATOM 5839 C CA . ASN A 1 718 ? 47.049 4.534 -27.136 1.00 60.41 718 ASN A CA 1
ATOM 5840 C C . ASN A 1 718 ? 46.986 4.448 -25.606 1.00 60.41 718 ASN A C 1
ATOM 5842 O O . ASN A 1 718 ? 45.921 4.297 -25.024 1.00 60.41 718 ASN A O 1
ATOM 5846 N N . SER A 1 719 ? 48.165 4.558 -24.983 1.00 58.88 719 SER A N 1
ATOM 5847 C CA . SER A 1 719 ? 48.380 4.455 -23.537 1.00 58.88 719 SER A CA 1
ATOM 5848 C C . SER A 1 719 ? 47.523 5.419 -22.717 1.00 58.88 719 SER A C 1
ATOM 5850 O O . SER A 1 719 ? 47.096 6.465 -23.213 1.00 58.88 719 SER A O 1
ATOM 5852 N N . ASP A 1 720 ? 47.390 5.102 -21.425 1.00 60.06 720 ASP A N 1
ATOM 5853 C CA . ASP A 1 720 ? 46.705 5.898 -20.397 1.00 60.06 720 ASP A CA 1
ATOM 5854 C C . ASP A 1 720 ? 47.055 7.397 -20.425 1.00 60.06 720 ASP A C 1
ATOM 5856 O O . ASP A 1 720 ? 46.230 8.212 -20.046 1.00 60.06 720 ASP A O 1
ATOM 5860 N N . SER A 1 721 ? 48.228 7.771 -20.953 1.00 63.66 721 SER A N 1
ATOM 5861 C CA . SER A 1 721 ? 48.719 9.148 -21.117 1.00 63.66 721 SER A CA 1
ATOM 5862 C C . SER A 1 721 ? 47.757 10.109 -21.830 1.00 63.66 721 SER A C 1
ATOM 5864 O O . SER A 1 721 ? 47.909 11.313 -21.672 1.00 63.66 721 SER A O 1
ATOM 5866 N N . TRP A 1 722 ? 46.764 9.623 -22.592 1.00 66.81 722 TRP A N 1
ATOM 5867 C CA . TRP A 1 722 ? 45.683 10.471 -23.127 1.00 66.81 722 TRP A CA 1
ATOM 5868 C C . TRP A 1 722 ? 44.826 11.124 -22.036 1.00 66.81 722 TRP A C 1
ATOM 5870 O O . TRP A 1 722 ? 44.125 12.095 -22.332 1.00 66.81 722 TRP A O 1
ATOM 5880 N N . SER A 1 723 ? 44.867 10.621 -20.794 1.00 64.50 723 SER A N 1
ATOM 5881 C CA . SER A 1 723 ? 44.265 11.252 -19.609 1.00 64.50 723 SER A CA 1
ATOM 5882 C C . SER A 1 723 ? 44.648 12.718 -19.484 1.00 64.50 723 SER A C 1
ATOM 5884 O O . SER A 1 723 ? 43.810 13.542 -19.143 1.00 64.50 723 SER A O 1
ATOM 5886 N N . ASP A 1 724 ? 45.886 13.037 -19.851 1.00 70.06 724 ASP A N 1
ATOM 5887 C CA . ASP A 1 724 ? 46.445 14.371 -19.699 1.00 70.06 724 ASP A CA 1
ATOM 5888 C C . ASP A 1 724 ? 46.093 15.281 -20.895 1.00 70.06 724 ASP A C 1
ATOM 5890 O O . ASP A 1 724 ? 46.196 16.500 -20.794 1.00 70.06 724 ASP A O 1
ATOM 5894 N N . PHE A 1 725 ? 45.658 14.706 -22.028 1.00 72.75 725 PHE A N 1
ATOM 5895 C CA . PHE A 1 725 ? 45.333 15.426 -23.273 1.00 72.75 725 PHE A CA 1
ATOM 5896 C C . PHE A 1 725 ? 43.871 15.834 -23.372 1.00 72.75 725 PHE A C 1
ATOM 5898 O O . PHE A 1 725 ? 43.585 16.957 -23.766 1.00 72.75 725 PHE A O 1
ATOM 5905 N N . LEU A 1 726 ? 42.967 14.912 -23.042 1.00 76.75 726 LEU A N 1
ATOM 5906 C CA . LEU A 1 726 ? 41.516 15.107 -23.072 1.00 76.75 726 LEU A CA 1
ATOM 5907 C C . LEU A 1 726 ? 40.956 14.654 -21.719 1.00 76.75 726 LEU A C 1
ATOM 5909 O O . LEU A 1 726 ? 40.449 13.532 -21.609 1.00 76.75 726 LEU A O 1
ATOM 5913 N N . PRO A 1 727 ? 41.138 15.450 -20.653 1.00 68.06 727 PRO A N 1
ATOM 5914 C CA . PRO A 1 727 ? 40.835 15.013 -19.297 1.00 68.06 727 PRO A CA 1
ATOM 5915 C C . PRO A 1 727 ? 39.335 14.851 -19.047 1.00 68.06 727 PRO A C 1
ATOM 5917 O O . PRO A 1 727 ? 38.968 13.987 -18.261 1.00 68.06 727 PRO A O 1
ATOM 5920 N N . LYS A 1 728 ? 38.465 15.614 -19.725 1.00 79.12 728 LYS A N 1
ATOM 5921 C CA . LYS A 1 728 ? 37.020 15.611 -19.428 1.00 79.12 728 LYS A CA 1
ATOM 5922 C C . LYS A 1 728 ? 36.186 14.648 -20.267 1.00 79.12 728 LYS A C 1
ATOM 5924 O O . LYS A 1 728 ? 34.977 14.573 -20.071 1.00 79.12 728 LYS A O 1
ATOM 5929 N N . LEU A 1 729 ? 36.796 13.943 -21.221 1.00 84.81 729 LEU A N 1
ATOM 5930 C CA . LEU A 1 729 ? 36.089 12.946 -22.023 1.00 84.81 729 LEU A CA 1
ATOM 5931 C C . LEU A 1 729 ? 36.373 11.530 -21.493 1.00 84.81 729 LEU A C 1
ATOM 5933 O O . LEU A 1 729 ? 37.553 11.148 -21.407 1.00 84.81 729 LEU A O 1
ATOM 5937 N N . PRO A 1 730 ? 35.326 10.734 -21.192 1.00 89.06 730 PRO A N 1
ATOM 5938 C CA . PRO A 1 730 ? 35.481 9.326 -20.850 1.00 89.06 730 PRO A CA 1
ATOM 5939 C C . PRO A 1 730 ? 36.124 8.566 -22.010 1.00 89.06 730 PRO A C 1
ATOM 5941 O O . PRO A 1 730 ? 35.833 8.828 -23.181 1.00 89.06 730 PRO A O 1
ATOM 5944 N N . LYS A 1 731 ? 37.012 7.621 -21.695 1.00 86.19 731 LYS A N 1
ATOM 5945 C CA . LYS A 1 731 ? 37.873 6.968 -22.689 1.00 86.19 731 LYS A CA 1
ATOM 5946 C C . LYS A 1 731 ? 37.547 5.498 -22.831 1.00 86.19 731 LYS A C 1
ATOM 5948 O O . LYS A 1 731 ? 37.412 4.788 -21.844 1.00 86.19 731 LYS A O 1
ATOM 5953 N N . ILE A 1 732 ? 37.537 5.033 -24.072 1.00 88.38 732 ILE A N 1
ATOM 5954 C CA . ILE A 1 732 ? 37.498 3.612 -24.398 1.00 88.38 732 ILE A CA 1
ATOM 5955 C C . ILE A 1 732 ? 38.837 3.259 -25.020 1.00 88.38 732 ILE A C 1
ATOM 5957 O O . ILE A 1 732 ? 39.185 3.736 -26.109 1.00 88.38 732 ILE A O 1
ATOM 5961 N N . PHE A 1 733 ? 39.593 2.432 -24.305 1.00 84.50 733 PHE A N 1
ATOM 5962 C CA . PHE A 1 733 ? 40.895 1.974 -24.756 1.00 84.50 733 PHE A CA 1
ATOM 5963 C C . PHE A 1 733 ? 40.712 0.801 -25.702 1.00 84.50 733 PHE A C 1
ATOM 5965 O O . PHE A 1 733 ? 40.027 -0.173 -25.389 1.00 84.50 733 PHE A O 1
ATOM 5972 N N . LEU A 1 734 ? 41.330 0.907 -26.871 1.00 80.19 734 LEU A N 1
ATOM 5973 C CA . LEU A 1 734 ? 41.304 -0.116 -27.895 1.00 80.19 734 LEU A CA 1
ATOM 5974 C C . LEU A 1 734 ? 42.694 -0.753 -28.030 1.00 80.19 734 LEU A C 1
ATOM 5976 O O . LEU A 1 734 ? 43.694 -0.052 -28.176 1.00 80.19 734 LEU A O 1
ATOM 5980 N N . TRP A 1 735 ? 42.778 -2.081 -28.014 1.00 71.38 735 TRP A N 1
ATOM 5981 C CA . TRP A 1 735 ? 44.028 -2.824 -28.252 1.00 71.38 735 TRP A CA 1
ATOM 5982 C C . TRP A 1 735 ? 44.124 -3.352 -29.692 1.00 71.38 735 TRP A C 1
ATOM 5984 O O . TRP A 1 735 ? 43.112 -3.588 -30.355 1.00 71.38 735 TRP A O 1
ATOM 5994 N N . SER A 1 736 ? 45.351 -3.558 -30.190 1.00 61.34 736 SER A N 1
ATOM 5995 C CA . SER A 1 736 ? 45.587 -4.157 -31.511 1.00 61.34 736 SER A CA 1
ATOM 5996 C C . SER A 1 736 ? 45.932 -5.642 -31.402 1.00 61.34 736 SER A C 1
ATOM 5998 O O . SER A 1 736 ? 46.843 -6.013 -30.664 1.00 61.34 736 SER A O 1
ATOM 6000 N N . VAL A 1 737 ? 45.289 -6.485 -32.205 1.00 47.94 737 VAL A N 1
ATOM 6001 C CA . VAL A 1 737 ? 45.581 -7.925 -32.300 1.00 47.94 737 VAL A CA 1
ATOM 6002 C C . VAL A 1 737 ? 46.687 -8.206 -33.320 1.00 47.94 737 VAL A C 1
ATOM 6004 O O . VAL A 1 737 ? 46.409 -8.452 -34.486 1.00 47.94 737 VAL A O 1
ATOM 6007 N N . ALA A 1 738 ? 47.946 -8.179 -32.875 1.00 43.94 738 ALA A N 1
ATOM 6008 C CA . ALA A 1 738 ? 48.932 -9.217 -33.204 1.00 43.94 738 ALA A CA 1
ATOM 6009 C C . ALA A 1 738 ? 50.163 -9.076 -32.295 1.00 43.94 738 ALA A C 1
ATOM 6011 O O . ALA A 1 738 ? 50.646 -7.962 -32.067 1.00 43.94 738 ALA A O 1
ATOM 6012 N N . VAL A 1 739 ? 50.720 -10.199 -31.834 1.00 38.28 739 VAL A N 1
ATOM 6013 C CA . VAL A 1 739 ? 52.041 -10.229 -31.187 1.00 38.28 739 VAL A CA 1
ATOM 6014 C C . VAL A 1 739 ? 53.063 -9.640 -32.168 1.00 38.28 739 VAL A C 1
ATOM 6016 O O . VAL A 1 739 ? 53.159 -10.077 -33.309 1.00 38.28 739 VAL A O 1
ATOM 6019 N N . GLY A 1 740 ? 53.761 -8.575 -31.768 1.00 45.03 740 GLY A N 1
ATOM 6020 C CA . GLY A 1 740 ? 54.738 -7.876 -32.617 1.00 45.03 740 GLY A CA 1
ATOM 6021 C C . GLY A 1 740 ? 54.160 -6.857 -33.612 1.00 45.03 740 GLY A C 1
ATOM 6022 O O . GLY A 1 740 ? 54.908 -6.055 -34.176 1.00 45.03 740 GLY A O 1
ATOM 6023 N N . SER A 1 741 ? 52.836 -6.768 -33.783 1.00 45.06 741 SER A N 1
ATOM 6024 C CA . SER A 1 741 ? 52.218 -5.762 -34.646 1.00 45.06 741 SER A CA 1
ATOM 6025 C C . SER A 1 741 ? 51.448 -4.718 -33.816 1.00 45.06 741 SER A C 1
ATOM 6027 O O . SER A 1 741 ? 50.291 -4.894 -33.472 1.00 45.06 741 SER A O 1
ATOM 6029 N N . ARG A 1 742 ? 52.077 -3.577 -33.479 1.00 46.53 742 ARG A N 1
ATOM 6030 C CA . ARG A 1 742 ? 51.340 -2.379 -33.007 1.00 46.53 742 ARG A CA 1
ATOM 6031 C C . ARG A 1 742 ? 50.467 -1.806 -34.146 1.00 46.53 742 ARG A C 1
ATOM 6033 O O . ARG A 1 742 ? 50.828 -0.790 -34.719 1.00 46.53 742 ARG A O 1
ATOM 6040 N N . VAL A 1 743 ? 49.402 -2.460 -34.602 1.00 50.31 743 VAL A N 1
ATOM 6041 C CA . VAL A 1 743 ? 48.504 -1.839 -35.598 1.00 50.31 743 VAL A CA 1
ATOM 6042 C C . VAL A 1 743 ? 47.795 -0.671 -34.922 1.00 50.31 743 VAL A C 1
ATOM 6044 O O . VAL A 1 743 ? 46.809 -0.830 -34.216 1.00 50.31 743 VAL A O 1
ATOM 6047 N N . LYS A 1 744 ? 48.375 0.511 -35.095 1.00 53.62 744 LYS A N 1
ATOM 6048 C CA . LYS A 1 744 ? 47.868 1.790 -34.629 1.00 53.62 744 LYS A CA 1
ATOM 6049 C C . LYS A 1 744 ? 47.602 2.602 -35.894 1.00 53.62 744 LYS A C 1
ATOM 6051 O O . LYS A 1 744 ? 48.560 3.148 -36.440 1.00 53.62 744 LYS A O 1
ATOM 6056 N N . PRO A 1 745 ? 46.358 2.648 -36.392 1.00 48.44 745 PRO A N 1
ATOM 6057 C CA . PRO A 1 745 ? 46.028 3.281 -37.678 1.00 48.44 745 PRO A CA 1
ATOM 6058 C C . PRO A 1 745 ? 46.414 4.765 -37.739 1.00 48.44 745 PRO A C 1
ATOM 6060 O O . PRO A 1 745 ? 46.549 5.330 -38.815 1.00 48.44 745 PRO A O 1
ATOM 6063 N N . TRP A 1 746 ? 46.629 5.400 -36.585 1.00 57.06 746 TRP A N 1
ATOM 6064 C CA . TRP A 1 746 ? 47.011 6.802 -36.508 1.00 57.06 746 TRP A CA 1
ATOM 6065 C C . TRP A 1 746 ? 48.350 7.073 -35.827 1.00 57.06 746 TRP A C 1
ATOM 6067 O O . TRP A 1 746 ? 48.635 8.246 -35.654 1.00 57.06 746 TRP A O 1
ATOM 6077 N N . HIS A 1 747 ? 49.130 6.050 -35.434 1.00 45.28 747 HIS A N 1
ATOM 6078 C CA . HIS A 1 747 ? 50.521 6.206 -34.964 1.00 45.28 747 HIS A CA 1
ATOM 6079 C C . HIS A 1 747 ? 51.223 4.858 -34.782 1.00 45.28 747 HIS A C 1
ATOM 6081 O O . HIS A 1 747 ? 51.174 4.302 -33.679 1.00 45.28 747 HIS A O 1
ATOM 6087 N N . LYS A 1 748 ? 51.957 4.336 -35.771 1.00 37.88 748 LYS A N 1
ATOM 6088 C CA . LYS A 1 748 ? 52.867 3.210 -35.495 1.00 37.88 748 LYS A CA 1
ATOM 6089 C C . LYS A 1 748 ? 54.333 3.619 -35.544 1.00 37.88 748 LYS A C 1
ATOM 6091 O O . LYS A 1 748 ? 54.986 3.613 -36.574 1.00 37.88 748 LYS A O 1
ATOM 6096 N N . VAL A 1 749 ? 54.847 3.829 -34.339 1.00 35.50 749 VAL A N 1
ATOM 6097 C CA . VAL A 1 749 ? 56.255 3.751 -33.957 1.00 35.50 749 VAL A CA 1
ATOM 6098 C C . VAL A 1 749 ? 56.852 2.388 -34.358 1.00 35.50 749 VAL A C 1
ATOM 6100 O O . VAL A 1 749 ? 56.319 1.364 -33.909 1.00 35.50 749 VAL A O 1
ATOM 6103 N N . ASN A 1 750 ? 57.967 2.384 -35.104 1.00 27.97 750 ASN A N 1
ATOM 6104 C CA . ASN A 1 750 ? 58.971 1.306 -35.044 1.00 27.97 750 ASN A CA 1
ATOM 6105 C C . ASN A 1 750 ? 59.575 1.273 -33.636 1.00 27.97 750 ASN A C 1
ATOM 6107 O O . ASN A 1 750 ? 60.116 2.314 -33.195 1.00 27.97 750 ASN A O 1
#